Protein AF-0000000072083153 (afdb_homodimer)

Structure (mmCIF, N/CA/C/O backbone):
data_AF-0000000072083153-model_v1
#
loop_
_entity.id
_entity.type
_entity.pdbx_description
1 polymer 'Putative hydroxypyruvate isomerase'
#
loop_
_atom_site.group_PDB
_atom_site.id
_atom_site.type_symbol
_atom_site.label_atom_id
_atom_site.label_alt_id
_atom_site.label_comp_id
_atom_site.label_asym_id
_atom_site.label_entity_id
_atom_site.label_seq_id
_atom_site.pdbx_PDB_ins_code
_atom_site.Cartn_x
_atom_site.Cartn_y
_atom_site.Cartn_z
_atom_site.occupancy
_atom_site.B_iso_or_equiv
_atom_site.auth_seq_id
_atom_site.auth_comp_id
_atom_site.auth_asym_id
_atom_site.auth_atom_id
_atom_site.pdbx_PDB_model_num
ATOM 1 N N . MET A 1 1 ? 22.812 1.629 -22.141 1 29.39 1 MET A N 1
ATOM 2 C CA . MET A 1 1 ? 21.609 1.415 -21.359 1 29.39 1 MET A CA 1
ATOM 3 C C . MET A 1 1 ? 21.406 -0.064 -21.031 1 29.39 1 MET A C 1
ATOM 5 O O . MET A 1 1 ? 21.328 -0.895 -21.938 1 29.39 1 MET A O 1
ATOM 9 N N . ASN A 1 2 ? 21.891 -0.582 -20.078 1 37.47 2 ASN A N 1
ATOM 10 C CA . ASN A 1 2 ? 21.875 -2.012 -19.781 1 37.47 2 ASN A CA 1
ATOM 11 C C . ASN A 1 2 ? 20.484 -2.6 -19.906 1 37.47 2 ASN A C 1
ATOM 13 O O . ASN A 1 2 ? 19.531 -2.072 -19.328 1 37.47 2 ASN A O 1
ATOM 17 N N . SER A 1 3 ? 20.047 -3.199 -20.984 1 48.16 3 SER A N 1
ATOM 18 C CA . SER A 1 3 ? 18.75 -3.746 -21.328 1 48.16 3 SER A CA 1
ATOM 19 C C . SER A 1 3 ? 18.047 -4.32 -20.109 1 48.16 3 SER A C 1
ATOM 21 O O . SER A 1 3 ? 18.672 -4.996 -19.281 1 48.16 3 SER A O 1
ATOM 23 N N . MET A 1 4 ? 16.938 -3.576 -19.688 1 62.28 4 MET A N 1
ATOM 24 C CA . MET A 1 4 ? 16.094 -4.066 -18.609 1 62.28 4 MET A CA 1
ATOM 25 C C . MET A 1 4 ? 15.797 -5.551 -18.766 1 62.28 4 MET A C 1
ATOM 27 O O . MET A 1 4 ? 15.391 -5.992 -19.844 1 62.28 4 MET A O 1
ATOM 31 N N . ASN A 1 5 ? 16.281 -6.457 -17.906 1 86.19 5 ASN A N 1
ATOM 32 C CA . ASN A 1 5 ? 16.531 -7.891 -17.969 1 86.19 5 ASN A CA 1
ATOM 33 C C . ASN A 1 5 ? 15.375 -8.695 -17.375 1 86.19 5 ASN A C 1
ATOM 35 O O . ASN A 1 5 ? 15.508 -9.891 -17.125 1 86.19 5 ASN A O 1
ATOM 39 N N . LEU A 1 6 ? 14.141 -8.062 -17.281 1 97.12 6 LEU A N 1
ATOM 40 C CA . LEU A 1 6 ? 13.078 -8.852 -16.672 1 97.12 6 LEU A CA 1
ATOM 41 C C . LEU A 1 6 ? 12.391 -9.727 -17.719 1 97.12 6 LEU A C 1
ATOM 43 O O . LEU A 1 6 ? 12.258 -9.32 -18.875 1 97.12 6 LEU A O 1
ATOM 47 N N . LYS A 1 7 ? 11.992 -10.891 -17.328 1 98.12 7 LYS A N 1
ATOM 48 C CA . LYS A 1 7 ? 11.234 -11.82 -18.156 1 98.12 7 LYS A CA 1
ATOM 49 C C . LYS A 1 7 ? 9.789 -11.922 -17.672 1 98.12 7 LYS A C 1
ATOM 51 O O . LYS A 1 7 ? 9.516 -11.875 -16.469 1 98.12 7 LYS A O 1
ATOM 56 N N . PHE A 1 8 ? 8.914 -12.109 -18.703 1 98.81 8 PHE A N 1
ATOM 57 C CA . PHE A 1 8 ? 7.496 -12.102 -18.359 1 98.81 8 PHE A CA 1
ATOM 58 C C . PHE A 1 8 ? 6.824 -13.383 -18.844 1 98.81 8 PHE A C 1
ATOM 60 O O . PHE A 1 8 ? 7.168 -13.906 -19.906 1 98.81 8 PHE A O 1
ATOM 67 N N . ALA A 1 9 ? 5.906 -13.875 -18.078 1 98.94 9 ALA A N 1
ATOM 68 C CA . ALA A 1 9 ? 5.066 -15.023 -18.422 1 98.94 9 ALA A CA 1
ATOM 69 C C . ALA A 1 9 ? 3.59 -14.633 -18.438 1 98.94 9 ALA A C 1
ATOM 71 O O . ALA A 1 9 ? 3.119 -13.93 -17.531 1 98.94 9 ALA A O 1
ATOM 72 N N . SER A 1 10 ? 2.906 -15.086 -19.422 1 98.81 10 SER A N 1
ATOM 73 C CA . SER A 1 10 ? 1.469 -14.844 -19.484 1 98.81 10 SER A CA 1
ATOM 74 C C . SER A 1 10 ? 0.711 -15.797 -18.562 1 98.81 10 SER A C 1
ATOM 76 O O . SER A 1 10 ? 1 -17 -18.516 1 98.81 10 SER A O 1
ATOM 78 N N . ASN A 1 11 ? -0.19 -15.25 -17.828 1 98.94 11 ASN A N 1
ATOM 79 C CA . ASN A 1 11 ? -1.132 -16.109 -17.109 1 98.94 11 ASN A CA 1
ATOM 80 C C . ASN A 1 11 ? -2.322 -16.484 -17.984 1 98.94 11 ASN A C 1
ATOM 82 O O . ASN A 1 11 ? -3.184 -15.641 -18.266 1 98.94 11 ASN A O 1
ATOM 86 N N . LEU A 1 12 ? -2.486 -17.703 -18.312 1 98.88 12 LEU A N 1
ATOM 87 C CA . LEU A 1 12 ? -3.469 -18.156 -19.297 1 98.88 12 LEU A CA 1
ATOM 88 C C . LEU A 1 12 ? -4.871 -18.156 -18.688 1 98.88 12 LEU A C 1
ATOM 90 O O . LEU A 1 12 ? -5.863 -18.266 -19.422 1 98.88 12 LEU A O 1
ATOM 94 N N . SER A 1 13 ? -4.957 -18.109 -17.391 1 98.38 13 SER A N 1
ATOM 95 C CA . SER A 1 13 ? -6.262 -18.031 -16.75 1 98.38 13 SER A CA 1
ATOM 96 C C . SER A 1 13 ? -6.82 -16.609 -16.812 1 98.38 13 SER A C 1
ATOM 98 O O . SER A 1 13 ? -8.016 -16.406 -16.578 1 98.38 13 SER A O 1
ATOM 100 N N . PHE A 1 14 ? -5.996 -15.625 -17.125 1 98.44 14 PHE A N 1
ATOM 101 C CA . PHE A 1 14 ? -6.398 -14.227 -17.109 1 98.44 14 PHE A CA 1
ATOM 102 C C . PHE A 1 14 ? -6.281 -13.602 -18.5 1 98.44 14 PHE A C 1
ATOM 104 O O . PHE A 1 14 ? -7.105 -12.773 -18.875 1 98.44 14 PHE A O 1
ATOM 111 N N . MET A 1 15 ? -5.289 -14.031 -19.219 1 98.75 15 MET A N 1
ATOM 112 C CA . MET A 1 15 ? -4.996 -13.445 -20.531 1 98.75 15 MET A CA 1
ATOM 113 C C . MET A 1 15 ? -5.41 -14.398 -21.641 1 98.75 15 MET A C 1
ATOM 115 O O . MET A 1 15 ? -5.562 -15.602 -21.422 1 98.75 15 MET A O 1
ATOM 119 N N . PHE A 1 16 ? -5.652 -13.805 -22.859 1 98.75 16 PHE A N 1
ATOM 120 C CA . PHE A 1 16 ? -6.023 -14.508 -24.078 1 98.75 16 PHE A CA 1
ATOM 121 C C . PHE A 1 16 ? -7.352 -15.234 -23.906 1 98.75 16 PHE A C 1
ATOM 123 O O . PHE A 1 16 ? -7.562 -16.312 -24.484 1 98.75 16 PHE A O 1
ATOM 130 N N . ILE A 1 17 ? -8.133 -14.68 -23.078 1 97.12 17 ILE A N 1
ATOM 131 C CA . ILE A 1 17 ? -9.438 -15.289 -22.812 1 97.12 17 ILE A CA 1
ATOM 132 C C . ILE A 1 17 ? -10.336 -15.109 -24.031 1 97.12 17 ILE A C 1
ATOM 134 O O . ILE A 1 17 ? -11.461 -15.625 -24.062 1 97.12 17 ILE A O 1
ATOM 138 N N . GLU A 1 18 ? -9.797 -14.406 -25.016 1 96.75 18 GLU A N 1
ATOM 139 C CA . GLU A 1 18 ? -10.453 -14.375 -26.328 1 96.75 18 GLU A CA 1
ATOM 140 C C . GLU A 1 18 ? -10.656 -15.781 -26.875 1 96.75 18 GLU A C 1
ATOM 142 O O . GLU A 1 18 ? -11.602 -16.031 -27.625 1 96.75 18 GLU A O 1
ATOM 147 N N . ALA A 1 19 ? -9.719 -16.656 -26.516 1 97.69 19 ALA A N 1
ATOM 148 C CA . ALA A 1 19 ? -9.891 -18.094 -26.781 1 97.69 19 ALA A CA 1
ATOM 149 C C . ALA A 1 19 ? -10.562 -18.797 -25.609 1 97.69 19 ALA A C 1
ATOM 151 O O . ALA A 1 19 ? -10.039 -18.781 -24.484 1 97.69 19 ALA A O 1
ATOM 152 N N . PRO A 1 20 ? -11.688 -19.406 -25.812 1 96.25 20 PRO A N 1
ATOM 153 C CA . PRO A 1 20 ? -12.453 -19.969 -24.703 1 96.25 20 PRO A CA 1
ATOM 154 C C . PRO A 1 20 ? -11.719 -21.125 -24.016 1 96.25 20 PRO A C 1
ATOM 156 O O . PRO A 1 20 ? -11.812 -21.281 -22.797 1 96.25 20 PRO A O 1
ATOM 159 N N . SER A 1 21 ? -10.969 -21.875 -24.734 1 97.31 21 SER A N 1
ATOM 160 C CA . SER A 1 21 ? -10.273 -23.016 -24.156 1 97.31 21 SER A CA 1
ATOM 161 C C . SER A 1 21 ? -8.867 -22.641 -23.703 1 97.31 21 SER A C 1
ATOM 163 O O . SER A 1 21 ? -8.086 -22.094 -24.484 1 97.31 21 SER A O 1
ATOM 165 N N . ILE A 1 22 ? -8.547 -23.016 -22.469 1 97.75 22 ILE A N 1
ATOM 166 C CA . ILE A 1 22 ? -7.254 -22.641 -21.922 1 97.75 22 ILE A CA 1
ATOM 167 C C . ILE A 1 22 ? -6.137 -23.281 -22.75 1 97.75 22 ILE A C 1
ATOM 169 O O . ILE A 1 22 ? -5.055 -22.703 -22.891 1 97.75 22 ILE A O 1
ATOM 173 N N . ILE A 1 23 ? -6.336 -24.469 -23.344 1 97.62 23 ILE A N 1
ATOM 174 C CA . ILE A 1 23 ? -5.266 -25.125 -24.094 1 97.62 23 ILE A CA 1
ATOM 175 C C . ILE A 1 23 ? -4.98 -24.375 -25.375 1 97.62 23 ILE A C 1
ATOM 177 O O . ILE A 1 23 ? -3.867 -24.422 -25.906 1 97.62 23 ILE A O 1
ATOM 181 N N . ASP A 1 24 ? -6.008 -23.609 -25.938 1 98.38 24 ASP A N 1
ATOM 182 C CA . ASP A 1 24 ? -5.793 -22.797 -27.125 1 98.38 24 ASP A CA 1
ATOM 183 C C . ASP A 1 24 ? -4.977 -21.547 -26.797 1 98.38 24 ASP A C 1
ATOM 185 O O . ASP A 1 24 ? -4.41 -20.922 -27.688 1 98.38 24 ASP A O 1
ATOM 189 N N . ARG A 1 25 ? -4.926 -21.203 -25.594 1 98.88 25 ARG A N 1
ATOM 190 C CA . ARG A 1 25 ? -4.277 -19.969 -25.172 1 98.88 25 ARG A CA 1
ATOM 191 C C . ARG A 1 25 ? -2.762 -20.125 -25.156 1 98.88 25 ARG A C 1
ATOM 193 O O . ARG A 1 25 ? -2.031 -19.125 -25.188 1 98.88 25 ARG A O 1
ATOM 200 N N . TYR A 1 26 ? -2.262 -21.359 -25.109 1 98.88 26 TYR A N 1
ATOM 201 C CA . TYR A 1 26 ? -0.829 -21.594 -25.234 1 98.88 26 TYR A CA 1
ATOM 202 C C . TYR A 1 26 ? -0.292 -21.047 -26.547 1 98.88 26 TYR A C 1
ATOM 204 O O . TYR A 1 26 ? 0.705 -20.312 -26.562 1 98.88 26 TYR A O 1
ATOM 212 N N . LYS A 1 27 ? -0.968 -21.422 -27.609 1 98.69 27 LYS A N 1
ATOM 213 C CA . LYS A 1 27 ? -0.543 -20.984 -28.938 1 98.69 27 LYS A CA 1
ATOM 214 C C . LYS A 1 27 ? -0.61 -19.469 -29.078 1 98.69 27 LYS A C 1
ATOM 216 O O . LYS A 1 27 ? 0.298 -18.844 -29.625 1 98.69 27 LYS A O 1
ATOM 221 N N . LEU A 1 28 ? -1.66 -18.859 -28.547 1 98.81 28 LEU A N 1
ATOM 222 C CA . LEU A 1 28 ? -1.831 -17.406 -28.625 1 98.81 28 LEU A CA 1
ATOM 223 C C . LEU A 1 28 ? -0.725 -16.688 -27.875 1 98.81 28 LEU A C 1
ATOM 225 O O . LEU A 1 28 ? -0.21 -15.664 -28.344 1 98.81 28 LEU A O 1
ATOM 229 N N . ALA A 1 29 ? -0.38 -17.25 -26.734 1 98.88 29 ALA A N 1
ATOM 230 C CA . ALA A 1 29 ? 0.71 -16.656 -25.953 1 98.88 29 ALA A CA 1
ATOM 231 C C . ALA A 1 29 ? 2.025 -16.719 -26.719 1 98.88 29 ALA A C 1
ATOM 233 O O . ALA A 1 29 ? 2.748 -15.719 -26.797 1 98.88 29 ALA A O 1
ATOM 234 N N . LYS A 1 30 ? 2.295 -17.859 -27.359 1 98.81 30 LYS A N 1
ATOM 235 C CA . LYS A 1 30 ? 3.514 -18.016 -28.156 1 98.81 30 LYS A CA 1
ATOM 236 C C . LYS A 1 30 ? 3.529 -17.031 -29.328 1 98.81 30 LYS A C 1
ATOM 238 O O . LYS A 1 30 ? 4.543 -16.391 -29.594 1 98.81 30 LYS A O 1
ATOM 243 N N . GLU A 1 31 ? 2.43 -16.922 -29.953 1 98.56 31 GLU A N 1
ATOM 244 C CA . GLU A 1 31 ? 2.322 -16.047 -31.109 1 98.56 31 GLU A CA 1
ATOM 245 C C . GLU A 1 31 ? 2.514 -14.578 -30.719 1 98.56 31 GLU A C 1
ATOM 247 O O . GLU A 1 31 ? 3 -13.773 -31.516 1 98.56 31 GLU A O 1
ATOM 252 N N . ALA A 1 32 ? 2.164 -14.273 -29.484 1 98.56 32 ALA A N 1
ATOM 253 C CA . ALA A 1 32 ? 2.311 -12.906 -28.984 1 98.56 32 ALA A CA 1
ATOM 254 C C . ALA A 1 32 ? 3.754 -12.617 -28.594 1 98.56 32 ALA A C 1
ATOM 256 O O . ALA A 1 32 ? 4.109 -11.477 -28.297 1 98.56 32 ALA A O 1
ATOM 257 N N . GLY A 1 33 ? 4.57 -13.656 -28.5 1 98.44 33 GLY A N 1
ATOM 258 C CA . GLY A 1 33 ? 5.988 -13.469 -28.25 1 98.44 33 GLY A CA 1
ATOM 259 C C . GLY A 1 33 ? 6.426 -14.023 -26.906 1 98.44 33 GLY A C 1
ATOM 260 O O . GLY A 1 33 ? 7.613 -13.992 -26.578 1 98.44 33 GLY A O 1
ATOM 261 N N . PHE A 1 34 ? 5.516 -14.555 -26.141 1 98.88 34 PHE A N 1
ATOM 262 C CA . PHE A 1 34 ? 5.875 -15.094 -24.828 1 98.88 34 PHE A CA 1
ATOM 263 C C . PHE A 1 34 ? 6.711 -16.359 -24.984 1 98.88 34 PHE A C 1
ATOM 265 O O . PHE A 1 34 ? 6.457 -17.172 -25.859 1 98.88 34 PHE A O 1
ATOM 272 N N . LYS A 1 35 ? 7.68 -16.516 -24.062 1 98.75 35 LYS A N 1
ATOM 273 C CA . LYS A 1 35 ? 8.477 -17.75 -23.984 1 98.75 35 LYS A CA 1
ATOM 274 C C . LYS A 1 35 ? 8 -18.641 -22.844 1 98.75 35 LYS A C 1
ATOM 276 O O . LYS A 1 35 ? 8.375 -19.812 -22.766 1 98.75 35 LYS A O 1
ATOM 281 N N . ALA A 1 36 ? 7.137 -18.078 -21.984 1 98.94 36 ALA A N 1
ATOM 282 C CA . ALA A 1 36 ? 6.656 -18.797 -20.812 1 98.94 36 ALA A CA 1
ATOM 283 C C . ALA A 1 36 ? 5.223 -18.406 -20.469 1 98.94 36 ALA A C 1
ATOM 285 O O . ALA A 1 36 ? 4.777 -17.312 -20.812 1 98.94 36 ALA A O 1
ATOM 286 N N . VAL A 1 37 ? 4.547 -19.344 -19.828 1 98.94 37 VAL A N 1
ATOM 287 C CA . VAL A 1 37 ? 3.184 -19.109 -19.359 1 98.94 37 VAL A CA 1
ATOM 288 C C . VAL A 1 37 ? 3.018 -19.672 -17.938 1 98.94 37 VAL A C 1
ATOM 290 O O . VAL A 1 37 ? 3.877 -20.406 -17.453 1 98.94 37 VAL A O 1
ATOM 293 N N . GLU A 1 38 ? 2.014 -19.219 -17.281 1 98.94 38 GLU A N 1
ATOM 294 C CA . GLU A 1 38 ? 1.479 -19.812 -16.062 1 98.94 38 GLU A CA 1
ATOM 295 C C . GLU A 1 38 ? -0.043 -19.906 -16.125 1 98.94 38 GLU A C 1
ATOM 297 O O . GLU A 1 38 ? -0.677 -19.328 -17 1 98.94 38 GLU A O 1
ATOM 302 N N . SER A 1 39 ? -0.598 -20.688 -15.242 1 98.81 39 SER A N 1
ATOM 303 C CA . SER A 1 39 ? -2.051 -20.812 -15.25 1 98.81 39 SER A CA 1
ATOM 304 C C . SER A 1 39 ? -2.559 -21.422 -13.945 1 98.81 39 SER A C 1
ATOM 306 O O . SER A 1 39 ? -1.773 -21.938 -13.148 1 98.81 39 SER A O 1
ATOM 308 N N . GLY A 1 40 ? -3.869 -21.25 -13.758 1 98.31 40 GLY A N 1
ATOM 309 C CA . GLY A 1 40 ? -4.523 -22.125 -12.789 1 98.31 40 GLY A CA 1
ATOM 310 C C . GLY A 1 40 ? -4.562 -23.578 -13.227 1 98.31 40 GLY A C 1
ATOM 311 O O . GLY A 1 40 ? -3.896 -23.953 -14.188 1 98.31 40 GLY A O 1
ATOM 312 N N . PHE A 1 41 ? -5.238 -24.359 -12.438 1 98.56 41 PHE A N 1
ATOM 313 C CA . PHE A 1 41 ? -5.426 -25.75 -12.844 1 98.56 41 PHE A CA 1
ATOM 314 C C . PHE A 1 41 ? -6.246 -25.828 -14.125 1 98.56 41 PHE A C 1
ATOM 316 O O . PHE A 1 41 ? -7.262 -25.141 -14.258 1 98.56 41 PHE A O 1
ATOM 323 N N . PRO A 1 42 ? -5.812 -26.578 -15.125 1 98.06 42 PRO A N 1
ATOM 324 C CA . PRO A 1 42 ? -6.512 -26.672 -16.406 1 98.06 42 PRO A CA 1
ATOM 325 C C . PRO A 1 42 ? -7.711 -27.609 -16.359 1 98.06 42 PRO A C 1
ATOM 327 O O . PRO A 1 42 ? -7.711 -28.656 -17.016 1 98.06 42 PRO A O 1
ATOM 330 N N . PHE A 1 43 ? -8.742 -27.219 -15.727 1 97.19 43 PHE A N 1
ATOM 331 C CA . PHE A 1 43 ? -9.945 -28.016 -15.539 1 97.19 43 PHE A CA 1
ATOM 332 C C . PHE A 1 43 ? -10.523 -28.453 -16.875 1 97.19 43 PHE A C 1
ATOM 334 O O . PHE A 1 43 ? -10.531 -27.672 -17.844 1 97.19 43 PHE A O 1
ATOM 341 N N . GLY A 1 44 ? -10.984 -29.719 -16.859 1 96.25 44 GLY A N 1
ATOM 342 C CA . GLY A 1 44 ? -11.711 -30.203 -18.031 1 96.25 44 GLY A CA 1
ATOM 343 C C . GLY A 1 44 ? -10.805 -30.734 -19.125 1 96.25 44 GLY A C 1
ATOM 344 O O . GLY A 1 44 ? -11.273 -31.25 -20.141 1 96.25 44 GLY A O 1
ATOM 345 N N . PHE A 1 45 ? -9.477 -30.688 -18.938 1 98.31 45 PHE A N 1
ATOM 346 C CA . PHE A 1 45 ? -8.539 -31.188 -19.938 1 98.31 45 PHE A CA 1
ATOM 347 C C . PHE A 1 45 ? -7.633 -32.25 -19.344 1 98.31 45 PHE A C 1
ATOM 349 O O . PHE A 1 45 ? -7.199 -32.156 -18.203 1 98.31 45 PHE A O 1
ATOM 356 N N . SER A 1 46 ? -7.332 -33.281 -20.141 1 98.31 46 SER A N 1
ATOM 357 C CA . SER A 1 46 ? -6.445 -34.375 -19.719 1 98.31 46 SER A CA 1
ATOM 358 C C . SER A 1 46 ? -4.988 -33.906 -19.719 1 98.31 46 SER A C 1
ATOM 360 O O . SER A 1 46 ? -4.652 -32.875 -20.312 1 98.31 46 SER A O 1
ATOM 362 N N . ILE A 1 47 ? -4.215 -34.625 -19.062 1 98.56 47 ILE A N 1
ATOM 363 C CA . ILE A 1 47 ? -2.773 -34.406 -19.031 1 98.56 47 ILE A CA 1
ATOM 364 C C . ILE A 1 47 ? -2.23 -34.375 -20.453 1 98.56 47 ILE A C 1
ATOM 366 O O . ILE A 1 47 ? -1.408 -33.531 -20.797 1 98.56 47 ILE A O 1
ATOM 370 N N . GLU A 1 48 ? -2.721 -35.281 -21.266 1 98.38 48 GLU A N 1
ATOM 371 C CA . GLU A 1 48 ? -2.283 -35.344 -22.656 1 98.38 48 GLU A CA 1
ATOM 372 C C . GLU A 1 48 ? -2.662 -34.094 -23.422 1 98.38 48 GLU A C 1
ATOM 374 O O . GLU A 1 48 ? -1.857 -33.562 -24.188 1 98.38 48 GLU A O 1
ATOM 379 N N . ASP A 1 49 ? -3.877 -33.562 -23.172 1 98.31 49 ASP A N 1
ATOM 380 C CA . ASP A 1 49 ? -4.352 -32.344 -23.844 1 98.31 49 ASP A CA 1
ATOM 381 C C . ASP A 1 49 ? -3.447 -31.172 -23.531 1 98.31 49 ASP A C 1
ATOM 383 O O . ASP A 1 49 ? -2.992 -30.469 -24.438 1 98.31 49 ASP A O 1
ATOM 387 N N . VAL A 1 50 ? -3.209 -31.016 -22.312 1 98.56 50 VAL A N 1
ATOM 388 C CA . VAL A 1 50 ? -2.484 -29.812 -21.891 1 98.56 50 VAL A CA 1
ATOM 389 C C . VAL A 1 50 ? -1.015 -29.938 -22.297 1 98.56 50 VAL A C 1
ATOM 391 O O . VAL A 1 50 ? -0.397 -28.953 -22.719 1 98.56 50 VAL A O 1
ATOM 394 N N . SER A 1 51 ? -0.452 -31.125 -22.125 1 98.56 51 SER A N 1
ATOM 395 C CA . SER A 1 51 ? 0.935 -31.375 -22.516 1 98.56 51 SER A CA 1
ATOM 396 C C . SER A 1 51 ? 1.141 -31.125 -24 1 98.56 51 SER A C 1
ATOM 398 O O . SER A 1 51 ? 2.127 -30.516 -24.406 1 98.56 51 SER A O 1
ATOM 400 N N . LYS A 1 52 ? 0.24 -31.609 -24.797 1 98.62 52 LYS A N 1
ATOM 401 C CA . LYS A 1 52 ? 0.314 -31.438 -26.25 1 98.62 52 LYS A CA 1
ATOM 402 C C . LYS A 1 52 ? 0.221 -29.953 -26.625 1 98.62 52 LYS A C 1
ATOM 404 O O . LYS A 1 52 ? 0.955 -29.484 -27.484 1 98.62 52 LYS A O 1
ATOM 409 N N . ALA A 1 53 ? -0.718 -29.266 -26.016 1 98.75 53 ALA A N 1
ATOM 410 C CA . ALA A 1 53 ? -0.879 -27.844 -26.281 1 98.75 53 ALA A CA 1
ATOM 411 C C . ALA A 1 53 ? 0.409 -27.078 -25.984 1 98.75 53 ALA A C 1
ATOM 413 O O . ALA A 1 53 ? 0.86 -26.266 -26.797 1 98.75 53 ALA A O 1
ATOM 414 N N . LYS A 1 54 ? 0.984 -27.328 -24.844 1 98.81 54 LYS A N 1
ATOM 415 C CA . LYS A 1 54 ? 2.229 -26.688 -24.438 1 98.81 54 LYS A CA 1
ATOM 416 C C . LYS A 1 54 ? 3.363 -27.016 -25.406 1 98.81 54 LYS A C 1
ATOM 418 O O . LYS A 1 54 ? 4.109 -26.141 -25.828 1 98.81 54 LYS A O 1
ATOM 423 N N . LYS A 1 55 ? 3.525 -28.328 -25.719 1 98.62 55 LYS A N 1
ATOM 424 C CA . LYS A 1 55 ? 4.586 -28.797 -26.609 1 98.62 55 LYS A CA 1
ATOM 425 C C . LYS A 1 55 ? 4.426 -28.203 -28.016 1 98.62 55 LYS A C 1
ATOM 427 O O . LYS A 1 55 ? 5.402 -27.734 -28.609 1 98.62 55 LYS A O 1
ATOM 432 N N . ASN A 1 56 ? 3.24 -28.219 -28.484 1 98.69 56 ASN A N 1
ATOM 433 C CA . ASN A 1 56 ? 2.979 -27.688 -29.828 1 98.69 56 ASN A CA 1
ATOM 434 C C . ASN A 1 56 ? 3.299 -26.203 -29.906 1 98.69 56 ASN A C 1
ATOM 436 O O . ASN A 1 56 ? 3.758 -25.719 -30.938 1 98.69 56 ASN A O 1
ATOM 440 N N . ALA A 1 57 ? 2.977 -25.5 -28.859 1 98.69 57 ALA A N 1
ATOM 441 C CA . ALA A 1 57 ? 3.24 -24.062 -28.844 1 98.69 57 ALA A CA 1
ATOM 442 C C . ALA A 1 57 ? 4.723 -23.781 -28.609 1 98.69 57 ALA A C 1
ATOM 444 O O . ALA A 1 57 ? 5.188 -22.656 -28.812 1 98.69 57 ALA A O 1
ATOM 445 N N . ASP A 1 58 ? 5.496 -24.797 -28.156 1 98.62 58 ASP A N 1
ATOM 446 C CA . ASP A 1 58 ? 6.902 -24.641 -27.797 1 98.62 58 ASP A CA 1
ATOM 447 C C . ASP A 1 58 ? 7.09 -23.531 -26.781 1 98.62 58 ASP A C 1
ATOM 449 O O . ASP A 1 58 ? 7.848 -22.578 -27.016 1 98.62 58 ASP A O 1
ATOM 453 N N . ILE A 1 59 ? 6.441 -23.594 -25.734 1 98.81 59 ILE A N 1
ATOM 454 C CA . ILE A 1 59 ? 6.434 -22.578 -24.703 1 98.81 59 ILE A CA 1
ATOM 455 C C . ILE A 1 59 ? 6.629 -23.219 -23.328 1 98.81 59 ILE A C 1
ATOM 457 O O . ILE A 1 59 ? 6.277 -24.391 -23.141 1 98.81 59 ILE A O 1
ATOM 461 N N . GLU A 1 60 ? 7.238 -22.547 -22.359 1 98.81 60 GLU A N 1
ATOM 462 C CA . GLU A 1 60 ? 7.527 -23.062 -21.031 1 98.81 60 GLU A CA 1
ATOM 463 C C . GLU A 1 60 ? 6.371 -22.797 -20.078 1 98.81 60 GLU A C 1
ATOM 465 O O . GLU A 1 60 ? 5.758 -21.734 -20.109 1 98.81 60 GLU A O 1
ATOM 470 N N . GLN A 1 61 ? 5.996 -23.766 -19.297 1 98.94 61 GLN A N 1
ATOM 471 C CA . GLN A 1 61 ? 5.066 -23.594 -18.188 1 98.94 61 GLN A CA 1
ATOM 472 C C . GLN A 1 61 ? 5.816 -23.344 -16.891 1 98.94 61 GLN A C 1
ATOM 474 O O . GLN A 1 61 ? 6.504 -24.234 -16.375 1 98.94 61 GLN A O 1
ATOM 479 N N . VAL A 1 62 ? 5.602 -22.156 -16.25 1 98.94 62 VAL A N 1
ATOM 480 C CA . VAL A 1 62 ? 6.5 -21.828 -15.156 1 98.94 62 VAL A CA 1
ATOM 481 C C . VAL A 1 62 ? 5.766 -21.969 -13.82 1 98.94 62 VAL A C 1
ATOM 483 O O . VAL A 1 62 ? 6.395 -22.016 -12.758 1 98.94 62 VAL A O 1
ATOM 486 N N . LEU A 1 63 ? 4.473 -22 -13.82 1 98.94 63 LEU A N 1
ATOM 487 C CA . LEU A 1 63 ? 3.66 -22.156 -12.617 1 98.94 63 LEU A CA 1
ATOM 488 C C . LEU A 1 63 ? 2.289 -22.734 -12.953 1 98.94 63 LEU A C 1
ATOM 490 O O . LEU A 1 63 ? 1.701 -22.391 -13.977 1 98.94 63 LEU A O 1
ATOM 494 N N . ILE A 1 64 ? 1.744 -23.609 -12.18 1 98.94 64 ILE A N 1
ATOM 495 C CA . ILE A 1 64 ? 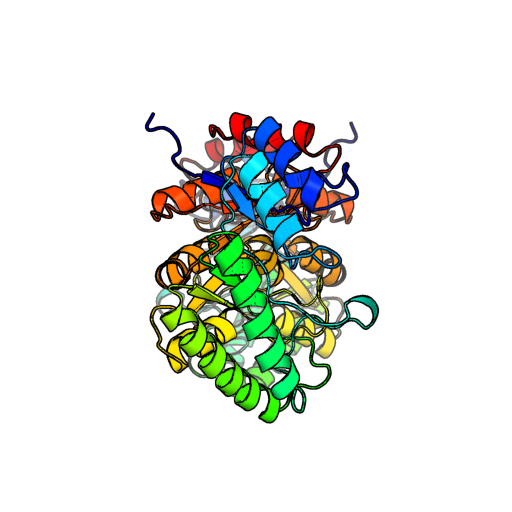0.351 -24.047 -12.227 1 98.94 64 ILE A CA 1
ATOM 496 C C . ILE A 1 64 ? -0.227 -24.094 -10.82 1 98.94 64 ILE A C 1
ATOM 498 O O . ILE A 1 64 ? 0.501 -24.328 -9.852 1 98.94 64 ILE A O 1
ATOM 502 N N . ASN A 1 65 ? -1.464 -23.828 -10.648 1 98.88 65 ASN A N 1
ATOM 503 C CA . ASN A 1 65 ? -2.119 -24 -9.352 1 98.88 65 ASN A CA 1
ATOM 504 C C . ASN A 1 65 ? -2.439 -25.469 -9.086 1 98.88 65 ASN A C 1
ATOM 506 O O . ASN A 1 65 ? -2.674 -26.25 -10.023 1 98.88 65 ASN A O 1
ATOM 510 N N . VAL A 1 66 ? -2.508 -25.797 -7.879 1 98.88 66 VAL A N 1
ATOM 511 C CA . VAL A 1 66 ? -2.982 -27.109 -7.469 1 98.88 66 VAL A CA 1
ATOM 512 C C . VAL A 1 66 ? -4.426 -27.312 -7.926 1 98.88 66 VAL A C 1
ATOM 514 O O . VAL A 1 66 ? -5.148 -26.344 -8.148 1 98.88 66 VAL A O 1
ATOM 517 N N . TYR A 1 67 ? -4.773 -28.562 -8.148 1 98.75 67 TYR A N 1
ATOM 518 C CA . TYR A 1 67 ? -6.199 -28.844 -8.297 1 98.75 67 TYR A CA 1
ATOM 519 C C . TYR A 1 67 ? -6.98 -28.312 -7.098 1 98.75 67 TYR A C 1
ATOM 521 O O . TYR A 1 67 ? -6.793 -28.781 -5.973 1 98.75 67 TYR A O 1
ATOM 529 N N . THR A 1 68 ? -7.953 -27.406 -7.328 1 97.94 68 THR A N 1
ATOM 530 C CA . THR A 1 68 ? -8.523 -26.609 -6.242 1 97.94 68 THR A CA 1
ATOM 531 C C . THR A 1 68 ? -9.812 -27.25 -5.727 1 97.94 68 THR A C 1
ATOM 533 O O . THR A 1 68 ? -10.375 -26.797 -4.73 1 97.94 68 THR A O 1
ATOM 536 N N . GLY A 1 69 ? -10.289 -28.266 -6.352 1 97.81 69 GLY A N 1
ATOM 537 C CA . GLY A 1 69 ? -11.617 -28.781 -6.055 1 97.81 69 GLY A CA 1
ATOM 538 C C . GLY A 1 69 ? -12.695 -28.203 -6.961 1 97.81 69 GLY A C 1
ATOM 539 O O . GLY A 1 69 ? -12.406 -27.797 -8.086 1 97.81 69 GLY A O 1
ATOM 540 N N . ASP A 1 70 ? -13.938 -28.328 -6.566 1 95.06 70 ASP A N 1
ATOM 541 C CA . ASP A 1 70 ? -15.094 -27.891 -7.348 1 95.06 70 ASP A CA 1
ATOM 542 C C . ASP A 1 70 ? -15.289 -26.391 -7.25 1 95.06 70 ASP A C 1
ATOM 544 O O . ASP A 1 70 ? -15.961 -25.891 -6.336 1 95.06 70 ASP A O 1
ATOM 548 N N . ILE A 1 71 ? -14.891 -25.672 -8.219 1 90.62 71 ILE A N 1
ATOM 549 C CA . ILE A 1 71 ? -14.898 -24.219 -8.219 1 90.62 71 ILE A CA 1
ATOM 550 C C . ILE A 1 71 ? -16.344 -23.703 -8.164 1 90.62 71 ILE A C 1
ATOM 552 O O . ILE A 1 71 ? -16.609 -22.641 -7.605 1 90.62 71 ILE A O 1
ATOM 556 N N . SER A 1 72 ? -17.203 -24.453 -8.758 1 90.94 72 SER A N 1
ATOM 557 C CA . SER A 1 72 ? -18.609 -24.062 -8.758 1 90.94 72 SER A CA 1
ATOM 558 C C . SER A 1 72 ? -19.156 -24.016 -7.336 1 90.94 72 SER A C 1
ATOM 560 O O . SER A 1 72 ? -20.141 -23.328 -7.07 1 90.94 72 SER A O 1
ATOM 562 N N . LYS A 1 73 ? -18.547 -24.75 -6.484 1 92.81 73 LYS A N 1
ATOM 563 C CA . LYS A 1 73 ? -18.938 -24.781 -5.078 1 92.81 73 LYS A CA 1
ATOM 564 C C . LYS A 1 73 ? -18.094 -23.812 -4.254 1 92.81 73 LYS A C 1
ATOM 566 O O . LYS A 1 73 ? -18.188 -23.781 -3.023 1 92.81 73 LYS A O 1
ATOM 571 N N . GLY A 1 74 ? -17.188 -23.109 -4.93 1 93.25 74 GLY A N 1
ATOM 572 C CA . GLY A 1 74 ? -16.375 -22.109 -4.266 1 93.25 74 GLY A CA 1
ATOM 573 C C . GLY A 1 74 ? -15.102 -22.672 -3.668 1 93.25 74 GLY A C 1
ATOM 574 O O . GLY A 1 74 ? -14.406 -22 -2.896 1 93.25 74 GLY A O 1
ATOM 575 N N . GLU A 1 75 ? -14.781 -23.938 -3.961 1 96.31 75 GLU A N 1
ATOM 576 C CA . GLU A 1 75 ? -13.57 -24.547 -3.434 1 96.31 75 GLU A CA 1
ATOM 577 C C . GLU A 1 75 ? -12.32 -23.984 -4.113 1 96.31 75 GLU A C 1
ATOM 579 O O . GLU A 1 75 ? -12.242 -23.938 -5.34 1 96.31 75 GLU A O 1
ATOM 584 N N . LEU A 1 76 ? -11.391 -23.531 -3.312 1 98.25 76 LEU A N 1
ATOM 585 C CA . LEU A 1 76 ? -10.148 -22.938 -3.797 1 98.25 76 LEU A CA 1
ATOM 586 C C . LEU A 1 76 ? -8.945 -23.531 -3.074 1 98.25 76 LEU A C 1
ATOM 588 O O . LEU A 1 76 ? -8.094 -22.797 -2.564 1 98.25 76 LEU A O 1
ATOM 592 N N . GLY A 1 77 ? -8.938 -24.844 -3.043 1 98.62 77 GLY A N 1
ATOM 593 C CA . GLY A 1 77 ? -7.875 -25.562 -2.361 1 98.62 77 GLY A CA 1
ATOM 594 C C . GLY A 1 77 ? -8.328 -26.203 -1.064 1 98.62 77 GLY A C 1
ATOM 595 O O . GLY A 1 77 ? -9.375 -25.844 -0.52 1 98.62 77 GLY A O 1
ATOM 596 N N . PHE A 1 78 ? -7.52 -27.141 -0.537 1 98.69 78 PHE A N 1
ATOM 597 C CA . PHE A 1 78 ? -7.938 -27.969 0.582 1 98.69 78 PHE A CA 1
ATOM 598 C C . PHE A 1 78 ? -6.969 -27.844 1.749 1 98.69 78 PHE A C 1
ATOM 600 O O . PHE A 1 78 ? -7.227 -28.359 2.838 1 98.69 78 PHE A O 1
ATOM 607 N N . ALA A 1 79 ? -5.922 -27.109 1.575 1 98.88 79 ALA A N 1
ATOM 608 C CA . ALA A 1 79 ? -4.762 -27.219 2.455 1 98.88 79 ALA A CA 1
ATOM 609 C C . ALA A 1 79 ? -5.125 -26.859 3.893 1 98.88 79 ALA A C 1
ATOM 611 O O . ALA A 1 79 ? -4.605 -27.453 4.84 1 98.88 79 ALA A O 1
ATOM 612 N N . ALA A 1 80 ? -6.004 -25.875 4.023 1 98.88 80 ALA A N 1
ATOM 613 C CA . ALA A 1 80 ? -6.289 -25.391 5.367 1 98.88 80 ALA A CA 1
ATOM 614 C C . ALA A 1 80 ? -7.664 -25.844 5.84 1 98.88 80 ALA A C 1
ATOM 616 O O . ALA A 1 80 ? -8.211 -25.297 6.805 1 98.88 80 ALA A O 1
ATOM 617 N N . ILE A 1 81 ? -8.289 -26.844 5.156 1 98.5 81 ILE A N 1
ATOM 618 C CA . ILE A 1 81 ? -9.664 -27.219 5.438 1 98.5 81 ILE A CA 1
ATOM 619 C C . ILE A 1 81 ? -9.695 -28.531 6.242 1 98.5 81 ILE A C 1
ATOM 621 O O . ILE A 1 81 ? -9.477 -29.609 5.691 1 98.5 81 ILE A O 1
ATOM 625 N N . PRO A 1 82 ? -10.047 -28.406 7.578 1 98.12 82 PRO A N 1
ATOM 626 C CA . PRO A 1 82 ? -10.148 -29.641 8.367 1 98.12 82 PRO A CA 1
ATOM 627 C C . PRO A 1 82 ? -11.133 -30.641 7.766 1 98.12 82 PRO A C 1
ATOM 629 O O . PRO A 1 82 ? -12.211 -30.25 7.312 1 98.12 82 PRO A O 1
ATOM 632 N N . GLY A 1 83 ? -10.727 -31.922 7.711 1 98 83 GLY A N 1
ATOM 633 C CA . GLY A 1 83 ? -11.594 -32.969 7.172 1 98 83 GLY A CA 1
ATOM 634 C C . GLY A 1 83 ? -11.367 -33.219 5.699 1 98 83 GLY A C 1
ATOM 635 O O . GLY A 1 83 ? -11.859 -34.219 5.156 1 98 83 GLY A O 1
ATOM 636 N N . GLU A 1 84 ? -10.516 -32.375 5.066 1 98.38 84 GLU A N 1
ATOM 637 C CA . GLU A 1 84 ? -10.289 -32.531 3.631 1 98.38 84 GLU A CA 1
ATOM 638 C C . GLU A 1 84 ? -8.867 -33 3.35 1 98.38 84 GLU A C 1
ATOM 640 O O . GLU A 1 84 ? -8.344 -32.812 2.25 1 98.38 84 GLU A O 1
ATOM 645 N N . GLU A 1 85 ? -8.227 -33.625 4.328 1 98.5 85 GLU A N 1
ATOM 646 C CA . GLU A 1 85 ? -6.828 -34.031 4.195 1 98.5 85 GLU A CA 1
ATOM 647 C C . GLU A 1 85 ? -6.648 -35.031 3.061 1 98.5 85 GLU A C 1
ATOM 649 O O . GLU A 1 85 ? -5.676 -34.969 2.311 1 98.5 85 GLU A O 1
ATOM 654 N N . GLU A 1 86 ? -7.57 -35.969 2.922 1 98.56 86 GLU A N 1
ATOM 655 C CA . GLU A 1 86 ? -7.445 -36.969 1.856 1 98.56 86 GLU A CA 1
ATOM 656 C C . GLU A 1 86 ? -7.637 -36.344 0.484 1 98.56 86 GLU A C 1
ATOM 658 O O . GLU A 1 86 ? -6.934 -36.656 -0.47 1 98.56 86 GLU A O 1
ATOM 663 N N . ASN A 1 87 ? -8.609 -35.438 0.409 1 98.69 87 ASN A N 1
ATOM 664 C CA . ASN A 1 87 ? -8.789 -34.688 -0.837 1 98.69 87 ASN A CA 1
ATOM 665 C C . ASN A 1 87 ? -7.566 -33.844 -1.175 1 98.69 87 ASN A C 1
ATOM 667 O O . ASN A 1 87 ? -7.195 -33.719 -2.344 1 98.69 87 ASN A O 1
ATOM 671 N N . PHE A 1 88 ? -6.961 -33.344 -0.149 1 98.88 88 PHE A N 1
ATOM 672 C CA . PHE A 1 88 ? -5.734 -32.594 -0.344 1 98.88 88 PHE A CA 1
ATOM 673 C C . PHE A 1 88 ? -4.645 -33.469 -0.954 1 98.88 88 PHE A C 1
ATOM 675 O O . PHE A 1 88 ? -4.027 -33.094 -1.954 1 98.88 88 PHE A O 1
ATOM 682 N N . LYS A 1 89 ? -4.465 -34.594 -0.387 1 98.81 89 LYS A N 1
ATOM 683 C CA . LYS A 1 89 ? -3.432 -35.5 -0.87 1 98.81 89 LYS A CA 1
ATOM 684 C C . LYS A 1 89 ? -3.691 -35.906 -2.318 1 98.81 89 LYS A C 1
ATOM 686 O O . LYS A 1 89 ? -2.768 -35.938 -3.135 1 98.81 89 LYS A O 1
ATOM 691 N N . LYS A 1 90 ? -4.93 -36.156 -2.625 1 98.81 90 LYS A N 1
ATOM 692 C CA . LYS A 1 90 ? -5.293 -36.531 -3.996 1 98.81 90 LYS A CA 1
ATOM 693 C C . LYS A 1 90 ? -5.02 -35.375 -4.949 1 98.81 90 LYS A C 1
ATOM 695 O O . LYS A 1 90 ? -4.559 -35.562 -6.074 1 98.81 90 LYS A O 1
ATOM 700 N N . SER A 1 91 ? -5.367 -34.219 -4.484 1 98.81 91 SER A N 1
ATOM 701 C CA . SER A 1 91 ? -5.133 -33 -5.285 1 98.81 91 SER A CA 1
ATOM 702 C C . SER A 1 91 ? -3.65 -32.812 -5.582 1 98.81 91 SER A C 1
ATOM 704 O O . SER A 1 91 ? -3.277 -32.469 -6.699 1 98.81 91 SER A O 1
ATOM 706 N N . ILE A 1 92 ? -2.805 -33.062 -4.605 1 98.94 92 ILE A N 1
ATOM 707 C CA . ILE A 1 92 ? -1.358 -32.969 -4.766 1 98.94 92 ILE A CA 1
ATOM 708 C C . ILE A 1 92 ? -0.867 -33.969 -5.781 1 98.94 92 ILE A C 1
ATOM 710 O O . ILE A 1 92 ? -0.149 -33.625 -6.723 1 98.94 92 ILE A O 1
ATOM 714 N N . ASP A 1 93 ? -1.304 -35.219 -5.641 1 98.81 93 ASP A N 1
ATOM 715 C CA . ASP A 1 93 ? -0.871 -36.281 -6.547 1 98.81 93 ASP A CA 1
ATOM 716 C C . ASP A 1 93 ? -1.281 -35.969 -7.984 1 98.81 93 ASP A C 1
ATOM 718 O O . ASP A 1 93 ? -0.471 -36.094 -8.906 1 98.81 93 ASP A O 1
ATOM 722 N N . LEU A 1 94 ? -2.5 -35.562 -8.094 1 98.81 94 LEU 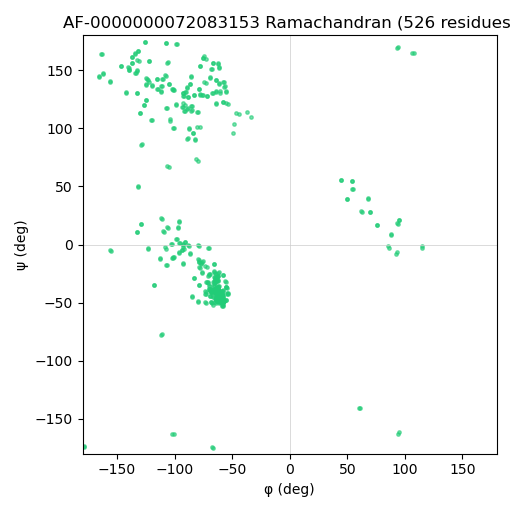A N 1
ATOM 723 C CA . LEU A 1 94 ? -3.008 -35.219 -9.422 1 98.81 94 LEU A CA 1
ATOM 724 C C . LEU A 1 94 ? -2.213 -34.062 -10.031 1 98.81 94 LEU A C 1
ATOM 726 O O . LEU A 1 94 ? -1.821 -34.125 -11.195 1 98.81 94 LEU A O 1
ATOM 730 N N . THR A 1 95 ? -1.974 -33.031 -9.281 1 98.94 95 THR A N 1
ATOM 731 C CA . THR A 1 95 ? -1.292 -31.859 -9.789 1 98.94 95 THR A CA 1
ATOM 732 C C . THR A 1 95 ? 0.155 -32.188 -10.156 1 98.94 95 THR A C 1
ATOM 734 O O . THR A 1 95 ? 0.696 -31.641 -11.117 1 98.94 95 THR A O 1
ATOM 737 N N . ILE A 1 96 ? 0.801 -33.094 -9.375 1 98.94 96 ILE A N 1
ATOM 738 C CA . ILE A 1 96 ? 2.156 -33.5 -9.695 1 98.94 96 ILE A CA 1
ATOM 739 C C . ILE A 1 96 ? 2.18 -34.125 -11.094 1 98.94 96 ILE A C 1
ATOM 741 O O . ILE A 1 96 ? 3.088 -33.875 -11.883 1 98.94 96 ILE A O 1
ATOM 745 N N . GLU A 1 97 ? 1.2 -34.938 -11.398 1 98.88 97 GLU A N 1
ATOM 746 C CA . GLU A 1 97 ? 1.133 -35.562 -12.719 1 98.88 97 GLU A CA 1
ATOM 747 C C . GLU A 1 97 ? 1.068 -34.5 -13.82 1 98.88 97 GLU A C 1
ATOM 749 O O . GLU A 1 97 ? 1.788 -34.594 -14.82 1 98.88 97 GLU A O 1
ATOM 754 N N . TYR A 1 98 ? 0.2 -33.5 -13.625 1 98.88 98 TYR A N 1
ATOM 755 C CA . TYR A 1 98 ? 0.091 -32.406 -14.602 1 98.88 98 TYR A CA 1
ATOM 756 C C . TYR A 1 98 ? 1.394 -31.641 -14.688 1 98.88 98 TYR A C 1
ATOM 758 O O . TYR A 1 98 ? 1.883 -31.359 -15.789 1 98.88 98 TYR A O 1
ATOM 766 N N . ALA A 1 99 ? 1.951 -31.281 -13.547 1 98.94 99 ALA A N 1
ATOM 767 C CA . ALA A 1 99 ? 3.178 -30.484 -13.5 1 98.94 99 ALA A CA 1
ATOM 768 C C . ALA A 1 99 ? 4.32 -31.203 -14.211 1 98.94 99 ALA A C 1
ATOM 770 O O . ALA A 1 99 ? 5.062 -30.594 -14.984 1 98.94 99 ALA A O 1
ATOM 771 N N . ASN A 1 100 ? 4.457 -32.5 -13.953 1 98.88 100 ASN A N 1
ATOM 772 C CA . ASN A 1 100 ? 5.508 -33.281 -14.594 1 98.88 100 ASN A CA 1
ATOM 773 C C . ASN A 1 100 ? 5.32 -33.344 -16.109 1 98.88 100 ASN A C 1
ATOM 775 O O . ASN A 1 100 ? 6.281 -33.188 -16.859 1 98.88 100 ASN A O 1
ATOM 779 N N . ALA A 1 101 ? 4.094 -33.531 -16.516 1 98.75 101 ALA A N 1
ATOM 780 C CA . ALA A 1 101 ? 3.807 -33.562 -17.938 1 98.75 101 ALA A CA 1
ATOM 781 C C . ALA A 1 101 ? 4.117 -32.219 -18.594 1 98.75 101 ALA A C 1
ATOM 783 O O . ALA A 1 101 ? 4.512 -32.188 -19.766 1 98.75 101 ALA A O 1
ATOM 784 N N . LEU A 1 102 ? 3.99 -31.188 -17.906 1 98.81 102 LEU A N 1
ATOM 785 C CA . LEU A 1 102 ? 4.215 -29.828 -18.391 1 98.81 102 LEU A CA 1
ATOM 786 C C . LEU A 1 102 ? 5.66 -29.391 -18.156 1 98.81 102 LEU A C 1
ATOM 788 O O . LEU A 1 102 ? 6.059 -28.297 -18.562 1 98.81 102 LEU A O 1
ATOM 792 N N . ASN A 1 103 ? 6.434 -30.234 -17.516 1 98.69 103 ASN A N 1
ATOM 793 C CA . ASN A 1 103 ? 7.762 -29.859 -17.047 1 98.69 103 ASN A CA 1
ATOM 794 C C . ASN A 1 103 ? 7.73 -28.547 -16.266 1 98.69 103 ASN A C 1
ATOM 796 O O . ASN A 1 103 ? 8.547 -27.656 -16.5 1 98.69 103 ASN A O 1
ATOM 800 N N . CYS A 1 104 ? 6.695 -28.391 -15.469 1 98.88 104 CYS A N 1
ATOM 801 C CA . CYS A 1 104 ? 6.492 -27.219 -14.609 1 98.88 104 CYS A CA 1
ATOM 802 C C . CYS A 1 104 ? 7.066 -27.469 -13.219 1 98.88 104 CYS A C 1
ATOM 804 O O . CYS A 1 104 ? 6.68 -28.422 -12.539 1 98.88 104 CYS A O 1
ATOM 806 N N . LYS A 1 105 ? 7.902 -26.578 -12.719 1 98.81 105 LYS A N 1
ATOM 807 C CA . LYS A 1 105 ? 8.648 -26.844 -11.492 1 98.81 105 LYS A CA 1
ATOM 808 C C . LYS A 1 105 ? 8.133 -26 -10.336 1 98.81 105 LYS A C 1
ATOM 810 O O . LYS A 1 105 ? 8.789 -25.891 -9.297 1 98.81 105 LYS A O 1
ATOM 815 N N . ARG A 1 106 ? 6.961 -25.312 -10.5 1 98.94 106 ARG A N 1
ATOM 816 C CA . ARG A 1 106 ? 6.324 -24.562 -9.422 1 98.94 106 ARG A CA 1
ATOM 817 C C . ARG A 1 106 ? 4.832 -24.875 -9.344 1 98.94 106 ARG A C 1
ATOM 819 O O . ARG A 1 106 ? 4.137 -24.875 -10.359 1 98.94 106 ARG A O 1
ATOM 826 N N . ILE A 1 107 ? 4.41 -25.172 -8.195 1 99 107 ILE A N 1
ATOM 827 C CA . ILE A 1 107 ? 2.986 -25.359 -7.941 1 99 107 ILE A CA 1
ATOM 828 C C . ILE A 1 107 ? 2.533 -24.438 -6.812 1 99 107 ILE A C 1
ATOM 830 O O . ILE A 1 107 ? 3.141 -24.422 -5.738 1 99 107 ILE A O 1
ATOM 834 N N . HIS A 1 108 ? 1.562 -23.641 -7.07 1 98.94 108 HIS A N 1
ATOM 835 C CA . HIS A 1 108 ? 0.911 -22.859 -6.023 1 98.94 108 HIS A CA 1
ATOM 836 C C . HIS A 1 108 ? -0.099 -23.719 -5.254 1 98.94 108 HIS A C 1
ATOM 838 O O . HIS A 1 108 ? -1.124 -24.125 -5.805 1 98.94 108 HIS A O 1
ATOM 844 N N . VAL A 1 109 ? 0.177 -23.953 -4.004 1 98.94 109 VAL A N 1
ATOM 845 C CA . VAL A 1 109 ? -0.701 -24.734 -3.133 1 98.94 109 VAL A CA 1
ATOM 846 C C . VAL A 1 109 ? -1.742 -23.812 -2.496 1 98.94 109 VAL A C 1
ATOM 848 O O . VAL A 1 109 ? -1.469 -23.156 -1.487 1 98.94 109 VAL A O 1
ATOM 851 N N . MET A 1 110 ? -2.91 -23.828 -3.049 1 98.81 110 MET A N 1
ATOM 852 C CA . MET A 1 110 ? -3.969 -22.922 -2.586 1 98.81 110 MET A CA 1
ATOM 853 C C . MET A 1 110 ? -4.531 -23.406 -1.248 1 98.81 110 MET A C 1
ATOM 855 O O . MET A 1 110 ? -4.785 -24.594 -1.062 1 98.81 110 MET A O 1
ATOM 859 N N . SER A 1 111 ? -4.801 -22.562 -0.365 1 98.81 111 SER A N 1
ATOM 860 C CA . SER A 1 111 ? -5.055 -22.859 1.04 1 98.81 111 SER A CA 1
ATOM 861 C C . SER A 1 111 ? -6.5 -23.281 1.264 1 98.81 111 SER A C 1
ATOM 863 O O . SER A 1 111 ? -6.793 -24.047 2.188 1 98.81 111 SER A O 1
ATOM 865 N N . GLY A 1 112 ? -7.359 -22.766 0.41 1 98.75 112 GLY A N 1
ATOM 866 C CA . GLY A 1 112 ? -8.789 -22.875 0.665 1 98.75 112 GLY A CA 1
ATOM 867 C C . GLY A 1 112 ? -9.352 -21.672 1.403 1 98.75 112 GLY A C 1
ATOM 868 O O . GLY A 1 112 ? -8.609 -20.781 1.812 1 98.75 112 GLY A O 1
ATOM 869 N N . LYS A 1 113 ? -10.695 -21.625 1.458 1 98.19 113 LYS A N 1
ATOM 870 C CA . LYS A 1 113 ? -11.445 -20.594 2.168 1 98.19 113 LYS A CA 1
ATOM 871 C C . LYS A 1 113 ? -11.961 -21.109 3.51 1 98.19 113 LYS A C 1
ATOM 873 O O . LYS A 1 113 ? -12.406 -22.25 3.611 1 98.19 113 LYS A O 1
ATOM 878 N N . VAL A 1 114 ? -11.773 -20.312 4.492 1 97.56 114 VAL A N 1
ATOM 879 C CA . VAL A 1 114 ? -12.195 -20.688 5.84 1 97.56 114 VAL A CA 1
ATOM 880 C C . VAL A 1 114 ? -13.078 -19.594 6.426 1 97.56 114 VAL A C 1
ATOM 882 O O . VAL A 1 114 ? -12.641 -18.453 6.594 1 97.56 114 VAL A O 1
ATOM 885 N N . ASN A 1 115 ? -14.32 -19.828 6.793 1 94 115 ASN A N 1
ATOM 886 C CA . ASN A 1 115 ? -15.258 -18.844 7.324 1 94 115 ASN A CA 1
ATOM 887 C C . ASN A 1 115 ? -14.898 -18.438 8.75 1 94 115 ASN A C 1
ATOM 889 O O . ASN A 1 115 ? -14.867 -17.25 9.078 1 94 115 ASN A O 1
ATOM 893 N N . GLN A 1 116 ? -14.68 -19.453 9.617 1 94 116 GLN A N 1
ATOM 894 C CA . GLN A 1 116 ? -14.273 -19.219 11 1 94 116 GLN A CA 1
ATOM 895 C C . GLN A 1 116 ? -12.922 -19.891 11.281 1 94 116 GLN A C 1
ATOM 897 O O . GLN A 1 116 ? -12.844 -21.109 11.453 1 94 116 GLN A O 1
ATOM 902 N N . ILE A 1 117 ? -11.984 -19.094 11.383 1 95.75 117 ILE A N 1
ATOM 903 C CA . ILE A 1 117 ? -10.633 -19.609 11.562 1 95.75 117 ILE A CA 1
ATOM 904 C C . ILE A 1 117 ? -10.438 -20.047 13.016 1 95.75 117 ILE A C 1
ATOM 906 O O . ILE A 1 117 ? -10.812 -19.328 13.945 1 95.75 117 ILE A O 1
ATOM 910 N N . THR A 1 118 ? -9.961 -21.234 13.273 1 95.75 118 THR A N 1
ATOM 911 C CA . THR A 1 118 ? -9.547 -21.766 14.562 1 95.75 118 THR A CA 1
ATOM 912 C C . THR A 1 118 ? -8.125 -22.297 14.5 1 95.75 118 THR A C 1
ATOM 914 O O . THR A 1 118 ? -7.523 -22.344 13.422 1 95.75 118 THR A O 1
ATOM 917 N N . THR A 1 119 ? -7.605 -22.688 15.609 1 96.31 119 THR A N 1
ATOM 918 C CA . THR A 1 119 ? -6.238 -23.203 15.672 1 96.31 119 THR A CA 1
ATOM 919 C C . THR A 1 119 ? -6.117 -24.5 14.867 1 96.31 119 THR A C 1
ATOM 921 O O . THR A 1 119 ? -5.031 -24.828 14.391 1 96.31 119 THR A O 1
ATOM 924 N N . ILE A 1 120 ? -7.16 -25.188 14.703 1 98 120 ILE A N 1
ATOM 925 C CA . ILE A 1 120 ? -7.141 -26.438 13.961 1 98 120 ILE A CA 1
ATOM 926 C C . ILE A 1 120 ? -6.758 -26.172 12.508 1 98 120 ILE A C 1
ATOM 928 O O . ILE A 1 120 ? -6.062 -26.969 11.883 1 98 120 ILE A O 1
ATOM 932 N N . ASN A 1 121 ? -7.223 -25.062 11.953 1 98.62 121 ASN A N 1
ATOM 933 C CA . ASN A 1 121 ? -6.879 -24.719 10.578 1 98.62 121 ASN A CA 1
ATOM 934 C C . ASN A 1 121 ? -5.375 -24.516 10.414 1 98.62 121 ASN A C 1
ATOM 936 O O . ASN A 1 121 ? -4.793 -24.969 9.422 1 98.62 121 ASN A O 1
ATOM 940 N N . ASP A 1 122 ? -4.77 -23.859 11.375 1 97.75 122 ASP A N 1
ATOM 941 C CA . ASP A 1 122 ? -3.326 -23.656 11.328 1 97.75 122 ASP A CA 1
ATOM 942 C C . ASP A 1 122 ? -2.582 -25 11.336 1 97.75 122 ASP A C 1
ATOM 944 O O . ASP A 1 122 ? -1.656 -25.203 10.547 1 97.75 122 ASP A O 1
ATOM 948 N N . ASP A 1 123 ? -3.012 -25.859 12.219 1 97.94 123 ASP A N 1
ATOM 949 C CA . ASP A 1 123 ? -2.35 -27.141 12.367 1 97.94 123 ASP A CA 1
ATOM 950 C C . ASP A 1 123 ? -2.471 -27.969 11.086 1 97.94 123 ASP A C 1
ATOM 952 O O . ASP A 1 123 ? -1.488 -28.547 10.617 1 97.94 123 ASP A O 1
ATOM 956 N N . ILE A 1 124 ? -3.658 -28.031 10.602 1 98.38 124 ILE A N 1
ATOM 957 C CA . ILE A 1 124 ? -3.912 -28.844 9.414 1 98.38 124 ILE A CA 1
ATOM 958 C C . ILE A 1 124 ? -3.178 -28.234 8.219 1 98.38 124 ILE A C 1
ATOM 960 O O . ILE A 1 124 ? -2.68 -28.969 7.355 1 98.38 124 ILE A O 1
ATOM 964 N N . TYR A 1 125 ? -3.15 -26.953 8.117 1 98.88 125 TYR A N 1
ATOM 965 C CA . TYR A 1 125 ? -2.449 -26.266 7.035 1 98.88 125 TYR A CA 1
ATOM 966 C C . TYR A 1 125 ? -0.973 -26.656 7.02 1 98.88 125 TYR A C 1
ATOM 968 O O . TYR A 1 125 ? -0.431 -27.016 5.973 1 98.88 125 TYR A O 1
ATOM 976 N N . ILE A 1 126 ? -0.363 -26.578 8.195 1 98.75 126 ILE A N 1
ATOM 977 C CA . ILE A 1 126 ? 1.056 -26.891 8.305 1 98.75 126 ILE A CA 1
ATOM 978 C C . ILE A 1 126 ? 1.281 -28.359 7.957 1 98.75 126 ILE A C 1
ATOM 980 O O . ILE A 1 126 ? 2.189 -28.703 7.191 1 98.75 126 ILE A O 1
ATOM 984 N N . LYS A 1 127 ? 0.474 -29.219 8.492 1 98.62 127 LYS A N 1
ATOM 985 C CA . LYS A 1 127 ? 0.59 -30.656 8.234 1 98.62 127 LYS A CA 1
ATOM 986 C C . LYS A 1 127 ? 0.453 -30.953 6.746 1 98.62 127 LYS A C 1
ATOM 988 O O . LYS A 1 127 ? 1.263 -31.703 6.184 1 98.62 127 LYS A O 1
ATOM 993 N N . ASN A 1 128 ? -0.554 -30.406 6.137 1 98.88 128 ASN A N 1
ATOM 994 C CA . ASN A 1 128 ? -0.805 -30.641 4.719 1 98.88 128 ASN A CA 1
ATOM 995 C C . ASN A 1 128 ? 0.293 -30.047 3.848 1 98.88 128 ASN A C 1
ATOM 997 O O . ASN A 1 128 ? 0.718 -30.656 2.867 1 98.88 128 ASN A O 1
ATOM 1001 N N . LEU A 1 129 ? 0.775 -28.875 4.223 1 98.88 129 LEU A N 1
ATOM 1002 C CA . LEU A 1 129 ? 1.848 -28.25 3.455 1 98.88 129 LEU A CA 1
ATOM 1003 C C . LEU A 1 129 ? 3.127 -29.078 3.541 1 98.88 129 LEU A C 1
ATOM 1005 O O . LEU A 1 129 ? 3.857 -29.203 2.555 1 98.88 129 LEU A O 1
ATOM 1009 N N . LEU A 1 130 ? 3.385 -29.594 4.73 1 98.69 130 LEU A N 1
ATOM 1010 C CA . LEU A 1 130 ? 4.555 -30.453 4.887 1 98.69 130 LEU A CA 1
ATOM 1011 C C . LEU A 1 130 ? 4.457 -31.672 3.98 1 98.69 130 LEU A C 1
ATOM 1013 O O . LEU A 1 130 ? 5.445 -32.062 3.354 1 98.69 130 LEU A O 1
ATOM 1017 N N . TYR A 1 131 ? 3.312 -32.25 3.918 1 98.75 131 TYR A N 1
ATOM 1018 C CA . TYR A 1 131 ? 3.082 -33.375 3.01 1 98.75 131 TYR A CA 1
ATOM 1019 C C . TYR A 1 131 ? 3.389 -32.969 1.569 1 98.75 131 TYR A C 1
ATOM 1021 O O . TYR A 1 131 ? 4.109 -33.688 0.864 1 98.75 131 TYR A O 1
ATOM 1029 N N . ALA A 1 132 ? 2.861 -31.844 1.136 1 98.94 132 ALA A N 1
ATOM 1030 C CA . ALA A 1 132 ? 3.055 -31.359 -0.231 1 98.94 132 ALA A CA 1
ATOM 1031 C C . ALA A 1 132 ? 4.531 -31.094 -0.514 1 98.94 132 ALA A C 1
ATOM 1033 O O . ALA A 1 132 ? 5.055 -31.5 -1.551 1 98.94 132 ALA A O 1
ATOM 1034 N N . VAL A 1 133 ? 5.16 -30.406 0.38 1 98.88 133 VAL A N 1
ATOM 1035 C CA . VAL A 1 133 ? 6.559 -30 0.23 1 98.88 133 VAL A CA 1
ATOM 1036 C C . VAL A 1 133 ? 7.434 -31.25 0.061 1 98.88 133 VAL A C 1
ATOM 1038 O O . VAL A 1 133 ? 8.328 -31.266 -0.786 1 98.88 133 VAL A O 1
ATOM 1041 N N . GLU A 1 134 ? 7.223 -32.281 0.79 1 98.62 134 GLU A N 1
ATOM 1042 C CA . GLU A 1 134 ? 7.992 -33.5 0.708 1 98.62 134 GLU A CA 1
ATOM 1043 C C . GLU A 1 134 ? 7.754 -34.219 -0.621 1 98.62 134 GLU A C 1
ATOM 1045 O O . GLU A 1 134 ? 8.695 -34.688 -1.248 1 98.62 134 GLU A O 1
ATOM 1050 N N . LYS A 1 135 ? 6.523 -34.281 -0.989 1 98.75 135 LYS A N 1
ATOM 1051 C CA . LYS A 1 135 ? 6.203 -34.906 -2.275 1 98.75 135 LYS A CA 1
ATOM 1052 C C . LYS A 1 135 ? 6.844 -34.125 -3.426 1 98.75 135 LYS A C 1
ATOM 1054 O O . LYS A 1 135 ? 7.387 -34.719 -4.355 1 98.75 135 LYS A O 1
ATOM 1059 N N . PHE A 1 136 ? 6.738 -32.812 -3.363 1 98.94 136 PHE A N 1
ATOM 1060 C CA . PHE A 1 136 ? 7.27 -31.953 -4.41 1 98.94 136 PHE A CA 1
ATOM 1061 C C . PHE A 1 136 ? 8.789 -32.062 -4.492 1 98.94 136 PHE A C 1
ATOM 1063 O O . PHE A 1 136 ? 9.359 -32.031 -5.582 1 98.94 136 PHE A O 1
ATOM 1070 N N . GLN A 1 137 ? 9.398 -32.188 -3.348 1 98.38 137 GLN A N 1
ATOM 1071 C CA . GLN A 1 137 ? 10.852 -32.281 -3.305 1 98.38 137 GLN A CA 1
ATOM 1072 C C . GLN A 1 137 ? 11.344 -33.469 -4.129 1 98.38 137 GLN A C 1
ATOM 1074 O O . GLN A 1 137 ? 12.344 -33.344 -4.844 1 98.38 137 GLN A O 1
ATOM 1079 N N . LYS A 1 138 ? 10.656 -34.562 -4.07 1 98.19 138 LYS A N 1
ATOM 1080 C CA . LYS A 1 138 ? 11.031 -35.75 -4.793 1 98.19 138 LYS A CA 1
ATOM 1081 C C . LYS A 1 138 ? 10.93 -35.562 -6.301 1 98.19 138 LYS A C 1
ATOM 1083 O O . LYS A 1 138 ? 11.594 -36.25 -7.07 1 98.19 138 LYS A O 1
ATOM 1088 N N . GLU A 1 139 ? 10.117 -34.594 -6.68 1 98.25 139 GLU A N 1
ATOM 1089 C CA . GLU A 1 139 ? 9.883 -34.344 -8.094 1 98.25 139 GLU A CA 1
ATOM 1090 C C . GLU A 1 139 ? 10.664 -33.125 -8.57 1 98.25 139 GLU A C 1
ATOM 1092 O O . GLU A 1 139 ? 10.547 -32.719 -9.727 1 98.25 139 GLU A O 1
ATOM 1097 N N . GLY A 1 140 ? 11.445 -32.469 -7.691 1 98.62 140 GLY A N 1
ATOM 1098 C CA . GLY A 1 140 ? 12.156 -31.234 -8.031 1 98.62 140 GLY A CA 1
ATOM 1099 C C . GLY A 1 140 ? 11.234 -30.047 -8.219 1 98.62 140 GLY A C 1
ATOM 1100 O O . GLY A 1 140 ? 11.523 -29.141 -9.016 1 98.62 140 GLY A O 1
ATOM 1101 N N . ILE A 1 141 ? 10.125 -30.062 -7.559 1 98.88 141 ILE A N 1
ATOM 1102 C CA . ILE A 1 141 ? 9.125 -29.016 -7.688 1 98.88 141 ILE A CA 1
ATOM 1103 C C . ILE A 1 141 ? 9.156 -28.109 -6.461 1 98.88 141 ILE A C 1
ATOM 1105 O O . ILE A 1 141 ? 9.289 -28.594 -5.332 1 98.88 141 ILE A O 1
ATOM 1109 N N . ILE A 1 142 ? 9.047 -26.781 -6.664 1 98.94 142 ILE A N 1
ATOM 1110 C CA . ILE A 1 142 ? 8.938 -25.781 -5.609 1 98.94 142 ILE A CA 1
ATOM 1111 C C . ILE A 1 142 ? 7.465 -25.578 -5.246 1 98.94 142 ILE A C 1
ATOM 1113 O O . ILE A 1 142 ? 6.629 -25.359 -6.121 1 98.94 142 ILE A O 1
ATOM 1117 N N . ALA A 1 143 ? 7.145 -25.688 -3.988 1 98.94 143 ALA A N 1
ATOM 1118 C CA . ALA A 1 143 ? 5.824 -25.328 -3.475 1 98.94 143 ALA A CA 1
ATOM 1119 C C . ALA A 1 143 ? 5.727 -23.828 -3.203 1 98.94 143 ALA A C 1
ATOM 1121 O O . ALA A 1 143 ? 6.602 -23.25 -2.555 1 98.94 143 ALA A O 1
ATOM 1122 N N . LEU A 1 144 ? 4.711 -23.25 -3.727 1 98.94 144 LEU A N 1
ATOM 1123 C CA . LEU A 1 144 ? 4.465 -21.844 -3.479 1 98.94 144 LEU A CA 1
ATOM 1124 C C . LEU A 1 144 ? 3.217 -21.641 -2.621 1 98.94 144 LEU A C 1
ATOM 1126 O O . LEU A 1 144 ? 2.209 -22.328 -2.822 1 98.94 144 LEU A O 1
ATOM 1130 N N . ILE A 1 145 ? 3.281 -20.781 -1.668 1 98.94 145 ILE A N 1
ATOM 1131 C CA . ILE A 1 145 ? 2.084 -20.297 -0.988 1 98.94 145 ILE A CA 1
ATOM 1132 C C . ILE A 1 145 ? 1.912 -18.812 -1.247 1 98.94 145 ILE A C 1
ATOM 1134 O O . ILE A 1 145 ? 2.896 -18.062 -1.318 1 98.94 145 ILE A O 1
ATOM 1138 N N . GLU A 1 146 ? 0.721 -18.375 -1.413 1 98.94 146 GLU A N 1
ATOM 1139 C CA . GLU A 1 146 ? 0.425 -17.016 -1.866 1 98.94 146 GLU A CA 1
ATOM 1140 C C . GLU A 1 146 ? -0.597 -16.344 -0.957 1 98.94 146 GLU A C 1
ATOM 1142 O O . GLU A 1 146 ? -1.761 -16.75 -0.914 1 98.94 146 GLU A O 1
ATOM 1147 N N . PRO A 1 147 ? -0.154 -15.281 -0.23 1 98.94 147 PRO A N 1
ATOM 1148 C CA . PRO A 1 147 ? -1.186 -14.461 0.41 1 98.94 147 PRO A CA 1
ATOM 1149 C C . PRO A 1 147 ? -2.092 -13.758 -0.599 1 98.94 147 PRO A C 1
ATOM 1151 O O . PRO A 1 147 ? -1.604 -13.047 -1.48 1 98.94 147 PRO A O 1
ATOM 1154 N N . ILE A 1 148 ? -3.363 -14.008 -0.52 1 98.88 148 ILE A N 1
ATOM 1155 C CA . ILE A 1 148 ? -4.371 -13.414 -1.392 1 98.88 148 ILE A CA 1
ATOM 1156 C C . ILE A 1 148 ? -5.309 -12.531 -0.569 1 98.88 148 ILE A C 1
ATOM 1158 O O . ILE A 1 148 ? -5.746 -12.922 0.515 1 98.88 148 ILE A O 1
ATOM 1162 N N . ASN A 1 149 ? -5.59 -11.328 -1.069 1 98.75 149 ASN A N 1
ATOM 1163 C CA . ASN A 1 149 ? -6.398 -10.375 -0.319 1 98.75 149 ASN A CA 1
ATOM 1164 C C . ASN A 1 149 ? -7.836 -10.859 -0.164 1 98.75 149 ASN A C 1
ATOM 1166 O O . ASN A 1 149 ? -8.344 -11.602 -1.0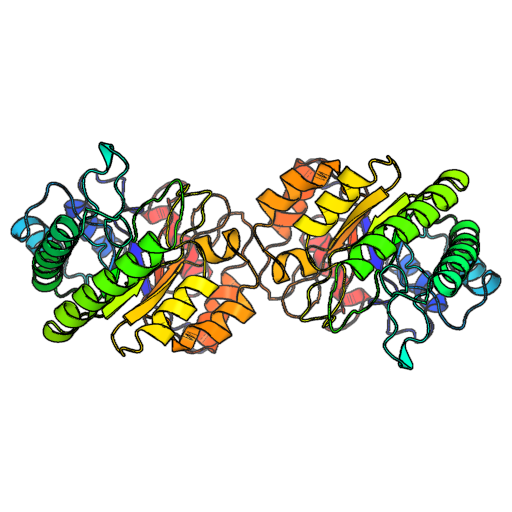1 1 98.75 149 ASN A O 1
ATOM 1170 N N . ASN A 1 150 ? -8.578 -10.414 0.839 1 97.25 150 ASN A N 1
ATOM 1171 C CA . ASN A 1 150 ? -9.93 -10.883 1.157 1 97.25 150 ASN A CA 1
ATOM 1172 C C . ASN A 1 150 ? -10.984 -10.094 0.39 1 97.25 150 ASN A C 1
ATOM 1174 O O . ASN A 1 150 ? -12.188 -10.336 0.554 1 97.25 150 ASN A O 1
ATOM 1178 N N . ILE A 1 151 ? -10.57 -9.148 -0.382 1 97.12 151 ILE A N 1
ATOM 1179 C CA . ILE A 1 151 ? -11.508 -8.445 -1.251 1 97.12 151 ILE A CA 1
ATOM 1180 C C . ILE A 1 151 ? -11.797 -9.289 -2.492 1 97.12 151 ILE A C 1
ATOM 1182 O O . ILE A 1 151 ? -12.961 -9.531 -2.826 1 97.12 151 ILE A O 1
ATOM 1186 N N . THR A 1 152 ? -10.688 -9.766 -3.104 1 97.06 152 THR A N 1
ATOM 1187 C CA . THR A 1 152 ? -10.789 -10.578 -4.309 1 97.06 152 THR A CA 1
ATOM 1188 C C . THR A 1 152 ? -11.289 -11.977 -3.975 1 97.06 152 THR A C 1
ATOM 1190 O O . THR A 1 152 ? -12.086 -12.555 -4.719 1 97.06 152 THR A O 1
ATOM 1193 N N . VAL A 1 153 ? -10.773 -12.555 -2.902 1 97.94 153 VAL A N 1
ATOM 1194 C CA . VAL A 1 153 ? -11.18 -13.883 -2.443 1 97.94 153 VAL A CA 1
ATOM 1195 C C . VAL A 1 153 ? -11.547 -13.828 -0.962 1 97.94 153 VAL A C 1
ATOM 1197 O O . VAL A 1 153 ? -10.727 -14.148 -0.1 1 97.94 153 VAL A O 1
ATOM 1200 N N . PRO A 1 154 ? -12.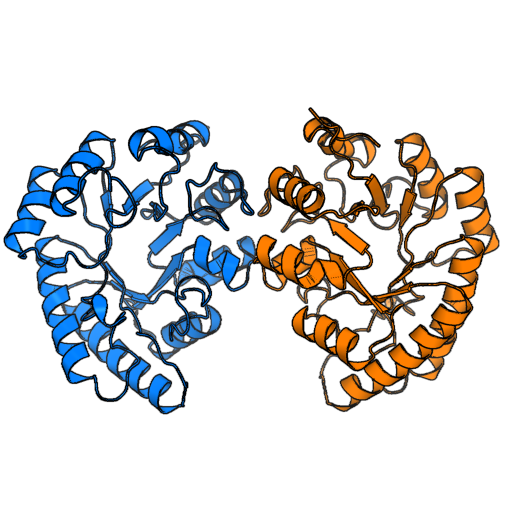82 -13.477 -0.695 1 97.75 154 PRO A N 1
ATOM 1201 C CA . PRO A 1 154 ? -13.234 -13.406 0.706 1 97.75 154 PRO A CA 1
ATOM 1202 C C . PRO A 1 154 ? -12.992 -14.703 1.466 1 97.75 154 PRO A C 1
ATOM 1204 O O . PRO A 1 154 ? -13.211 -15.789 0.923 1 97.75 154 PRO A O 1
ATOM 1207 N N . ASN A 1 155 ? -12.422 -14.656 2.59 1 97.88 155 ASN A N 1
ATOM 1208 C CA . ASN A 1 155 ? -12.227 -15.75 3.537 1 97.88 155 ASN A CA 1
ATOM 1209 C C . ASN A 1 155 ? -11.109 -16.688 3.09 1 97.88 155 ASN A C 1
ATOM 1211 O O . ASN A 1 155 ? -11.047 -17.828 3.52 1 97.88 155 ASN A O 1
ATOM 1215 N N . TYR A 1 156 ? -10.289 -16.25 2.178 1 98.62 156 TYR A N 1
ATOM 1216 C CA . TYR A 1 156 ? -9.109 -17.062 1.866 1 98.62 156 TYR A CA 1
ATOM 1217 C C . TYR A 1 156 ? -8.227 -17.219 3.094 1 98.62 156 TYR A C 1
ATOM 1219 O O . TYR A 1 156 ? -7.953 -16.25 3.805 1 98.62 156 TYR A O 1
ATOM 1227 N N . TYR A 1 157 ? -7.828 -18.422 3.367 1 98.81 157 TYR A N 1
ATOM 1228 C CA . TYR A 1 157 ? -7.141 -18.688 4.625 1 98.81 157 TYR A CA 1
ATOM 1229 C C . TYR A 1 157 ? -5.773 -18.016 4.656 1 98.81 157 TYR A C 1
ATOM 1231 O O . TYR A 1 157 ? -5.426 -17.344 5.633 1 98.81 157 TYR A O 1
ATOM 1239 N N . MET A 1 158 ? -4.914 -18.219 3.578 1 98.81 158 MET A N 1
ATOM 1240 C CA . MET A 1 158 ? -3.611 -17.578 3.471 1 98.81 158 MET A CA 1
ATOM 1241 C C . MET A 1 158 ? -3.748 -16.156 2.916 1 98.81 158 MET A C 1
ATOM 1243 O O . MET A 1 158 ? -3.664 -15.953 1.704 1 98.81 158 MET A O 1
ATOM 1247 N N . ASN A 1 159 ? -3.912 -15.211 3.855 1 98.75 159 ASN A N 1
ATOM 1248 C CA . ASN A 1 159 ? -4.289 -13.867 3.418 1 98.75 159 ASN A CA 1
ATOM 1249 C C . ASN A 1 159 ? -3.375 -12.805 4.02 1 98.75 159 ASN A C 1
ATOM 1251 O O . ASN A 1 159 ? -3.742 -11.633 4.086 1 98.75 159 ASN A O 1
ATOM 1255 N N . SER A 1 160 ? -2.246 -13.227 4.5 1 98.62 160 SER A N 1
ATOM 1256 C CA . SER A 1 160 ? -1.3 -12.352 5.18 1 98.62 160 SER A CA 1
ATOM 1257 C C . SER A 1 160 ? 0.14 -12.719 4.84 1 98.62 160 SER A C 1
ATOM 1259 O O . SER A 1 160 ? 0.512 -13.891 4.891 1 98.62 160 SER A O 1
ATOM 1261 N N . PHE A 1 161 ? 0.902 -11.703 4.465 1 98.75 161 PHE A N 1
ATOM 1262 C CA . PHE A 1 161 ? 2.297 -11.977 4.137 1 98.75 161 PHE A CA 1
ATOM 1263 C C . PHE A 1 161 ? 3.09 -12.312 5.395 1 98.75 161 PHE A C 1
ATOM 1265 O O . PHE A 1 161 ? 4.027 -13.109 5.348 1 98.75 161 PHE A O 1
ATOM 1272 N N . GLU A 1 162 ? 2.713 -11.703 6.535 1 98.31 162 GLU A N 1
ATOM 1273 C CA . GLU A 1 162 ? 3.316 -12.102 7.805 1 98.31 162 GLU A CA 1
ATOM 1274 C C . GLU A 1 162 ? 3.064 -13.578 8.094 1 98.31 162 GLU A C 1
ATOM 1276 O O . GLU A 1 162 ? 3.99 -14.312 8.445 1 98.31 162 GLU A O 1
ATOM 1281 N N . LYS A 1 163 ? 1.79 -14.047 7.895 1 98.19 163 LYS A N 1
ATOM 1282 C CA . LYS A 1 163 ? 1.434 -15.453 8.062 1 98.19 163 LYS A CA 1
ATOM 1283 C C . LYS A 1 163 ? 2.223 -16.344 7.102 1 98.19 163 LYS A C 1
ATOM 1285 O O . LYS A 1 163 ? 2.734 -17.391 7.496 1 98.19 163 LYS A O 1
ATOM 1290 N N . GLY A 1 164 ? 2.293 -15.922 5.824 1 98.81 164 GLY A N 1
ATOM 1291 C CA . GLY A 1 164 ? 3.045 -16.688 4.836 1 98.81 164 GLY A CA 1
ATOM 1292 C C . GLY A 1 164 ? 4.504 -16.859 5.211 1 98.81 164 GLY A C 1
ATOM 1293 O O . GLY A 1 164 ? 5.035 -17.969 5.137 1 98.81 164 GLY A O 1
ATOM 1294 N N . LEU A 1 165 ? 5.117 -15.758 5.625 1 98.62 165 LEU A N 1
ATOM 1295 C CA . LEU A 1 165 ? 6.527 -15.805 6.004 1 98.62 165 LEU A CA 1
ATOM 1296 C C . LEU A 1 165 ? 6.73 -16.688 7.227 1 98.62 165 LEU A C 1
ATOM 1298 O O . LEU A 1 165 ? 7.699 -17.453 7.293 1 98.62 165 LEU A O 1
ATOM 1302 N N . ASP A 1 166 ? 5.82 -16.578 8.211 1 98.56 166 ASP A N 1
ATOM 1303 C CA . ASP A 1 166 ? 5.895 -17.422 9.406 1 98.56 166 ASP A CA 1
ATOM 1304 C C . ASP A 1 166 ? 5.832 -18.891 9.039 1 98.56 166 ASP A C 1
ATOM 1306 O O . ASP A 1 166 ? 6.574 -19.703 9.602 1 98.56 166 ASP A O 1
ATOM 1310 N N . VAL A 1 167 ? 4.934 -19.219 8.117 1 98.75 167 VAL A N 1
ATOM 1311 C CA . VAL A 1 167 ? 4.762 -20.609 7.68 1 98.75 167 VAL A CA 1
ATOM 1312 C C . VAL A 1 167 ? 6.047 -21.094 7.008 1 98.75 167 VAL A C 1
ATOM 1314 O O . VAL A 1 167 ? 6.52 -22.203 7.297 1 98.75 167 VAL A O 1
ATOM 1317 N N . ILE A 1 168 ? 6.664 -20.297 6.141 1 98.69 168 ILE A N 1
ATOM 1318 C CA . ILE A 1 168 ? 7.887 -20.641 5.426 1 98.69 168 ILE A CA 1
ATOM 1319 C C . ILE A 1 168 ? 9.008 -20.906 6.422 1 98.69 168 ILE A C 1
ATOM 1321 O O . ILE A 1 168 ? 9.711 -21.922 6.316 1 98.69 168 ILE A O 1
ATOM 1325 N N . LYS A 1 169 ? 9.125 -20.031 7.387 1 98.25 169 LYS A N 1
ATOM 1326 C CA . LYS A 1 169 ? 10.188 -20.172 8.375 1 98.25 169 LYS A CA 1
ATOM 1327 C C . LYS A 1 169 ? 9.961 -21.375 9.273 1 98.25 169 LYS A C 1
ATOM 1329 O O . LYS A 1 169 ? 10.906 -22.062 9.656 1 98.25 169 LYS A O 1
ATOM 1334 N N . LYS A 1 170 ? 8.703 -21.594 9.617 1 98.19 170 LYS A N 1
ATOM 1335 C CA . LYS A 1 170 ? 8.359 -22.703 10.484 1 98.19 170 LYS A CA 1
ATOM 1336 C C . LYS A 1 170 ? 8.664 -24.047 9.82 1 98.19 170 LYS A C 1
ATOM 1338 O O . LYS A 1 170 ? 9.25 -24.938 10.438 1 98.19 170 LYS A O 1
ATOM 1343 N N . ILE A 1 171 ? 8.211 -24.219 8.594 1 98.25 171 ILE A N 1
ATOM 1344 C CA . ILE A 1 171 ? 8.422 -25.469 7.875 1 98.25 171 ILE A CA 1
ATOM 1345 C C . ILE A 1 171 ? 9.891 -25.609 7.5 1 98.25 171 ILE A C 1
ATOM 1347 O O . ILE A 1 171 ? 10.445 -26.703 7.504 1 98.25 171 ILE A O 1
ATOM 1351 N N . ASN A 1 172 ? 10.547 -24.531 7.129 1 97.88 172 ASN A N 1
ATOM 1352 C CA . ASN A 1 172 ? 11.984 -24.406 6.926 1 97.88 172 ASN A CA 1
ATOM 1353 C C . ASN A 1 172 ? 12.508 -25.453 5.945 1 97.88 172 ASN A C 1
ATOM 1355 O O . ASN A 1 172 ? 13.453 -26.188 6.25 1 97.88 172 ASN A O 1
ATOM 1359 N N . LYS A 1 173 ? 11.867 -25.609 4.836 1 98.44 173 LYS A N 1
ATOM 1360 C CA . LYS A 1 173 ? 12.328 -26.391 3.697 1 98.44 173 LYS A CA 1
ATOM 1361 C C . LYS A 1 173 ? 12.68 -25.5 2.512 1 98.44 173 LYS A C 1
ATOM 1363 O O . LYS A 1 173 ? 11.977 -24.531 2.234 1 98.44 173 LYS A O 1
ATOM 1368 N N . SER A 1 174 ? 13.695 -25.859 1.836 1 98.12 174 SER A N 1
ATOM 1369 C CA . SER A 1 174 ? 14.25 -25 0.788 1 98.12 174 SER A CA 1
ATOM 1370 C C . SER A 1 174 ? 13.305 -24.922 -0.408 1 98.12 174 SER A C 1
ATOM 1372 O O . SER A 1 174 ? 13.352 -23.953 -1.178 1 98.12 174 SER A O 1
ATOM 1374 N N . ASN A 1 175 ? 12.461 -25.953 -0.585 1 98.75 175 ASN A N 1
ATOM 1375 C CA . ASN A 1 175 ? 11.586 -25.969 -1.75 1 98.75 175 ASN A CA 1
ATOM 1376 C C . ASN A 1 175 ? 10.195 -25.438 -1.409 1 98.75 175 ASN A C 1
ATOM 1378 O O . ASN A 1 175 ? 9.227 -25.703 -2.125 1 98.75 175 ASN A O 1
ATOM 1382 N N . LEU A 1 176 ? 9.984 -24.766 -0.298 1 98.94 176 LEU A N 1
ATOM 1383 C CA . LEU A 1 176 ? 8.789 -24 0.02 1 98.94 176 LEU A CA 1
ATOM 1384 C C . LEU A 1 176 ? 9.078 -22.5 -0.047 1 98.94 176 LEU A C 1
ATOM 1386 O O . LEU A 1 176 ? 9.945 -22 0.672 1 98.94 176 LEU A O 1
ATOM 1390 N N . LYS A 1 177 ? 8.414 -21.812 -0.938 1 98.94 177 LYS A N 1
ATOM 1391 C CA . LYS A 1 177 ? 8.672 -20.391 -1.164 1 98.94 177 LYS A CA 1
ATOM 1392 C C . LYS A 1 177 ? 7.367 -19.594 -1.181 1 98.94 177 LYS A C 1
ATOM 1394 O O . LYS A 1 177 ? 6.281 -20.172 -1.208 1 98.94 177 LYS A O 1
ATOM 1399 N N . LEU A 1 178 ? 7.52 -18.312 -1.108 1 98.88 178 LEU A N 1
ATOM 1400 C CA . LEU A 1 178 ? 6.406 -17.375 -1.18 1 98.88 178 LEU A CA 1
ATOM 1401 C C . LEU A 1 178 ? 6.141 -16.953 -2.621 1 98.88 178 LEU A C 1
ATOM 1403 O O . LEU A 1 178 ? 7.082 -16.688 -3.375 1 98.88 178 LEU A O 1
ATOM 1407 N N . GLN A 1 179 ? 4.91 -17 -3.055 1 98.94 179 GLN A N 1
ATOM 1408 C CA . GLN A 1 179 ? 4.484 -16.312 -4.266 1 98.94 179 GLN A CA 1
ATOM 1409 C C . GLN A 1 179 ? 4.027 -14.883 -3.959 1 98.94 179 GLN A C 1
ATOM 1411 O O . GLN A 1 179 ? 3.109 -14.68 -3.162 1 98.94 179 GLN A O 1
ATOM 1416 N N . LEU A 1 180 ? 4.711 -13.938 -4.496 1 98.94 180 LEU A N 1
ATOM 1417 C CA . LEU A 1 180 ? 4.402 -12.523 -4.297 1 98.94 180 LEU A CA 1
ATOM 1418 C C . LEU A 1 180 ? 3.654 -11.961 -5.5 1 98.94 180 LEU A C 1
ATOM 1420 O O . LEU A 1 180 ? 4.258 -11.695 -6.543 1 98.94 180 LEU A O 1
ATOM 1424 N N . ASP A 1 181 ? 2.359 -11.844 -5.371 1 98.94 181 ASP A N 1
ATOM 1425 C CA . ASP A 1 181 ? 1.574 -11.047 -6.309 1 98.94 181 ASP A CA 1
ATOM 1426 C C . ASP A 1 181 ? 1.436 -9.609 -5.82 1 98.94 181 ASP A C 1
ATOM 1428 O O . ASP A 1 181 ? 0.764 -9.352 -4.82 1 98.94 181 ASP A O 1
ATOM 1432 N N . ILE A 1 182 ? 2.016 -8.656 -6.559 1 98.94 182 ILE A N 1
ATOM 1433 C CA . ILE A 1 182 ? 2.074 -7.262 -6.141 1 98.94 182 ILE A CA 1
ATOM 1434 C C . ILE A 1 182 ? 0.662 -6.691 -6.051 1 98.94 182 ILE A C 1
ATOM 1436 O O . ILE A 1 182 ? 0.378 -5.852 -5.195 1 98.94 182 ILE A O 1
ATOM 1440 N N . PHE A 1 183 ? -0.214 -7.203 -6.859 1 98.94 183 PHE A N 1
ATOM 1441 C CA . PHE A 1 183 ? -1.618 -6.82 -6.781 1 98.94 183 PHE A CA 1
ATOM 1442 C C . PHE A 1 183 ? -2.191 -7.137 -5.406 1 98.94 183 PHE A C 1
ATOM 1444 O O . PHE A 1 183 ? -2.795 -6.273 -4.766 1 98.94 183 PHE A O 1
ATOM 1451 N N . HIS A 1 184 ? -1.988 -8.32 -4.93 1 98.94 184 HIS A N 1
ATOM 1452 C CA . HIS A 1 184 ? -2.475 -8.719 -3.613 1 98.94 184 HIS A CA 1
ATOM 1453 C C . HIS A 1 184 ? -1.714 -8 -2.504 1 98.94 184 HIS A C 1
ATOM 1455 O O . HIS A 1 184 ? -2.305 -7.609 -1.495 1 98.94 184 HIS A O 1
ATOM 1461 N N . LEU A 1 185 ? -0.41 -7.844 -2.686 1 98.94 185 LEU A N 1
ATOM 1462 C CA . LEU A 1 185 ? 0.403 -7.141 -1.699 1 98.94 185 LEU A CA 1
ATOM 1463 C C . LEU A 1 185 ? -0.15 -5.742 -1.439 1 98.94 185 LEU A C 1
ATOM 1465 O O . LEU A 1 185 ? -0.318 -5.344 -0.285 1 98.94 185 LEU A O 1
ATOM 1469 N N . GLN A 1 186 ? -0.442 -5.012 -2.51 1 98.94 186 GLN A N 1
ATOM 1470 C CA . GLN A 1 186 ? -0.936 -3.643 -2.396 1 98.94 186 GLN A CA 1
ATOM 1471 C C . GLN A 1 186 ? -2.279 -3.602 -1.673 1 98.94 186 GLN A C 1
ATOM 1473 O O . GLN A 1 186 ? -2.523 -2.707 -0.861 1 98.94 186 GLN A O 1
ATOM 1478 N N . HIS A 1 187 ? -3.125 -4.57 -1.922 1 98.88 187 HIS A N 1
ATOM 1479 C CA . HIS A 1 187 ? -4.426 -4.629 -1.267 1 98.88 187 HIS A CA 1
ATOM 1480 C C . HIS A 1 187 ? -4.289 -5.016 0.202 1 98.88 187 HIS A C 1
ATOM 1482 O O . HIS A 1 187 ? -5.082 -4.586 1.039 1 98.88 187 HIS A O 1
ATOM 1488 N N . ILE A 1 188 ? -3.293 -5.832 0.496 1 98.81 188 ILE A N 1
ATOM 1489 C CA . ILE A 1 188 ? -3.191 -6.422 1.827 1 98.81 188 ILE A CA 1
ATOM 1490 C C . ILE A 1 188 ? -2.471 -5.457 2.766 1 98.81 188 ILE A C 1
ATOM 1492 O O . ILE A 1 188 ? -2.93 -5.211 3.883 1 98.81 188 ILE A O 1
ATOM 1496 N N . CYS A 1 189 ? -1.319 -4.84 2.277 1 98.56 189 CYS A N 1
ATOM 1497 C CA . CYS A 1 189 ? -0.548 -4.129 3.291 1 98.56 189 CYS A CA 1
ATOM 1498 C C . CYS A 1 189 ? 0.295 -3.027 2.662 1 98.56 189 CYS A C 1
ATOM 1500 O O . CYS A 1 189 ? 0.904 -2.225 3.371 1 98.56 189 CYS A O 1
ATOM 1502 N N . GLY A 1 190 ? 0.345 -2.881 1.343 1 98.69 190 GLY A N 1
ATOM 1503 C CA . GLY A 1 190 ? 1.121 -1.827 0.708 1 98.69 190 GLY A CA 1
ATOM 1504 C C . GLY A 1 190 ? 2.605 -1.917 1.009 1 98.69 190 GLY A C 1
ATOM 1505 O O . GLY A 1 190 ? 3.203 -2.988 0.895 1 98.69 190 GLY A O 1
ATOM 1506 N N . ASN A 1 191 ? 3.258 -0.75 1.228 1 98.69 191 ASN A N 1
ATOM 1507 C CA . ASN A 1 191 ? 4.684 -0.697 1.53 1 98.69 191 ASN A CA 1
ATOM 1508 C C . ASN A 1 191 ? 5.484 -1.621 0.619 1 98.69 191 ASN A C 1
ATOM 1510 O O . ASN A 1 191 ? 6.238 -2.471 1.097 1 98.69 191 ASN A O 1
ATOM 1514 N N . ILE A 1 192 ? 5.332 -1.419 -0.674 1 98.88 192 ILE A N 1
ATOM 1515 C CA . ILE A 1 192 ? 5.766 -2.352 -1.708 1 98.88 192 ILE A CA 1
ATOM 1516 C C . ILE A 1 192 ? 7.285 -2.482 -1.68 1 98.88 192 ILE A C 1
ATOM 1518 O O . ILE A 1 192 ? 7.82 -3.594 -1.673 1 98.88 192 ILE A O 1
ATOM 1522 N N . THR A 1 193 ? 8.008 -1.378 -1.634 1 98.88 193 THR A N 1
ATOM 1523 C CA . THR A 1 193 ? 9.461 -1.378 -1.663 1 98.88 193 THR A CA 1
ATOM 1524 C C . THR A 1 193 ? 10.031 -2.191 -0.502 1 98.88 193 THR A C 1
ATOM 1526 O O . THR A 1 193 ? 10.836 -3.098 -0.708 1 98.88 193 THR A O 1
ATOM 1529 N N . LYS A 1 194 ? 9.578 -1.875 0.673 1 98.62 194 LYS A N 1
ATOM 1530 C CA . LYS A 1 194 ? 10.07 -2.574 1.857 1 98.62 194 LYS A CA 1
ATOM 1531 C C . LYS A 1 194 ? 9.773 -4.07 1.772 1 98.62 194 LYS A C 1
ATOM 1533 O O . LYS A 1 194 ? 10.641 -4.898 2.068 1 98.62 194 LYS A O 1
ATOM 1538 N N . ASN A 1 195 ? 8.562 -4.398 1.389 1 98.75 195 ASN A N 1
ATOM 1539 C CA . ASN A 1 195 ? 8.172 -5.801 1.356 1 98.75 195 ASN A CA 1
ATOM 1540 C C . ASN A 1 195 ? 8.922 -6.574 0.276 1 98.75 195 ASN A C 1
ATOM 1542 O O . ASN A 1 195 ? 9.328 -7.719 0.49 1 98.75 195 ASN A O 1
ATOM 1546 N N . ILE A 1 196 ? 9.125 -5.961 -0.922 1 98.75 196 ILE A N 1
ATOM 1547 C CA . ILE A 1 196 ? 9.93 -6.617 -1.947 1 98.75 196 ILE A CA 1
ATOM 1548 C C . ILE A 1 196 ? 11.328 -6.898 -1.404 1 98.75 196 ILE A C 1
ATOM 1550 O O . ILE A 1 196 ? 11.828 -8.023 -1.507 1 98.75 196 ILE A O 1
ATOM 1554 N N . LYS A 1 197 ? 11.961 -5.934 -0.759 1 98.44 197 LYS A N 1
ATOM 1555 C CA . LYS A 1 197 ? 13.328 -6.09 -0.267 1 98.44 197 LYS A CA 1
ATOM 1556 C C . LYS A 1 197 ? 13.398 -7.152 0.825 1 98.44 197 LYS A C 1
ATOM 1558 O O . LYS A 1 197 ? 14.305 -7.988 0.826 1 98.44 197 LYS A O 1
ATOM 1563 N N . GLU A 1 198 ? 12.453 -7.188 1.692 1 98.19 198 GLU A N 1
ATOM 1564 C CA . GLU A 1 198 ? 12.492 -8.086 2.842 1 98.19 198 GLU A CA 1
ATOM 1565 C C . GLU A 1 198 ? 12.102 -9.508 2.447 1 98.19 198 GLU A C 1
ATOM 1567 O O . GLU A 1 198 ? 12.617 -10.477 3.008 1 98.19 198 GLU A O 1
ATOM 1572 N N . LEU A 1 199 ? 11.195 -9.648 1.524 1 98.69 199 LEU A N 1
ATOM 1573 C CA . LEU A 1 199 ? 10.617 -10.953 1.238 1 98.69 199 LEU A CA 1
ATOM 1574 C C . LEU A 1 199 ? 11.375 -11.648 0.112 1 98.69 199 LEU A C 1
ATOM 1576 O O . LEU A 1 199 ? 11.25 -12.867 -0.067 1 98.69 199 LEU A O 1
ATOM 1580 N N . LEU A 1 200 ? 12.18 -10.891 -0.659 1 98.5 200 LEU A N 1
ATOM 1581 C CA . LEU A 1 200 ? 12.773 -11.398 -1.892 1 98.5 200 LEU A CA 1
ATOM 1582 C C . LEU A 1 200 ? 13.555 -12.68 -1.635 1 98.5 200 LEU A C 1
ATOM 1584 O O . LEU A 1 200 ? 13.438 -13.648 -2.396 1 98.5 200 LEU A O 1
ATOM 1588 N N . PRO A 1 201 ? 14.266 -12.836 -0.457 1 98.12 201 PRO A N 1
ATOM 1589 C CA . PRO A 1 201 ? 15.016 -14.07 -0.215 1 98.12 201 PRO A CA 1
ATOM 1590 C C . PRO A 1 201 ? 14.102 -15.289 -0.079 1 98.12 201 PRO A C 1
ATOM 1592 O O . PRO A 1 201 ? 14.562 -16.422 -0.222 1 98.12 201 PRO A O 1
ATOM 1595 N N . TYR A 1 202 ? 12.812 -15.102 0.147 1 98.62 202 TYR A N 1
ATOM 1596 C CA . TYR A 1 202 ? 11.883 -16.203 0.396 1 98.62 202 TYR A CA 1
ATOM 1597 C C . TYR A 1 202 ? 10.961 -16.406 -0.798 1 98.62 202 TYR A C 1
ATOM 1599 O O . TYR A 1 202 ? 10.148 -17.344 -0.806 1 98.62 202 TYR A O 1
ATOM 1607 N N . ILE A 1 203 ? 11.07 -15.586 -1.819 1 98.69 203 ILE A N 1
ATOM 1608 C CA . ILE A 1 203 ? 10.125 -15.578 -2.932 1 98.69 203 ILE A CA 1
ATOM 1609 C C . ILE A 1 203 ? 10.555 -16.594 -3.982 1 98.69 203 ILE A C 1
ATOM 1611 O O . ILE A 1 203 ? 11.742 -16.703 -4.301 1 98.69 203 ILE A O 1
ATOM 1615 N N . GLY A 1 204 ? 9.547 -17.312 -4.508 1 98.81 204 GLY A N 1
ATOM 1616 C CA . GLY A 1 204 ? 9.781 -18.266 -5.59 1 98.81 204 GLY A CA 1
ATOM 1617 C C . GLY A 1 204 ? 9.133 -17.844 -6.898 1 98.81 204 GLY A C 1
ATOM 1618 O O . GLY A 1 204 ? 9.422 -18.422 -7.949 1 98.81 204 GLY A O 1
ATOM 1619 N N . HIS A 1 205 ? 8.258 -16.859 -6.855 1 98.94 205 HIS A N 1
ATOM 1620 C CA . HIS A 1 205 ? 7.547 -16.375 -8.039 1 98.94 205 HIS A CA 1
ATOM 1621 C C . HIS A 1 205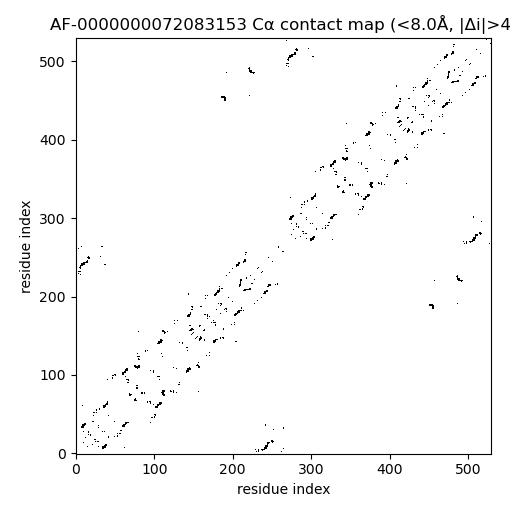 ? 6.883 -15.023 -7.773 1 98.94 205 HIS A C 1
ATOM 1623 O O . HIS A 1 205 ? 6.445 -14.75 -6.652 1 98.94 205 HIS A O 1
ATOM 1629 N N . ILE A 1 206 ? 6.824 -14.172 -8.727 1 98.94 206 ILE A N 1
ATOM 1630 C CA . ILE A 1 206 ? 6.191 -12.867 -8.617 1 98.94 206 ILE A CA 1
ATOM 1631 C C . ILE A 1 206 ? 5.145 -12.703 -9.719 1 98.94 206 ILE A C 1
ATOM 1633 O O . ILE A 1 206 ? 5.359 -13.109 -10.859 1 98.94 206 ILE A O 1
ATOM 1637 N N . GLN A 1 207 ? 4.043 -12.156 -9.367 1 98.94 207 GLN A N 1
ATOM 1638 C CA . GLN A 1 207 ? 3.004 -11.758 -10.312 1 98.94 207 GLN A CA 1
ATOM 1639 C C . GLN A 1 207 ? 2.684 -10.273 -10.188 1 98.94 207 GLN A C 1
ATOM 1641 O O . GLN A 1 207 ? 2.982 -9.648 -9.164 1 98.94 207 GLN A O 1
ATOM 1646 N N . ILE A 1 208 ? 2.107 -9.695 -11.266 1 98.94 208 ILE A N 1
ATOM 1647 C CA . ILE A 1 208 ? 1.755 -8.281 -11.219 1 98.94 208 ILE A CA 1
ATOM 1648 C C . ILE A 1 208 ? 0.405 -8.062 -11.891 1 98.94 208 ILE A C 1
ATOM 1650 O O . ILE A 1 208 ? 0.027 -8.812 -12.797 1 98.94 208 ILE A O 1
ATOM 1654 N N . ALA A 1 209 ? -0.289 -7.125 -11.477 1 98.94 209 ALA A N 1
ATOM 1655 C CA . ALA A 1 209 ? -1.491 -6.496 -12.016 1 98.94 209 ALA A CA 1
ATOM 1656 C C . ALA A 1 209 ? -1.725 -5.129 -11.383 1 98.94 209 ALA A C 1
ATOM 1658 O O . ALA A 1 209 ? -1.362 -4.902 -10.227 1 98.94 209 ALA A O 1
ATOM 1659 N N . GLN A 1 210 ? -2.289 -4.23 -12.156 1 98.88 210 GLN A N 1
ATOM 1660 C CA . GLN A 1 210 ? -2.557 -2.904 -11.617 1 98.88 210 GLN A CA 1
ATOM 1661 C C . GLN A 1 210 ? -3.652 -2.953 -10.555 1 98.88 210 GLN A C 1
ATOM 1663 O O . GLN A 1 210 ? -4.477 -3.869 -10.547 1 98.88 210 GLN A O 1
ATOM 1668 N N . VAL A 1 211 ? -3.627 -2.096 -9.648 1 98.88 211 VAL A N 1
ATOM 1669 C CA . VAL A 1 211 ? -4.586 -1.959 -8.555 1 98.88 211 VAL A CA 1
ATOM 1670 C C . VAL A 1 211 ? -5.387 -0.67 -8.734 1 98.88 211 VAL A C 1
ATOM 1672 O O . VAL A 1 211 ? -4.816 0.394 -8.984 1 98.88 211 VAL A O 1
ATOM 1675 N N . PRO A 1 212 ? -6.645 -0.644 -8.656 1 98.56 212 PRO A N 1
ATOM 1676 C CA . PRO A 1 212 ? -7.457 -1.686 -8.023 1 98.56 212 PRO A CA 1
ATOM 1677 C C . PRO A 1 212 ? -8.102 -2.627 -9.039 1 98.56 212 PRO A C 1
ATOM 1679 O O . PRO A 1 212 ? -8.586 -3.701 -8.664 1 98.56 212 PRO A O 1
ATOM 1682 N N . ASP A 1 213 ? -8.062 -2.32 -10.32 1 98.31 213 ASP A N 1
ATOM 1683 C CA . ASP A 1 213 ? -9 -2.934 -11.258 1 98.31 213 ASP A CA 1
ATOM 1684 C C . ASP A 1 213 ? -8.398 -4.176 -11.906 1 98.31 213 ASP A C 1
ATOM 1686 O O . ASP A 1 213 ? -9.078 -4.883 -12.656 1 98.31 213 ASP A O 1
ATOM 1690 N N . ARG A 1 214 ? -7.141 -4.461 -11.625 1 98.62 214 ARG A N 1
ATOM 1691 C CA . ARG A 1 214 ? -6.449 -5.688 -12 1 98.62 214 ARG A CA 1
ATOM 1692 C C . ARG A 1 214 ? -6.254 -5.766 -13.508 1 98.62 214 ARG A C 1
ATOM 1694 O O . ARG A 1 214 ? -6.465 -6.82 -14.117 1 98.62 214 ARG A O 1
ATOM 1701 N N . HIS A 1 215 ? -5.93 -4.684 -14.156 1 98.75 215 HIS A N 1
ATOM 1702 C CA . HIS A 1 215 ? -5.559 -4.613 -15.57 1 98.75 215 HIS A CA 1
ATOM 1703 C C . HIS A 1 215 ? -4.047 -4.492 -15.734 1 98.75 215 HIS A C 1
ATOM 1705 O O . HIS A 1 215 ? -3.287 -4.887 -14.844 1 98.75 215 HIS A O 1
ATOM 1711 N N . GLU A 1 216 ? -3.564 -4.07 -16.938 1 98.62 216 GLU A N 1
ATOM 1712 C CA . GLU A 1 216 ? -2.145 -3.988 -17.266 1 98.62 216 GLU A CA 1
ATOM 1713 C C . GLU A 1 216 ? -1.422 -3.002 -16.359 1 98.62 216 GLU A C 1
ATOM 1715 O O . GLU A 1 216 ? -2.029 -2.053 -15.852 1 98.62 216 GLU A O 1
ATOM 1720 N N . PRO A 1 217 ? -0.181 -3.191 -16.219 1 98.31 217 PRO A N 1
ATOM 1721 C CA . PRO A 1 217 ? 0.631 -2.354 -15.328 1 98.31 217 PRO A CA 1
ATOM 1722 C C . PRO A 1 217 ? 0.571 -0.874 -15.695 1 98.31 217 PRO A C 1
ATOM 1724 O O . PRO A 1 217 ? 0.789 -0.012 -14.836 1 98.31 217 PRO A O 1
ATOM 1727 N N . ASP A 1 218 ? 0.308 -0.535 -16.953 1 97.94 218 ASP A N 1
ATOM 1728 C CA . ASP A 1 218 ? 0.37 0.865 -17.359 1 97.94 218 ASP A CA 1
ATOM 1729 C C . ASP A 1 218 ? -1.021 1.496 -17.375 1 97.94 218 ASP A C 1
ATOM 1731 O O . ASP A 1 218 ? -1.188 2.635 -17.812 1 97.94 218 ASP A O 1
ATOM 1735 N N . THR A 1 219 ? -1.977 0.737 -16.953 1 98 219 THR A N 1
ATOM 1736 C CA . THR A 1 219 ? -3.309 1.319 -16.844 1 98 219 THR A CA 1
ATOM 1737 C C . THR A 1 219 ? -3.398 2.223 -15.617 1 98 219 THR A C 1
ATOM 1739 O O . THR A 1 219 ? -2.535 2.172 -14.734 1 98 219 THR A O 1
ATOM 1742 N N . PHE A 1 220 ? -4.395 3.082 -15.664 1 96.69 220 PHE A N 1
ATOM 1743 C CA . PHE A 1 220 ? -4.645 3.99 -14.547 1 96.69 220 PHE A CA 1
ATOM 1744 C C . PHE A 1 220 ? -4.883 3.215 -13.258 1 96.69 220 PHE A C 1
ATOM 1746 O O . PHE A 1 220 ? -5.762 2.352 -13.203 1 96.69 220 PHE A O 1
ATOM 1753 N N . GLY A 1 221 ? -4.066 3.463 -12.18 1 98.56 221 GLY A N 1
ATOM 1754 C CA . GLY A 1 221 ? -4.16 2.756 -10.914 1 98.56 221 GLY A CA 1
ATOM 1755 C C . GLY A 1 221 ? -3.162 3.248 -9.883 1 98.56 221 GLY A C 1
ATOM 1756 O O . GLY A 1 221 ? -2.473 4.246 -10.102 1 98.56 221 GLY A O 1
ATOM 1757 N N . GLU A 1 222 ? -3.064 2.602 -8.734 1 98.75 222 GLU A N 1
ATOM 1758 C CA . GLU A 1 222 ? -2.322 3.039 -7.559 1 98.75 222 GLU A CA 1
ATOM 1759 C C . GLU A 1 222 ? -0.816 2.98 -7.801 1 98.75 222 GLU A C 1
ATOM 1761 O O . GLU A 1 222 ? -0.068 3.824 -7.305 1 98.75 222 GLU A O 1
ATOM 1766 N N . ILE A 1 223 ? -0.425 1.981 -8.547 1 98.94 223 ILE A N 1
ATOM 1767 C CA . ILE A 1 223 ? 0.977 1.584 -8.484 1 98.94 223 ILE A CA 1
ATOM 1768 C C . ILE A 1 223 ? 1.732 2.152 -9.68 1 98.94 223 ILE A C 1
ATOM 1770 O O . ILE A 1 223 ? 1.25 2.088 -10.812 1 98.94 223 ILE A O 1
ATOM 1774 N N . ASP A 1 224 ? 2.891 2.754 -9.461 1 98.75 224 ASP A N 1
ATOM 1775 C CA . ASP A 1 224 ? 3.828 3.07 -10.531 1 98.75 224 ASP A CA 1
ATOM 1776 C C . ASP A 1 224 ? 4.707 1.868 -10.867 1 98.75 224 ASP A C 1
ATOM 1778 O O . ASP A 1 224 ? 5.773 1.688 -10.273 1 98.75 224 ASP A O 1
ATOM 1782 N N . TYR A 1 225 ? 4.324 1.141 -11.844 1 98.75 225 TYR A N 1
ATOM 1783 C CA . TYR A 1 225 ? 5 -0.123 -12.125 1 98.75 225 TYR A CA 1
ATOM 1784 C C . TYR A 1 225 ? 6.34 0.115 -12.805 1 98.75 225 TYR A C 1
ATOM 1786 O O . TYR A 1 225 ? 7.195 -0.774 -12.844 1 98.75 225 TYR A O 1
ATOM 1794 N N . LYS A 1 226 ? 6.512 1.264 -13.5 1 98 226 LYS A N 1
ATOM 1795 C CA . LYS A 1 226 ? 7.863 1.552 -13.969 1 98 226 LYS A CA 1
ATOM 1796 C C . LYS A 1 226 ? 8.867 1.505 -12.812 1 98 226 LYS A C 1
ATOM 1798 O O . LYS A 1 226 ? 9.953 0.942 -12.953 1 98 226 LYS A O 1
ATOM 1803 N N . TYR A 1 227 ? 8.461 2.064 -11.727 1 98.44 227 TYR A N 1
ATOM 1804 C CA . TYR A 1 227 ? 9.305 2.047 -10.531 1 98.44 227 TYR A CA 1
ATOM 1805 C C . TYR A 1 227 ? 9.43 0.633 -9.977 1 98.44 227 TYR A C 1
ATOM 1807 O O . TYR A 1 227 ? 10.539 0.166 -9.695 1 98.44 227 TYR A O 1
ATOM 1815 N N . VAL A 1 228 ? 8.32 -0.058 -9.805 1 98.81 228 VAL A N 1
ATOM 1816 C CA . VAL A 1 228 ? 8.297 -1.363 -9.156 1 98.81 228 VAL A CA 1
ATOM 1817 C C . VAL A 1 228 ? 9.141 -2.355 -9.953 1 98.81 228 VAL A C 1
ATOM 1819 O O . VAL A 1 228 ? 9.922 -3.123 -9.383 1 98.81 228 VAL A O 1
ATOM 1822 N N . LEU A 1 229 ? 8.992 -2.326 -11.281 1 98.69 229 LEU A N 1
ATOM 1823 C CA . LEU A 1 229 ? 9.766 -3.225 -12.125 1 98.69 229 LEU A CA 1
ATOM 1824 C C . LEU A 1 229 ? 11.258 -2.887 -12.055 1 98.69 229 LEU A C 1
ATOM 1826 O O . LEU A 1 229 ? 12.094 -3.785 -12 1 98.69 229 LEU A O 1
ATOM 1830 N N . SER A 1 230 ? 11.578 -1.59 -12.023 1 97.88 230 SER A N 1
ATOM 1831 C CA . SER A 1 230 ? 12.969 -1.185 -11.867 1 97.88 230 SER A CA 1
ATOM 1832 C C . SER A 1 230 ? 13.539 -1.664 -10.531 1 97.88 230 SER A C 1
ATOM 1834 O O . SER A 1 230 ? 14.703 -2.061 -10.453 1 97.88 230 SER A O 1
ATOM 1836 N N . LEU A 1 231 ? 12.734 -1.589 -9.516 1 98.25 231 LEU A N 1
ATOM 1837 C CA . LEU A 1 231 ? 13.133 -2.07 -8.203 1 98.25 231 LEU A CA 1
ATOM 1838 C C . LEU A 1 231 ? 13.453 -3.561 -8.242 1 98.25 231 LEU A C 1
ATOM 1840 O O . LEU A 1 231 ? 14.453 -4.004 -7.672 1 98.25 231 LEU A O 1
ATOM 1844 N N . LEU A 1 232 ? 12.586 -4.355 -8.898 1 98.5 232 LEU A N 1
ATOM 1845 C CA . LEU A 1 232 ? 12.82 -5.789 -9.008 1 98.5 232 LEU A CA 1
ATOM 1846 C C . LEU A 1 232 ? 14.141 -6.074 -9.711 1 98.5 232 LEU A C 1
ATOM 1848 O O . LEU A 1 232 ? 14.883 -6.973 -9.312 1 98.5 232 LEU A O 1
ATOM 1852 N N . GLU A 1 233 ? 14.43 -5.293 -10.742 1 97.62 233 GLU A N 1
ATOM 1853 C CA . GLU A 1 233 ? 15.711 -5.426 -11.438 1 97.62 233 GLU A CA 1
ATOM 1854 C C . GLU A 1 233 ? 16.875 -5.117 -10.5 1 97.62 233 GLU A C 1
ATOM 1856 O O . GLU A 1 233 ? 17.844 -5.875 -10.43 1 97.62 233 GLU A O 1
ATOM 1861 N N . THR A 1 234 ? 16.719 -4.02 -9.781 1 96.81 234 THR A N 1
ATOM 1862 C CA . THR A 1 234 ? 17.797 -3.555 -8.914 1 96.81 234 THR A CA 1
ATOM 1863 C C . THR A 1 234 ? 18.047 -4.547 -7.781 1 96.81 234 THR A C 1
ATOM 1865 O O . THR A 1 234 ? 19.188 -4.742 -7.359 1 96.81 234 THR A O 1
ATOM 1868 N N . GLU A 1 235 ? 16.984 -5.219 -7.359 1 97.56 235 GLU A N 1
ATOM 1869 C CA . GLU A 1 235 ? 17.094 -6.16 -6.25 1 97.56 235 GLU A CA 1
ATOM 1870 C C . GLU A 1 235 ? 17.516 -7.543 -6.738 1 97.56 235 GLU A C 1
ATOM 1872 O O . GLU A 1 235 ? 17.688 -8.461 -5.938 1 97.56 235 GLU A O 1
ATOM 1877 N N . GLY A 1 236 ? 17.578 -7.738 -8.008 1 96.81 236 GLY A N 1
ATOM 1878 C CA . GLY A 1 236 ? 18.219 -8.914 -8.562 1 96.81 236 GLY A CA 1
ATOM 1879 C C . GLY A 1 236 ? 17.25 -10.047 -8.859 1 96.81 236 GLY A C 1
ATOM 1880 O O . GLY A 1 236 ? 17.656 -11.211 -8.93 1 96.81 236 GLY A O 1
ATOM 1881 N N . TYR A 1 237 ? 15.984 -9.727 -9 1 97.56 237 TYR A N 1
ATOM 1882 C CA . TYR A 1 237 ? 15.055 -10.773 -9.406 1 97.56 237 TYR A CA 1
ATOM 1883 C C . TYR A 1 237 ? 15.32 -11.227 -10.836 1 97.56 237 TYR A C 1
ATOM 1885 O O . TYR A 1 237 ? 15.398 -10.398 -11.75 1 97.56 237 TYR A O 1
ATOM 1893 N N . ASN A 1 238 ? 15.414 -12.516 -11.055 1 96.06 238 ASN A N 1
ATOM 1894 C CA . ASN A 1 238 ? 15.852 -12.961 -12.375 1 96.06 238 ASN A CA 1
ATOM 1895 C C . ASN A 1 238 ? 14.953 -14.062 -12.922 1 96.06 238 ASN A C 1
ATOM 1897 O O . ASN A 1 238 ? 15.305 -14.727 -13.898 1 96.06 238 ASN A O 1
ATOM 1901 N N . GLU A 1 239 ? 13.82 -14.344 -12.312 1 97.44 239 GLU A N 1
ATOM 1902 C CA . GLU A 1 239 ? 12.828 -15.305 -12.797 1 97.44 239 GLU A CA 1
ATOM 1903 C C . GLU A 1 239 ? 11.695 -14.594 -13.539 1 97.44 239 GLU A C 1
ATOM 1905 O O . GLU A 1 239 ? 11.672 -13.367 -13.617 1 97.44 239 GLU A O 1
ATOM 1910 N N . TYR A 1 240 ? 10.836 -15.367 -14.148 1 98.69 240 TYR A N 1
ATOM 1911 C CA . TYR A 1 240 ? 9.703 -14.805 -14.867 1 98.69 240 TYR A CA 1
ATOM 1912 C C . TYR A 1 240 ? 8.766 -14.07 -13.922 1 98.69 240 TYR A C 1
ATOM 1914 O O . TYR A 1 240 ? 8.547 -14.508 -12.789 1 98.69 240 TYR A O 1
ATOM 1922 N N . ILE A 1 241 ? 8.234 -13 -14.344 1 98.94 241 ILE A N 1
ATOM 1923 C CA . ILE A 1 241 ? 7.137 -12.297 -13.688 1 98.94 241 ILE A CA 1
ATOM 1924 C C . ILE A 1 241 ? 5.816 -12.648 -14.367 1 98.94 241 ILE A C 1
ATOM 1926 O O . ILE A 1 241 ? 5.66 -12.438 -15.57 1 98.94 241 ILE A O 1
ATOM 1930 N N . GLY A 1 242 ? 4.914 -13.211 -13.609 1 98.94 242 GLY A N 1
ATOM 1931 C CA . GLY A 1 242 ? 3.615 -13.562 -14.164 1 98.94 242 GLY A CA 1
ATOM 1932 C C . GLY A 1 242 ? 2.703 -12.367 -14.359 1 98.94 242 GLY A C 1
ATOM 1933 O O . GLY A 1 242 ? 2.525 -11.562 -13.438 1 98.94 242 GLY A O 1
ATOM 1934 N N . LEU A 1 243 ? 2.193 -12.266 -15.547 1 98.94 243 LEU A N 1
ATOM 1935 C CA . LEU A 1 243 ? 1.203 -11.242 -15.852 1 98.94 243 LEU A CA 1
ATOM 1936 C C . LEU A 1 243 ? -0.207 -11.742 -15.555 1 98.94 243 LEU A C 1
ATOM 1938 O O . LEU A 1 243 ? -0.854 -12.328 -16.422 1 98.94 243 LEU A O 1
ATOM 1942 N N . GLU A 1 244 ? -0.646 -11.477 -14.344 1 98.88 244 GLU A N 1
ATOM 1943 C CA . GLU A 1 244 ? -1.94 -11.984 -13.898 1 98.88 244 GLU A CA 1
ATOM 1944 C C . GLU A 1 244 ? -2.98 -10.867 -13.844 1 98.88 244 GLU A C 1
ATOM 1946 O O . GLU A 1 244 ? -3.463 -10.508 -12.773 1 98.88 244 GLU A O 1
ATOM 1951 N N . TYR A 1 245 ? -3.322 -10.367 -15.016 1 98.81 245 TYR A N 1
ATOM 1952 C CA . TYR A 1 245 ? -4.293 -9.281 -15.125 1 98.81 245 TYR A CA 1
ATOM 1953 C C . TYR A 1 245 ? -5.266 -9.531 -16.266 1 98.81 245 TYR A C 1
ATOM 1955 O O . TYR A 1 245 ? -4.957 -10.273 -17.203 1 98.81 245 TYR A O 1
ATOM 1963 N N . TYR A 1 246 ? -6.43 -8.922 -16.172 1 98.44 246 TYR A N 1
ATOM 1964 C CA . TYR A 1 246 ? -7.379 -8.891 -17.281 1 98.44 246 TYR A CA 1
ATOM 1965 C C . TYR A 1 246 ? -7.078 -7.738 -18.219 1 98.44 246 TYR A C 1
ATOM 1967 O O . TYR A 1 246 ? -7.156 -6.57 -17.844 1 98.44 246 TYR A O 1
ATOM 1975 N N . PRO A 1 247 ? -6.781 -8.031 -19.453 1 98.12 247 PRO A N 1
ATOM 1976 C CA . PRO A 1 247 ? -6.539 -6.93 -20.391 1 98.12 247 PRO A CA 1
ATOM 1977 C C . PRO A 1 247 ? -7.754 -6.023 -20.562 1 98.12 247 PRO A C 1
ATOM 1979 O O . PRO A 1 247 ? -8.891 -6.504 -20.594 1 98.12 247 PRO A O 1
ATOM 1982 N N . ILE A 1 248 ? -7.57 -4.727 -20.609 1 96.56 248 ILE A N 1
ATOM 1983 C CA . ILE A 1 248 ? -8.656 -3.758 -20.734 1 96.56 248 ILE A CA 1
ATOM 1984 C C . ILE A 1 248 ? -9.391 -3.975 -22.062 1 96.56 248 ILE A C 1
ATOM 1986 O O . ILE A 1 248 ? -10.625 -3.898 -22.109 1 96.56 248 ILE A O 1
ATOM 1990 N N . SER A 1 249 ? -8.695 -4.137 -23.156 1 95.56 249 SER A N 1
ATOM 1991 C CA . SER A 1 249 ? -9.297 -4.352 -24.469 1 95.56 249 SER A CA 1
ATOM 1992 C C . SER A 1 249 ? -9.031 -5.766 -24.969 1 95.56 249 SER A C 1
ATOM 1994 O O . SER A 1 249 ? -9.844 -6.672 -24.75 1 95.56 249 SER A O 1
ATOM 1996 N N . SER A 1 250 ? -7.84 -6.07 -25.484 1 96.88 250 SER A N 1
ATOM 1997 C CA . SER A 1 250 ? -7.414 -7.41 -25.891 1 96.88 250 SER A CA 1
ATOM 1998 C C . SER A 1 250 ? -6.039 -7.742 -25.312 1 96.88 250 SER A C 1
ATOM 2000 O O . SER A 1 250 ? -5.27 -6.844 -24.969 1 96.88 250 SER A O 1
ATOM 2002 N N . SER A 1 251 ? -5.816 -9.031 -25.25 1 97.88 251 SER A N 1
ATOM 2003 C CA . SER A 1 251 ? -4.527 -9.453 -24.719 1 97.88 251 SER A CA 1
ATOM 2004 C C . SER A 1 251 ? -3.375 -8.859 -25.531 1 97.88 251 SER A C 1
ATOM 2006 O O . SER A 1 251 ? -2.424 -8.32 -24.953 1 97.88 251 SER A O 1
ATOM 2008 N N . ILE A 1 252 ? -3.477 -8.883 -26.797 1 97.56 252 ILE A N 1
ATOM 2009 C CA . ILE A 1 252 ? -2.391 -8.43 -27.656 1 97.56 252 ILE A CA 1
ATOM 2010 C C . ILE A 1 252 ? -2.232 -6.918 -27.531 1 97.56 252 ILE A C 1
ATOM 2012 O O . ILE A 1 252 ? -1.119 -6.414 -27.359 1 97.56 252 ILE A O 1
ATOM 2016 N N . ASN A 1 253 ? -3.352 -6.188 -27.547 1 95.56 253 ASN A N 1
ATOM 2017 C CA . ASN A 1 253 ? -3.301 -4.734 -27.422 1 95.56 253 ASN A CA 1
ATOM 2018 C C . ASN A 1 253 ? -2.777 -4.305 -26.047 1 95.56 253 ASN A C 1
ATOM 2020 O O . ASN A 1 253 ? -2.148 -3.254 -25.922 1 95.56 253 ASN A O 1
ATOM 2024 N N . GLY A 1 254 ? -3.02 -5.121 -25.094 1 97.06 254 GLY A N 1
ATOM 2025 C CA . GLY A 1 254 ? -2.645 -4.793 -23.719 1 97.06 254 GLY A CA 1
ATOM 2026 C C . GLY A 1 254 ? -1.172 -5.016 -23.438 1 97.06 254 GLY A C 1
ATOM 2027 O O . GLY A 1 254 ? -0.693 -4.715 -22.344 1 97.06 254 GLY A O 1
ATOM 2028 N N . LEU A 1 255 ? -0.434 -5.5 -24.438 1 98.19 255 LEU A N 1
ATOM 2029 C CA . LEU A 1 255 ? 0.966 -5.844 -24.203 1 98.19 255 LEU A CA 1
ATOM 2030 C C . LEU A 1 255 ? 1.873 -4.66 -24.531 1 98.19 255 LEU A C 1
ATOM 2032 O O . LEU A 1 255 ? 3.086 -4.73 -24.328 1 98.19 255 LEU A O 1
ATOM 2036 N N . ASN A 1 256 ? 1.354 -3.525 -24.953 1 96.94 256 ASN A N 1
ATOM 2037 C CA . ASN A 1 256 ? 2.129 -2.379 -25.406 1 96.94 256 ASN A CA 1
ATOM 2038 C C . ASN A 1 256 ? 3.014 -1.819 -24.297 1 96.94 256 ASN A C 1
ATOM 2040 O O . ASN A 1 256 ? 4.066 -1.237 -24.578 1 96.94 256 ASN A O 1
ATOM 2044 N N . TRP A 1 257 ? 2.553 -2.029 -23.047 1 97.94 257 TRP A N 1
ATOM 2045 C CA . TRP A 1 257 ? 3.301 -1.469 -21.922 1 97.94 257 TRP A CA 1
ATOM 2046 C C . TRP A 1 257 ? 4.699 -2.072 -21.844 1 97.94 257 TRP A C 1
ATOM 2048 O O . TRP A 1 257 ? 5.629 -1.438 -21.344 1 97.94 257 TRP A O 1
ATOM 2058 N N . ILE A 1 258 ? 4.879 -3.273 -22.312 1 98 258 ILE A N 1
ATOM 2059 C CA . ILE A 1 258 ? 6.16 -3.969 -22.25 1 98 258 ILE A CA 1
ATOM 2060 C C . ILE A 1 258 ? 7.227 -3.154 -22.969 1 98 258 ILE A C 1
ATOM 2062 O O . ILE A 1 258 ? 8.273 -2.836 -22.406 1 98 258 ILE A O 1
ATOM 2066 N N . GLN A 1 259 ? 6.934 -2.789 -24.219 1 96.56 259 GLN A N 1
ATOM 2067 C CA . GLN A 1 259 ? 7.859 -1.958 -24.984 1 96.56 259 GLN A CA 1
ATOM 2068 C C . GLN A 1 259 ? 7.934 -0.548 -24.406 1 96.56 259 GLN A C 1
ATOM 2070 O O . GLN A 1 259 ? 9.016 0.042 -24.328 1 96.56 259 GLN A O 1
ATOM 2075 N N . LYS A 1 260 ? 6.77 -0.045 -24.031 1 96.75 260 LYS A N 1
ATOM 2076 C CA . LYS A 1 260 ? 6.699 1.293 -23.438 1 96.75 260 LYS A CA 1
ATOM 2077 C C . LYS A 1 260 ? 7.629 1.421 -22.234 1 96.75 260 LYS A C 1
ATOM 2079 O O . LYS A 1 260 ? 8.234 2.475 -22.031 1 96.75 260 LYS A O 1
ATOM 2084 N N . TYR A 1 261 ? 7.734 0.361 -21.453 1 97.19 261 TYR A N 1
ATOM 2085 C CA . TYR A 1 261 ? 8.555 0.398 -20.25 1 97.19 261 TYR A CA 1
ATOM 2086 C C . TYR A 1 261 ? 9.977 -0.051 -20.531 1 97.19 261 TYR A C 1
ATOM 2088 O O . TYR A 1 261 ? 10.805 -0.154 -19.625 1 97.19 261 TYR A O 1
ATOM 2096 N N . GLY A 1 262 ? 10.305 -0.366 -21.812 1 96.38 262 GLY A N 1
ATOM 2097 C CA . GLY A 1 262 ? 11.664 -0.653 -22.234 1 96.38 262 GLY A CA 1
ATOM 2098 C C . GLY A 1 262 ? 12 -2.133 -22.203 1 96.38 262 GLY A C 1
ATOM 2099 O O . GLY A 1 262 ? 13.172 -2.512 -22.203 1 96.38 262 GLY A O 1
ATOM 2100 N N . TYR A 1 263 ? 10.898 -2.977 -22.172 1 97.12 263 TYR A N 1
ATOM 2101 C CA . TYR A 1 263 ? 11.117 -4.418 -22.141 1 97.12 263 TYR A CA 1
ATOM 2102 C C . TYR A 1 263 ? 10.773 -5.059 -23.469 1 97.12 263 TYR A C 1
ATOM 2104 O O . TYR A 1 263 ? 10.352 -4.371 -24.406 1 97.12 263 TYR A O 1
ATOM 2112 N N . LYS A 1 264 ? 11.086 -6.348 -23.562 1 95.75 264 LYS A N 1
ATOM 2113 C CA . LYS A 1 264 ? 10.734 -7.188 -24.703 1 95.75 264 LYS A CA 1
ATOM 2114 C C . LYS A 1 264 ? 10.297 -8.578 -24.25 1 95.75 264 LYS A C 1
ATOM 2116 O O . LYS A 1 264 ? 10.727 -9.055 -23.188 1 95.75 264 LYS A O 1
ATOM 2121 N N . LEU A 1 265 ? 9.477 -9.164 -25.047 1 96.12 265 LEU A N 1
ATOM 2122 C CA . LEU A 1 265 ? 9.047 -10.523 -24.75 1 96.12 265 LEU A CA 1
ATOM 2123 C C . LEU A 1 265 ? 10.008 -11.547 -25.344 1 96.12 265 LEU A C 1
ATOM 2125 O O . LEU A 1 265 ? 10.555 -11.328 -26.422 1 96.12 265 LEU A O 1
ATOM 2129 N N . MET B 1 1 ? -12.445 20.391 -20.922 1 29.69 1 MET B N 1
ATOM 2130 C CA . MET B 1 1 ? -11.695 19.609 -19.938 1 29.69 1 MET B CA 1
ATOM 2131 C C . MET B 1 1 ? -11.867 20.188 -18.547 1 29.69 1 MET B C 1
ATOM 2133 O O . MET B 1 1 ? -11.547 21.359 -18.297 1 29.69 1 MET B O 1
ATOM 2137 N N . ASN B 1 2 ? -12.734 19.969 -17.828 1 39.12 2 ASN B N 1
ATOM 2138 C CA . ASN B 1 2 ? -13.047 20.641 -16.562 1 39.12 2 ASN B CA 1
ATOM 2139 C C . ASN B 1 2 ? -11.805 20.766 -15.68 1 39.12 2 ASN B C 1
ATOM 2141 O O . ASN B 1 2 ? -11.078 19.797 -15.469 1 39.12 2 ASN B O 1
ATOM 2145 N N . SER B 1 3 ? -11.148 21.891 -15.531 1 49.22 3 SER B N 1
ATOM 2146 C CA . SER B 1 3 ? -9.922 22.203 -14.797 1 49.22 3 SER B CA 1
ATOM 2147 C C . SER B 1 3 ? -9.844 21.422 -13.492 1 49.22 3 SER B C 1
ATOM 2149 O O . SER B 1 3 ? -10.859 21.25 -12.812 1 49.22 3 SER B O 1
ATOM 2151 N N . MET B 1 4 ? -8.805 20.484 -13.461 1 62.66 4 MET B N 1
ATOM 2152 C CA . MET B 1 4 ? -8.547 19.75 -12.219 1 62.66 4 MET B CA 1
ATOM 2153 C C . MET B 1 4 ? -8.523 20.703 -11.023 1 62.66 4 MET B C 1
ATOM 2155 O O . MET B 1 4 ? -7.848 21.734 -11.062 1 62.66 4 MET B O 1
ATOM 2159 N N . ASN B 1 5 ? -9.43 20.656 -10.102 1 86.31 5 ASN B N 1
ATOM 2160 C CA . ASN B 1 5 ? -9.906 21.609 -9.109 1 86.31 5 ASN B CA 1
ATOM 2161 C C . ASN B 1 5 ? -9.234 21.391 -7.754 1 86.31 5 ASN B C 1
ATOM 2163 O O . ASN B 1 5 ? -9.688 21.922 -6.738 1 86.31 5 ASN B O 1
ATOM 2167 N N . LEU B 1 6 ? -8.055 20.688 -7.754 1 97.12 6 LEU B N 1
ATOM 2168 C CA . LEU B 1 6 ? -7.469 20.469 -6.434 1 97.12 6 LEU B CA 1
ATOM 2169 C C . LEU B 1 6 ? -6.617 21.656 -6.02 1 97.12 6 LEU B C 1
ATOM 2171 O O . LEU B 1 6 ? -5.988 22.312 -6.859 1 97.12 6 LEU B O 1
ATOM 2175 N N . LYS B 1 7 ? -6.629 21.984 -4.75 1 98.19 7 LYS B N 1
ATOM 2176 C CA . LYS B 1 7 ? -5.809 23.047 -4.156 1 98.19 7 LYS B CA 1
ATOM 2177 C C . LYS B 1 7 ? -4.688 22.453 -3.305 1 98.19 7 LYS B C 1
ATOM 2179 O O . LYS B 1 7 ? -4.879 21.422 -2.641 1 98.19 7 LYS B O 1
ATOM 2184 N N . PHE B 1 8 ? -3.559 23.172 -3.354 1 98.81 8 PHE B N 1
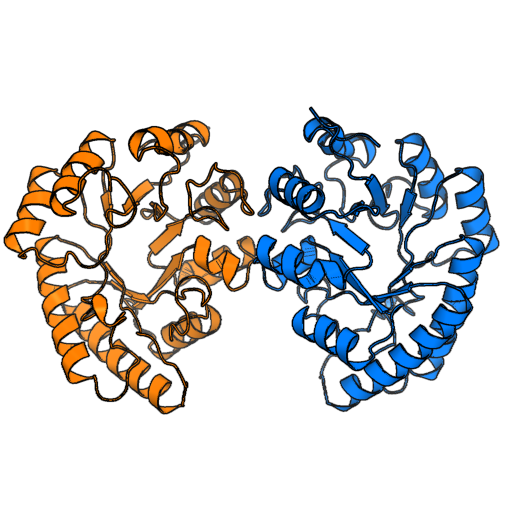ATOM 2185 C CA . PHE B 1 8 ? -2.391 22.641 -2.662 1 98.81 8 PHE B CA 1
ATOM 2186 C C . PHE B 1 8 ? -1.848 23.641 -1.654 1 98.81 8 PHE B C 1
ATOM 2188 O O . PHE B 1 8 ? -1.861 24.844 -1.905 1 98.81 8 PHE B O 1
ATOM 2195 N N . ALA B 1 9 ? -1.396 23.156 -0.538 1 98.94 9 ALA B N 1
ATOM 2196 C CA . ALA B 1 9 ? -0.723 23.953 0.493 1 98.94 9 ALA B CA 1
ATOM 2197 C C . ALA B 1 9 ? 0.699 23.438 0.726 1 98.94 9 ALA B C 1
ATOM 2199 O O . ALA B 1 9 ? 0.935 22.234 0.788 1 98.94 9 ALA B O 1
ATOM 2200 N N . SER B 1 10 ? 1.596 24.359 0.854 1 98.81 10 SER B N 1
ATOM 2201 C CA . SER B 1 10 ? 2.971 23.984 1.166 1 98.81 10 SER B CA 1
ATOM 2202 C C . SER B 1 10 ? 3.135 23.672 2.65 1 98.81 10 SER B C 1
ATOM 2204 O O . SER B 1 10 ? 2.627 24.406 3.502 1 98.81 10 SER B O 1
ATOM 2206 N N . ASN B 1 11 ? 3.785 22.594 2.916 1 98.94 11 ASN B N 1
ATOM 2207 C CA . ASN B 1 11 ? 4.211 22.359 4.289 1 98.94 11 ASN B CA 1
ATOM 2208 C C . ASN B 1 11 ? 5.543 23.047 4.59 1 98.94 11 ASN B C 1
ATOM 2210 O O . ASN B 1 11 ? 6.594 22.594 4.109 1 98.94 11 ASN B O 1
ATOM 2214 N N . LEU B 1 12 ? 5.578 23.984 5.457 1 98.88 12 LEU B N 1
ATOM 2215 C CA . LEU B 1 12 ? 6.746 24.828 5.688 1 98.88 12 LEU B CA 1
ATOM 2216 C C . LEU B 1 12 ? 7.797 24.094 6.508 1 98.88 12 LEU B C 1
ATOM 2218 O O . LEU B 1 12 ? 8.945 24.547 6.598 1 98.88 12 LEU B O 1
ATOM 2222 N N . SER B 1 13 ? 7.41 23.031 7.137 1 98.38 13 SER B N 1
ATOM 2223 C CA . SER B 1 13 ? 8.375 22.219 7.879 1 98.38 13 SER B CA 1
ATOM 2224 C C . SER B 1 13 ? 9.18 21.328 6.945 1 98.38 13 SER B C 1
ATOM 2226 O O . SER B 1 13 ? 10.219 20.781 7.332 1 98.38 13 SER B O 1
ATOM 2228 N N . PHE B 1 14 ? 8.727 21.156 5.707 1 98.38 14 PHE B N 1
ATOM 2229 C CA . PHE B 1 14 ? 9.352 20.234 4.77 1 98.38 14 PHE B CA 1
ATOM 2230 C C . PHE B 1 14 ? 9.883 20.969 3.547 1 98.38 14 PHE B C 1
ATOM 2232 O O . PHE B 1 14 ? 10.93 20.609 3.004 1 98.38 14 PHE B O 1
ATOM 2239 N N . MET B 1 15 ? 9.172 22 3.152 1 98.75 15 MET B N 1
ATOM 2240 C CA . MET B 1 15 ? 9.5 22.734 1.937 1 98.75 15 MET B CA 1
ATOM 2241 C C . MET B 1 15 ? 10.109 24.094 2.271 1 98.75 15 MET B C 1
ATOM 2243 O O . MET B 1 15 ? 9.922 24.594 3.379 1 98.75 15 MET B O 1
ATOM 2247 N N . PHE B 1 16 ? 10.906 24.641 1.292 1 98.75 16 PHE B N 1
ATOM 2248 C CA . PHE B 1 16 ? 11.555 25.953 1.37 1 98.75 16 PHE B CA 1
ATOM 2249 C C . PHE B 1 16 ? 12.555 25.984 2.518 1 98.75 16 PHE B C 1
ATOM 2251 O O . PHE B 1 16 ? 12.75 27.031 3.146 1 98.75 16 PHE B O 1
ATOM 2258 N N . ILE B 1 17 ? 13.055 24.844 2.789 1 97.12 17 ILE B N 1
ATOM 2259 C CA . ILE B 1 17 ? 14.031 24.75 3.873 1 97.12 17 ILE B CA 1
ATOM 2260 C C . ILE B 1 17 ? 15.336 25.422 3.455 1 97.12 17 ILE B C 1
ATOM 2262 O O . ILE B 1 17 ? 16.266 25.531 4.25 1 97.12 17 ILE B O 1
ATOM 2266 N N . GLU B 1 18 ? 15.336 25.875 2.215 1 96.81 18 GLU B N 1
ATOM 2267 C CA . GLU B 1 18 ? 16.422 26.75 1.776 1 96.81 18 GLU B CA 1
ATOM 2268 C C . GLU B 1 18 ? 16.547 27.969 2.67 1 96.81 18 GLU B C 1
ATOM 2270 O O . GLU B 1 18 ? 17.641 28.531 2.84 1 96.81 18 GLU B O 1
ATOM 2275 N N . ALA B 1 19 ? 15.383 28.391 3.199 1 97.69 19 ALA B N 1
ATOM 2276 C CA . ALA B 1 19 ? 15.375 29.422 4.242 1 97.69 19 ALA B CA 1
ATOM 2277 C C . ALA B 1 19 ? 15.398 28.797 5.629 1 97.69 19 ALA B C 1
ATOM 2279 O O . ALA B 1 19 ? 14.508 28.016 5.988 1 97.69 19 ALA B O 1
ATOM 2280 N N . PRO B 1 20 ? 16.375 29.109 6.43 1 96.19 20 PRO B N 1
ATOM 2281 C CA . PRO B 1 20 ? 16.547 28.422 7.719 1 96.19 20 PRO B CA 1
ATOM 2282 C C . PRO B 1 20 ? 15.406 28.719 8.688 1 96.19 20 PRO B C 1
ATOM 2284 O O . PRO B 1 20 ? 15.008 27.828 9.461 1 96.19 20 PRO B O 1
ATOM 2287 N N . SER B 1 21 ? 14.852 29.875 8.625 1 97.25 21 SER B N 1
ATOM 2288 C CA . SER B 1 21 ? 13.781 30.234 9.547 1 97.25 21 SER B CA 1
ATOM 2289 C C . SER B 1 21 ? 12.414 29.922 8.961 1 97.25 21 SER B C 1
ATOM 2291 O O . SER B 1 21 ? 12.086 30.359 7.855 1 97.25 21 SER B O 1
ATOM 2293 N N . ILE B 1 22 ? 11.594 29.234 9.758 1 97.69 22 ILE B N 1
ATOM 2294 C CA . ILE B 1 22 ? 10.281 28.828 9.266 1 97.69 22 ILE B CA 1
ATOM 2295 C C . ILE B 1 22 ? 9.453 30.062 8.938 1 97.69 22 ILE B C 1
ATOM 2297 O O . ILE B 1 22 ? 8.633 30.047 8.016 1 97.69 22 ILE B O 1
ATOM 2301 N N . ILE B 1 23 ? 9.633 31.219 9.641 1 97.56 23 ILE B N 1
ATOM 2302 C CA . ILE B 1 23 ? 8.805 32.406 9.398 1 97.56 23 ILE B CA 1
ATOM 2303 C C . ILE B 1 23 ? 9.172 33 8.055 1 97.56 23 ILE B C 1
ATOM 2305 O O . ILE B 1 23 ? 8.344 33.656 7.418 1 97.56 23 ILE B O 1
ATOM 2309 N N . ASP B 1 24 ? 10.453 32.812 7.555 1 98.38 24 ASP B N 1
ATOM 2310 C CA . ASP B 1 24 ? 10.859 33.281 6.238 1 98.38 24 ASP B CA 1
ATOM 2311 C C . ASP B 1 24 ? 10.234 32.438 5.129 1 98.38 24 ASP B C 1
ATOM 2313 O O . ASP B 1 24 ? 10.172 32.875 3.975 1 98.38 24 ASP B O 1
ATOM 2317 N N . ARG B 1 25 ? 9.805 31.312 5.449 1 98.88 25 ARG B N 1
ATOM 2318 C CA . ARG B 1 25 ? 9.305 30.359 4.453 1 98.88 25 ARG B CA 1
ATOM 2319 C C . ARG B 1 25 ? 7.887 30.734 4.023 1 98.88 25 ARG B C 1
ATOM 2321 O O . ARG B 1 25 ? 7.43 30.328 2.955 1 98.88 25 ARG B O 1
ATOM 2328 N N . TYR B 1 26 ? 7.172 31.531 4.82 1 98.88 26 TYR B N 1
ATOM 2329 C CA . TYR B 1 26 ? 5.863 32.031 4.422 1 98.88 26 TYR B CA 1
ATOM 2330 C C . TYR B 1 26 ? 5.965 32.844 3.131 1 98.88 26 TYR B C 1
ATOM 2332 O O . TYR B 1 26 ? 5.203 32.625 2.189 1 98.88 26 TYR B O 1
ATOM 2340 N N . LYS B 1 27 ? 6.902 33.781 3.133 1 98.69 27 LYS B N 1
ATOM 2341 C CA . LYS B 1 27 ? 7.09 34.625 1.971 1 98.69 27 LYS B CA 1
ATOM 2342 C C . LYS B 1 27 ? 7.488 33.812 0.741 1 98.69 27 LYS B C 1
ATOM 2344 O O . LYS B 1 27 ? 6.988 34.062 -0.359 1 98.69 27 LYS B O 1
ATOM 2349 N N . LEU B 1 28 ? 8.367 32.844 0.916 1 98.81 28 LEU B N 1
ATOM 2350 C CA . LEU B 1 28 ? 8.836 32.031 -0.194 1 98.81 28 LEU B CA 1
ATOM 2351 C C . LEU B 1 28 ? 7.691 31.219 -0.789 1 98.81 28 LEU B C 1
ATOM 2353 O O . LEU B 1 28 ? 7.594 31.078 -2.01 1 98.81 28 LEU B O 1
ATOM 2357 N N . ALA B 1 29 ? 6.852 30.703 0.093 1 98.88 29 ALA B N 1
ATOM 2358 C CA . ALA B 1 29 ? 5.688 29.969 -0.377 1 98.88 29 ALA B CA 1
ATOM 2359 C C . ALA B 1 29 ? 4.766 30.844 -1.209 1 98.88 29 ALA B C 1
ATOM 2361 O O . ALA B 1 29 ? 4.328 30.453 -2.293 1 98.88 29 ALA B O 1
ATOM 2362 N N . LYS B 1 30 ? 4.531 32.094 -0.716 1 98.81 30 LYS B N 1
ATOM 2363 C CA . LYS B 1 30 ? 3.684 33.031 -1.446 1 98.81 30 LYS B CA 1
ATOM 2364 C C . LYS B 1 30 ? 4.289 33.375 -2.803 1 98.81 30 LYS B C 1
ATOM 2366 O O . LYS B 1 30 ? 3.588 33.375 -3.816 1 98.81 30 LYS B O 1
ATOM 2371 N N . GLU B 1 31 ? 5.547 33.594 -2.811 1 98.56 31 GLU B N 1
ATOM 2372 C CA . GLU B 1 31 ? 6.242 33.969 -4.039 1 98.56 31 GLU B CA 1
ATOM 2373 C C . GLU B 1 31 ? 6.207 32.812 -5.059 1 98.56 31 GLU B C 1
ATOM 2375 O O . GLU B 1 31 ? 6.211 33.062 -6.266 1 98.56 31 GLU B O 1
ATOM 2380 N N . ALA B 1 32 ? 6.129 31.609 -4.562 1 98.56 32 ALA B N 1
ATOM 2381 C CA . ALA B 1 32 ? 6.078 30.438 -5.43 1 98.56 32 ALA B CA 1
ATOM 2382 C C . ALA B 1 32 ? 4.672 30.219 -5.988 1 98.56 32 ALA B C 1
ATOM 2384 O O . ALA B 1 32 ? 4.465 29.391 -6.871 1 98.56 32 ALA B O 1
ATOM 2385 N N . GLY B 1 33 ? 3.705 30.922 -5.422 1 98.44 33 GLY B N 1
ATOM 2386 C CA . GLY B 1 33 ? 2.357 30.875 -5.969 1 98.44 33 GLY B CA 1
ATOM 2387 C C . GLY B 1 33 ? 1.354 30.25 -5.023 1 98.44 33 GLY B C 1
ATOM 2388 O O . GLY B 1 33 ? 0.158 30.203 -5.316 1 98.44 33 GLY B O 1
ATOM 2389 N N . PHE B 1 34 ? 1.793 29.781 -3.879 1 98.81 34 PHE B N 1
ATOM 2390 C CA . PHE B 1 34 ? 0.88 29.156 -2.936 1 98.81 34 PHE B CA 1
ATOM 2391 C C . PHE B 1 34 ? -0.07 30.172 -2.328 1 98.81 34 PHE B C 1
ATOM 2393 O O . PHE B 1 34 ? 0.329 31.312 -2.039 1 98.81 34 PHE B O 1
ATOM 2400 N N . LYS B 1 35 ? -1.311 29.75 -2.102 1 98.75 35 LYS B N 1
ATOM 2401 C CA . LYS B 1 35 ? -2.301 30.562 -1.4 1 98.75 35 LYS B CA 1
ATOM 2402 C C . LYS B 1 35 ? -2.459 30.109 0.048 1 98.75 35 LYS B C 1
ATOM 2404 O O . LYS B 1 35 ? -3.055 30.812 0.863 1 98.75 35 LYS B O 1
ATOM 2409 N N . ALA B 1 36 ? -1.887 28.938 0.35 1 98.94 36 ALA B N 1
ATOM 2410 C CA . ALA B 1 36 ? -2.021 28.344 1.683 1 98.94 36 ALA B CA 1
ATOM 2411 C C . ALA B 1 36 ? -0.764 27.578 2.074 1 98.94 36 ALA B C 1
ATOM 2413 O O . ALA B 1 36 ? -0.02 27.109 1.209 1 98.94 36 ALA B O 1
ATOM 2414 N N . VAL B 1 37 ? -0.571 27.5 3.395 1 98.94 37 VAL B N 1
ATOM 2415 C CA . VAL B 1 37 ? 0.541 26.734 3.949 1 98.94 37 VAL B CA 1
ATOM 2416 C C . VAL B 1 37 ? 0.06 25.922 5.148 1 98.94 37 VAL B C 1
ATOM 2418 O O . VAL B 1 37 ? -1.045 26.141 5.652 1 98.94 37 VAL B O 1
ATOM 2421 N N . GLU B 1 38 ? 0.817 24.938 5.496 1 98.94 38 GLU B N 1
ATOM 2422 C CA . GLU B 1 38 ? 0.738 24.234 6.766 1 98.94 38 GLU B CA 1
ATOM 2423 C C . GLU B 1 38 ? 2.123 24.031 7.375 1 98.94 38 GLU B C 1
ATOM 2425 O O . GLU B 1 38 ? 3.137 24.25 6.707 1 98.94 38 GLU B O 1
ATOM 2430 N N . SER B 1 39 ? 2.158 23.719 8.625 1 98.81 39 SER B N 1
ATOM 2431 C CA . SER B 1 39 ? 3.459 23.516 9.258 1 98.81 39 SER B CA 1
ATOM 2432 C C . SER B 1 39 ? 3.322 22.766 10.57 1 98.81 39 SER B C 1
ATOM 2434 O O . SER B 1 39 ? 2.215 22.594 11.086 1 98.81 39 SER B O 1
ATOM 2436 N N . GLY B 1 40 ? 4.469 22.25 11.023 1 98.31 40 GLY B N 1
ATOM 2437 C CA . GLY B 1 40 ? 4.539 21.891 12.43 1 98.31 40 GLY B CA 1
ATOM 2438 C C . GLY B 1 40 ? 4.461 23.094 13.359 1 98.31 40 GLY B C 1
ATOM 2439 O O . GLY B 1 40 ? 4.145 24.203 12.922 1 98.31 40 GLY B O 1
ATOM 2440 N N . PHE B 1 41 ? 4.633 22.797 14.617 1 98.56 41 PHE B N 1
ATOM 2441 C CA . PHE B 1 41 ? 4.688 23.906 15.562 1 98.56 41 PHE B CA 1
ATOM 2442 C C . PHE B 1 41 ? 5.895 24.797 15.289 1 98.56 41 PHE B C 1
ATOM 2444 O O . PHE B 1 41 ? 6.996 24.297 15.062 1 98.56 41 PHE B O 1
ATOM 2451 N N . PRO B 1 42 ? 5.723 26.109 15.234 1 98.06 42 PRO B N 1
ATOM 2452 C CA . PRO B 1 42 ? 6.816 27.031 14.914 1 98.06 42 PRO B CA 1
ATOM 2453 C C . PRO B 1 42 ? 7.707 27.328 16.125 1 98.06 42 PRO B C 1
ATOM 2455 O O . PRO B 1 42 ? 7.742 28.453 16.609 1 98.06 42 PRO B O 1
ATOM 2458 N N . PHE B 1 43 ? 8.492 26.422 16.516 1 97.12 43 PHE B N 1
ATOM 2459 C CA . PHE B 1 43 ? 9.359 26.5 17.688 1 97.12 43 PHE B CA 1
ATOM 2460 C C . PHE B 1 43 ? 10.289 27.703 17.562 1 97.12 43 PHE B C 1
ATOM 2462 O O . PHE B 1 43 ? 10.805 28 16.484 1 97.12 43 PHE B O 1
ATOM 2469 N N . GLY B 1 44 ? 10.445 28.359 18.734 1 96.19 44 GLY B N 1
ATOM 2470 C CA . GLY B 1 44 ? 11.438 29.422 18.797 1 96.19 44 GLY B CA 1
ATOM 2471 C C . GLY B 1 44 ? 10.906 30.766 18.344 1 96.19 44 GLY B C 1
ATOM 2472 O O . GLY B 1 44 ? 11.609 31.781 18.422 1 96.19 44 GLY B O 1
ATOM 2473 N N . PHE B 1 45 ? 9.648 30.844 17.891 1 98.31 45 PHE B N 1
ATOM 2474 C CA . PHE B 1 45 ? 9.062 32.094 17.422 1 98.31 45 PHE B CA 1
ATOM 2475 C C . PHE B 1 45 ? 7.812 32.438 18.219 1 98.31 45 PHE B C 1
ATOM 2477 O O . PHE B 1 45 ? 7.016 31.562 18.547 1 98.31 45 PHE B O 1
ATOM 2484 N N . SER B 1 46 ? 7.645 33.719 18.531 1 98.25 46 SER B N 1
ATOM 2485 C CA . SER B 1 46 ? 6.473 34.219 19.25 1 98.25 46 SER B CA 1
ATOM 2486 C C . SER B 1 46 ? 5.234 34.219 18.359 1 98.25 46 SER B C 1
ATOM 2488 O O . SER B 1 46 ? 5.348 34.125 17.141 1 98.25 46 SER B O 1
ATOM 2490 N N . ILE B 1 47 ? 4.148 34.25 18.969 1 98.5 47 ILE B N 1
ATOM 2491 C CA . ILE B 1 47 ? 2.871 34.375 18.266 1 98.5 47 ILE B CA 1
ATOM 2492 C C . ILE B 1 47 ? 2.904 35.594 17.328 1 98.5 47 ILE B C 1
ATOM 2494 O O . ILE B 1 47 ? 2.447 35.5 16.188 1 98.5 47 ILE B O 1
ATOM 2498 N N . GLU B 1 48 ? 3.471 36.656 17.828 1 98.38 48 GLU B N 1
ATOM 2499 C CA . GLU B 1 48 ? 3.57 37.875 17.031 1 98.38 48 GLU B CA 1
ATOM 2500 C C . GLU B 1 48 ? 4.441 37.656 15.797 1 98.38 48 GLU B C 1
ATOM 2502 O O . GLU B 1 48 ? 4.098 38.094 14.703 1 98.38 48 GLU B O 1
ATOM 2507 N N . ASP B 1 49 ? 5.559 36.938 15.953 1 98.25 49 ASP B N 1
ATOM 2508 C CA . ASP B 1 49 ? 6.469 36.656 14.852 1 98.25 49 ASP B CA 1
ATOM 2509 C C . ASP B 1 49 ? 5.77 35.875 13.742 1 98.25 49 ASP B C 1
ATOM 2511 O O . ASP B 1 49 ? 5.824 36.25 12.57 1 98.25 49 ASP B O 1
ATOM 2515 N N . VAL B 1 50 ? 5.133 34.875 14.148 1 98.56 50 VAL B N 1
ATOM 2516 C CA . VAL B 1 50 ? 4.555 33.969 13.156 1 98.56 50 VAL B CA 1
ATOM 2517 C C . VAL B 1 50 ? 3.338 34.625 12.508 1 98.56 50 VAL B C 1
ATOM 2519 O O . VAL B 1 50 ? 3.129 34.5 11.297 1 98.56 50 VAL B O 1
ATOM 2522 N N . SER B 1 51 ? 2.529 35.312 13.312 1 98.56 51 SER B N 1
ATOM 2523 C CA . SER B 1 51 ? 1.365 36.031 12.789 1 98.56 51 SER B CA 1
ATOM 2524 C C . SER B 1 51 ? 1.773 37.094 11.781 1 98.56 51 SER B C 1
ATOM 2526 O O . SER B 1 51 ? 1.147 37.219 10.727 1 98.56 51 SER B O 1
ATOM 2528 N N . LYS B 1 52 ? 2.791 37.844 12.102 1 98.62 52 LYS B N 1
ATOM 2529 C CA . LYS B 1 52 ? 3.293 38.875 11.203 1 98.62 52 LYS B CA 1
ATOM 2530 C C . LYS B 1 52 ? 3.801 38.281 9.898 1 98.62 52 LYS B C 1
ATOM 2532 O O . LYS B 1 52 ? 3.545 38.812 8.82 1 98.62 52 LYS B O 1
ATOM 2537 N N . ALA B 1 53 ? 4.566 37.219 10.008 1 98.75 53 ALA B N 1
ATOM 2538 C CA . ALA B 1 53 ? 5.086 36.531 8.812 1 98.75 53 ALA B CA 1
ATOM 2539 C C . ALA B 1 53 ? 3.955 36.094 7.887 1 98.75 53 ALA B C 1
ATOM 2541 O O . ALA B 1 53 ? 4.004 36.344 6.68 1 98.75 53 ALA B O 1
ATOM 2542 N N . LYS B 1 54 ? 2.967 35.469 8.445 1 98.81 54 LYS B N 1
ATOM 2543 C CA . LYS B 1 54 ? 1.81 35 7.688 1 98.81 54 LYS B CA 1
ATOM 2544 C C . LYS B 1 54 ? 1.066 36.156 7.051 1 98.81 54 LYS B C 1
ATOM 2546 O O . LYS B 1 54 ? 0.714 36.125 5.871 1 98.81 54 LYS B O 1
ATOM 2551 N N . LYS B 1 55 ? 0.782 37.25 7.852 1 98.62 55 LYS B N 1
ATOM 2552 C CA . LYS B 1 55 ? 0.057 38.406 7.375 1 98.62 55 LYS B CA 1
ATOM 2553 C C . LYS B 1 55 ? 0.83 39.125 6.27 1 98.62 55 LYS B C 1
ATOM 2555 O O . LYS B 1 55 ? 0.254 39.5 5.246 1 98.62 55 LYS B O 1
ATOM 2560 N N . ASN B 1 56 ? 2.088 39.281 6.48 1 98.62 56 ASN B N 1
ATOM 2561 C CA . ASN B 1 56 ? 2.92 39.969 5.492 1 98.62 56 ASN B CA 1
ATOM 2562 C C . ASN B 1 56 ? 2.943 39.219 4.168 1 98.62 56 ASN B C 1
ATOM 2564 O O . ASN B 1 56 ? 3.004 39.812 3.1 1 98.62 56 ASN B O 1
ATOM 2568 N N . ALA B 1 57 ? 2.986 37.906 4.254 1 98.62 57 ALA B N 1
ATOM 2569 C CA . ALA B 1 57 ? 3.012 37.094 3.049 1 98.62 57 ALA B CA 1
ATOM 2570 C C . ALA B 1 57 ? 1.633 37.031 2.398 1 98.62 57 ALA B C 1
ATOM 2572 O O . ALA B 1 57 ? 1.5 36.594 1.248 1 98.62 57 ALA B O 1
ATOM 2573 N N . ASP B 1 58 ? 0.569 37.438 3.125 1 98.62 58 ASP B N 1
ATOM 2574 C CA . ASP B 1 58 ? -0.812 37.344 2.664 1 98.62 58 ASP B CA 1
ATOM 2575 C C . ASP B 1 58 ? -1.138 35.906 2.229 1 98.62 58 ASP B C 1
ATOM 2577 O O . ASP B 1 58 ? -1.562 35.688 1.094 1 98.62 58 ASP B O 1
ATOM 2581 N N . ILE B 1 59 ? -0.938 35 3.049 1 98.81 59 ILE B N 1
ATOM 2582 C CA . ILE B 1 59 ? -1.114 33.594 2.77 1 98.81 59 ILE B CA 1
ATOM 2583 C C . ILE B 1 59 ? -1.92 32.938 3.891 1 98.81 59 ILE B C 1
ATOM 2585 O O . ILE B 1 59 ? -1.898 33.406 5.031 1 98.81 59 ILE B O 1
ATOM 2589 N N . GLU B 1 60 ? -2.701 31.891 3.615 1 98.81 60 GLU B N 1
ATOM 2590 C CA . GLU B 1 60 ? -3.559 31.203 4.582 1 98.81 60 GLU B CA 1
ATOM 2591 C C . GLU B 1 60 ? -2.807 30.078 5.285 1 98.81 60 GLU B C 1
ATOM 2593 O O . GLU B 1 60 ? -2.035 29.359 4.66 1 98.81 60 GLU B O 1
ATOM 2598 N N . GLN B 1 61 ? -2.926 29.969 6.562 1 98.94 61 GLN B N 1
ATOM 2599 C CA . GLN B 1 61 ? -2.461 28.828 7.328 1 98.94 61 GLN B CA 1
ATOM 2600 C C . GLN B 1 61 ? -3.578 27.797 7.512 1 98.94 61 GLN B C 1
ATOM 2602 O O . GLN B 1 61 ? -4.562 28.062 8.203 1 98.94 61 GLN B O 1
ATOM 2607 N N . VAL B 1 62 ? -3.379 26.562 6.984 1 98.88 62 VAL B N 1
ATOM 2608 C CA . VAL B 1 62 ? -4.539 25.672 6.945 1 98.88 62 VAL B CA 1
ATOM 2609 C C . VAL B 1 62 ? -4.395 24.578 7.996 1 98.88 62 VAL B C 1
ATOM 2611 O O . VAL B 1 62 ? -5.363 23.891 8.328 1 98.88 62 VAL B O 1
ATOM 2614 N N . LEU B 1 63 ? -3.229 24.344 8.492 1 98.94 63 LEU B N 1
ATOM 2615 C CA . LEU B 1 63 ? -2.967 23.344 9.516 1 98.94 63 LEU B CA 1
ATOM 2616 C C . LEU B 1 63 ? -1.709 23.672 10.305 1 98.94 63 LEU B C 1
ATOM 2618 O O . LEU B 1 63 ? -0.73 24.172 9.742 1 98.94 63 LEU B O 1
ATOM 2622 N N . ILE B 1 64 ? -1.666 23.5 11.586 1 98.94 64 ILE B N 1
ATOM 2623 C CA . ILE B 1 64 ? -0.463 23.516 12.414 1 98.94 64 ILE B CA 1
ATOM 2624 C C . ILE B 1 64 ? -0.469 22.344 13.375 1 98.94 64 ILE B C 1
ATOM 2626 O O . ILE B 1 64 ? -1.534 21.859 13.781 1 98.94 64 ILE B O 1
ATOM 2630 N N . ASN B 1 65 ? 0.636 21.812 13.703 1 98.88 65 ASN B N 1
ATOM 2631 C CA . ASN B 1 65 ? 0.721 20.781 14.734 1 98.88 65 ASN B CA 1
ATOM 2632 C C . ASN B 1 65 ? 0.637 21.375 16.141 1 98.88 65 ASN B C 1
ATOM 2634 O O . ASN B 1 65 ? 1.047 22.516 16.359 1 98.88 65 ASN B O 1
ATOM 2638 N N . VAL B 1 66 ? 0.199 20.609 17.016 1 98.88 66 VAL B N 1
ATOM 2639 C CA . VAL B 1 66 ? 0.23 20.969 18.422 1 98.88 66 VAL B CA 1
ATOM 2640 C C . VAL B 1 66 ? 1.676 21.172 18.875 1 98.88 66 VAL B C 1
ATOM 2642 O O . VAL B 1 66 ? 2.602 20.625 18.266 1 98.88 66 VAL B O 1
ATOM 2645 N N . TYR B 1 67 ? 1.83 22.016 19.891 1 98.75 67 TYR B N 1
ATOM 2646 C CA . TYR B 1 67 ? 3.129 22.016 20.547 1 98.75 67 TYR B CA 1
ATOM 2647 C C . TYR B 1 67 ? 3.498 20.609 21.031 1 98.75 67 TYR B C 1
ATOM 2649 O O . TYR B 1 67 ? 2.824 20.047 21.891 1 98.75 67 TYR B O 1
ATOM 2657 N N . THR B 1 68 ? 4.633 20.078 20.562 1 97.94 68 THR B N 1
ATOM 2658 C CA . THR B 1 68 ? 4.902 18.641 20.688 1 97.94 68 THR B CA 1
ATOM 2659 C C . THR B 1 68 ? 5.766 18.375 21.922 1 97.94 68 THR B C 1
ATOM 2661 O O . THR B 1 68 ? 6 17.219 22.266 1 97.94 68 THR B O 1
ATOM 2664 N N . GLY B 1 69 ? 6.234 19.375 22.562 1 97.81 69 GLY B N 1
ATOM 2665 C CA . GLY B 1 69 ? 7.234 19.188 23.609 1 97.81 69 GLY B CA 1
ATOM 2666 C C . GLY B 1 69 ? 8.656 19.359 23.109 1 97.81 69 GLY B C 1
ATOM 2667 O O . GLY B 1 69 ? 8.891 20.062 22.125 1 97.81 69 GLY B O 1
ATOM 2668 N N . ASP B 1 70 ? 9.625 18.859 23.844 1 95.12 70 ASP B N 1
ATOM 2669 C CA . ASP B 1 70 ? 11.047 19 23.547 1 95.12 70 ASP B CA 1
ATOM 2670 C C . ASP B 1 70 ? 11.477 17.984 22.484 1 95.12 70 ASP B C 1
ATOM 2672 O O . ASP B 1 70 ? 11.852 16.859 22.812 1 95.12 70 ASP B O 1
ATOM 2676 N N . ILE B 1 71 ? 11.602 18.391 21.297 1 90.62 71 ILE B N 1
ATOM 2677 C CA . ILE B 1 71 ? 11.891 17.531 20.156 1 90.62 71 ILE B CA 1
ATOM 2678 C C . ILE B 1 71 ? 13.281 16.922 20.312 1 90.62 71 ILE B C 1
ATOM 2680 O O . ILE B 1 71 ? 13.523 15.797 19.859 1 90.62 71 ILE B O 1
ATOM 2684 N N . SER B 1 72 ? 14.133 17.672 20.906 1 90.88 72 SER B N 1
ATOM 2685 C CA . SER B 1 72 ? 15.484 17.172 21.125 1 90.88 72 SER B CA 1
ATOM 2686 C C . SER B 1 72 ? 15.484 15.922 22 1 90.88 72 SER B C 1
ATOM 2688 O O . SER B 1 72 ? 16.422 15.117 21.953 1 90.88 72 SER B O 1
ATOM 2690 N N . LYS B 1 73 ? 14.461 15.797 22.766 1 92.94 73 LYS B N 1
ATOM 2691 C CA . LYS B 1 73 ? 14.305 14.633 23.641 1 92.94 73 LYS B CA 1
ATOM 2692 C C . LYS B 1 73 ? 13.422 13.578 22.984 1 92.94 73 LYS B C 1
ATOM 2694 O O . LYS B 1 73 ? 13.055 12.586 23.625 1 92.94 73 LYS B O 1
ATOM 2699 N N . GLY B 1 74 ? 12.984 13.859 21.766 1 93.19 74 GLY B N 1
ATOM 2700 C CA . GLY B 1 74 ? 12.18 12.906 21.031 1 93.19 74 GLY B CA 1
ATOM 2701 C C . GLY B 1 74 ? 10.695 13.031 21.297 1 93.19 74 GLY B C 1
ATOM 2702 O O . GLY B 1 74 ? 9.906 12.164 20.906 1 93.19 74 GLY B O 1
ATOM 2703 N N . GLU B 1 75 ? 10.273 14.062 22.016 1 96.31 75 GLU B N 1
ATOM 2704 C CA . GLU B 1 75 ? 8.859 14.25 22.328 1 96.31 75 GLU B CA 1
ATOM 2705 C C . GLU B 1 75 ? 8.086 14.688 21.078 1 96.31 75 GLU B C 1
ATOM 2707 O O . GLU B 1 75 ? 8.484 15.625 20.391 1 96.31 75 GLU B O 1
ATOM 2712 N N . LEU B 1 76 ? 7.023 13.977 20.781 1 98.25 76 LEU B N 1
ATOM 2713 C CA . LEU B 1 76 ? 6.184 14.242 19.625 1 98.25 76 LEU B CA 1
ATOM 2714 C C . LEU B 1 76 ? 4.707 14.258 20.016 1 98.25 76 LEU B C 1
ATOM 2716 O O . LEU B 1 76 ? 3.891 13.586 19.375 1 98.25 76 LEU B O 1
ATOM 2720 N N . GLY B 1 77 ? 4.434 15.016 21.031 1 98.62 77 GLY B N 1
ATOM 2721 C CA . GLY B 1 77 ? 3.08 15.109 21.562 1 98.62 77 GLY B CA 1
ATOM 2722 C C . GLY B 1 77 ? 2.896 14.383 22.875 1 98.62 77 GLY B C 1
ATOM 2723 O O . GLY B 1 77 ? 3.717 13.539 23.25 1 98.62 77 GLY B O 1
ATOM 2724 N N . PHE B 1 78 ? 1.781 14.68 23.578 1 98.69 78 PHE B N 1
ATOM 2725 C CA . PHE B 1 78 ? 1.595 14.211 24.953 1 98.69 78 PHE B CA 1
ATOM 2726 C C . PHE B 1 78 ? 0.309 13.406 25.078 1 98.69 78 PHE B C 1
ATOM 2728 O O . PHE B 1 78 ? 0.048 12.805 26.125 1 98.69 78 PHE B O 1
ATOM 2735 N N . ALA B 1 79 ? -0.443 13.312 24.031 1 98.88 79 ALA B N 1
ATOM 2736 C CA . ALA B 1 79 ? -1.844 12.914 24.141 1 98.88 79 ALA B CA 1
ATOM 2737 C C . ALA B 1 79 ? -1.971 11.5 24.703 1 98.88 79 ALA B C 1
ATOM 2739 O O . ALA B 1 79 ? -2.906 11.211 25.453 1 98.88 79 ALA B O 1
ATOM 2740 N N . ALA B 1 80 ? -1.028 10.648 24.312 1 98.88 80 ALA B N 1
ATOM 2741 C CA . ALA B 1 80 ? -1.166 9.25 24.703 1 98.88 80 ALA B CA 1
ATOM 2742 C C . ALA B 1 80 ? -0.179 8.891 25.812 1 98.88 80 ALA B C 1
ATOM 2744 O O . ALA B 1 80 ? 0.069 7.707 26.062 1 98.88 80 ALA B O 1
ATOM 2745 N N . ILE B 1 81 ? 0.443 9.891 26.484 1 98.5 81 ILE B N 1
ATOM 2746 C CA . ILE B 1 81 ? 1.521 9.625 27.422 1 98.5 81 ILE B CA 1
ATOM 2747 C C . ILE B 1 81 ? 1 9.758 28.859 1 98.5 81 ILE B C 1
ATOM 2749 O O . ILE B 1 81 ? 0.808 10.867 29.359 1 98.5 81 ILE B O 1
ATOM 2753 N N . PRO B 1 82 ? 0.829 8.57 29.562 1 98.12 82 PRO B N 1
ATOM 2754 C CA . PRO B 1 82 ? 0.392 8.664 30.953 1 98.12 82 PRO B CA 1
ATOM 2755 C C . PRO B 1 82 ? 1.316 9.531 31.797 1 98.12 82 PRO B C 1
ATOM 2757 O O . PRO B 1 82 ? 2.541 9.445 31.672 1 98.12 82 PRO B O 1
ATOM 2760 N N . GLY B 1 83 ? 0.729 10.414 32.656 1 98 83 GLY B N 1
ATOM 2761 C CA . GLY B 1 83 ? 1.515 11.281 33.5 1 98 83 GLY B CA 1
ATOM 2762 C C . GLY B 1 83 ? 1.803 12.641 32.906 1 98 83 GLY B C 1
ATOM 2763 O O . GLY B 1 83 ? 2.266 13.547 33.594 1 98 83 GLY B O 1
ATOM 2764 N N . GLU B 1 84 ? 1.438 12.797 31.609 1 98.38 84 GLU B N 1
ATOM 2765 C CA . GLU B 1 84 ? 1.729 14.047 30.922 1 98.38 84 GLU B CA 1
ATOM 2766 C C . GLU B 1 84 ? 0.452 14.836 30.625 1 98.38 84 GLU B C 1
ATOM 2768 O O . GLU B 1 84 ? 0.424 15.68 29.734 1 98.38 84 GLU B O 1
ATOM 2773 N N . GLU B 1 85 ? -0.615 14.562 31.375 1 98.5 85 GLU B N 1
ATOM 2774 C CA . GLU B 1 85 ? -1.913 15.18 31.109 1 98.5 85 GLU B CA 1
ATOM 2775 C C . GLU B 1 85 ? -1.848 16.688 31.266 1 98.5 85 GLU B C 1
ATOM 2777 O O . GLU B 1 85 ? -2.445 17.422 30.469 1 98.5 85 GLU B O 1
ATOM 2782 N N . GLU B 1 86 ? -1.144 17.172 32.281 1 98.62 86 GLU B N 1
ATOM 2783 C CA . GLU B 1 86 ? -1.054 18.625 32.469 1 98.62 86 GLU B CA 1
ATOM 2784 C C . GLU B 1 86 ? -0.25 19.281 31.344 1 98.62 86 GLU B C 1
ATOM 2786 O O . GLU B 1 86 ? -0.601 20.359 30.891 1 98.62 86 GLU B O 1
ATOM 2791 N N . ASN B 1 87 ? 0.837 18.625 30.953 1 98.69 87 ASN B N 1
ATOM 2792 C CA . ASN B 1 87 ? 1.605 19.125 29.828 1 98.69 87 ASN B CA 1
ATOM 2793 C C . ASN B 1 87 ? 0.778 19.141 28.547 1 98.69 87 ASN B C 1
ATOM 2795 O O . ASN B 1 87 ? 0.898 20.047 27.719 1 98.69 87 ASN B O 1
ATOM 2799 N N . PHE B 1 88 ? -0.052 18.141 28.438 1 98.88 88 PHE B N 1
ATOM 2800 C CA . PHE B 1 88 ? -0.952 18.094 27.297 1 98.88 88 PHE B CA 1
ATOM 2801 C C . PHE B 1 88 ? -1.884 19.297 27.281 1 98.88 88 PHE B C 1
ATOM 2803 O O . PHE B 1 88 ? -2.01 19.969 26.25 1 98.88 88 PHE B O 1
ATOM 2810 N N . LYS B 1 89 ? -2.465 19.562 28.391 1 98.81 89 LYS B N 1
ATOM 2811 C CA . LYS B 1 89 ? -3.4 20.672 28.484 1 98.81 89 LYS B CA 1
ATOM 2812 C C . LYS B 1 89 ? -2.709 22 28.156 1 98.81 89 LYS B C 1
ATOM 2814 O O . LYS B 1 89 ? -3.254 22.844 27.438 1 98.81 89 LYS B O 1
ATOM 2819 N N . LYS B 1 90 ? -1.523 22.156 28.672 1 98.81 90 LYS B N 1
ATOM 2820 C CA . LYS B 1 90 ? -0.755 23.359 28.391 1 98.81 90 LYS B CA 1
ATOM 2821 C C . LYS B 1 90 ? -0.431 23.484 26.891 1 98.81 90 LYS B C 1
ATOM 2823 O O . LYS B 1 90 ? -0.474 24.562 26.328 1 98.81 90 LYS B O 1
ATOM 2828 N N . SER B 1 91 ? -0.064 22.359 26.344 1 98.81 91 SER B N 1
ATOM 2829 C CA . SER B 1 91 ? 0.245 22.312 24.922 1 98.81 91 SER B CA 1
ATOM 2830 C C . SER B 1 91 ? -0.96 22.719 24.078 1 98.81 91 SER B C 1
ATOM 2832 O O . SER B 1 91 ? -0.819 23.453 23.109 1 98.81 91 SER B O 1
ATOM 2834 N N . ILE B 1 92 ? -2.135 22.266 24.453 1 98.94 92 ILE B N 1
ATOM 2835 C CA . ILE B 1 92 ? -3.371 22.594 23.75 1 98.94 92 ILE B CA 1
ATOM 2836 C C . ILE B 1 92 ? -3.641 24.094 23.875 1 98.94 92 ILE B C 1
ATOM 2838 O O . ILE B 1 92 ? -3.881 24.766 22.859 1 98.94 92 ILE B O 1
ATOM 2842 N N . ASP B 1 93 ? -3.531 24.625 25.047 1 98.81 93 ASP B N 1
ATOM 2843 C CA . ASP B 1 93 ? -3.799 26.047 25.266 1 98.81 93 ASP B CA 1
ATOM 2844 C C . ASP B 1 93 ? -2.84 26.922 24.469 1 98.81 93 ASP B C 1
ATOM 2846 O O . ASP B 1 93 ? -3.264 27.875 23.797 1 98.81 93 ASP B O 1
ATOM 2850 N N . LEU B 1 94 ? -1.614 26.547 24.547 1 98.81 94 LEU B N 1
ATOM 2851 C CA . LEU B 1 94 ? -0.602 27.297 23.797 1 98.81 94 LEU B CA 1
ATOM 2852 C C . LEU B 1 94 ? -0.879 27.25 22.297 1 98.81 94 LEU B C 1
ATOM 2854 O O . LEU B 1 94 ? -0.816 28.266 21.625 1 98.81 94 LEU B O 1
ATOM 2858 N N . THR B 1 95 ? -1.174 26.078 21.781 1 98.94 95 THR B N 1
ATOM 2859 C CA . THR B 1 95 ? -1.377 25.906 20.359 1 98.94 95 THR B CA 1
ATOM 2860 C C . THR B 1 95 ? -2.623 26.656 19.891 1 98.94 95 THR B C 1
ATOM 2862 O O . THR B 1 95 ? -2.654 27.203 18.781 1 98.94 95 THR B O 1
ATOM 2865 N N . ILE B 1 96 ? -3.666 26.703 20.75 1 98.94 96 ILE B N 1
ATOM 2866 C CA . ILE B 1 96 ? -4.863 27.484 20.422 1 98.94 96 ILE B CA 1
ATOM 2867 C C . ILE B 1 96 ? -4.492 28.938 20.203 1 98.94 96 ILE B C 1
ATOM 2869 O O . ILE B 1 96 ? -4.98 29.578 19.266 1 98.94 96 ILE B O 1
ATOM 2873 N N . GLU B 1 97 ? -3.646 29.469 21.047 1 98.88 97 GLU B N 1
ATOM 2874 C CA . GLU B 1 97 ? -3.223 30.859 20.891 1 98.88 97 GLU B CA 1
ATOM 2875 C C . GLU B 1 97 ? -2.555 31.094 19.547 1 98.88 97 GLU B C 1
ATOM 2877 O O . GLU B 1 97 ? -2.861 32.062 18.859 1 98.88 97 GLU B O 1
ATOM 2882 N N . TYR B 1 98 ? -1.642 30.172 19.172 1 98.88 98 TYR B N 1
ATOM 2883 C CA . TYR B 1 98 ? -0.976 30.281 17.875 1 98.88 98 TYR B CA 1
ATOM 2884 C C . TYR B 1 98 ? -1.975 30.141 16.734 1 98.88 98 TYR B C 1
ATOM 2886 O O . TYR B 1 98 ? -1.963 30.922 15.789 1 98.88 98 TYR B O 1
ATOM 2894 N N . ALA B 1 99 ? -2.84 29.141 16.828 1 98.94 99 ALA B N 1
ATOM 2895 C CA . ALA B 1 99 ? -3.82 28.875 15.781 1 98.94 99 ALA B CA 1
ATOM 2896 C C . ALA B 1 99 ? -4.738 30.078 15.57 1 98.94 99 ALA B C 1
ATOM 2898 O O . ALA B 1 99 ? -5.008 30.469 14.43 1 98.94 99 ALA B O 1
ATOM 2899 N N . ASN B 1 100 ? -5.203 30.656 16.672 1 98.88 100 ASN B N 1
ATOM 2900 C CA . ASN B 1 100 ? -6.074 31.828 16.578 1 98.88 100 ASN B CA 1
ATOM 2901 C C . ASN B 1 100 ? -5.359 33 15.93 1 98.88 100 ASN B C 1
ATOM 2903 O O . ASN B 1 100 ? -5.926 33.688 15.078 1 98.88 100 ASN B O 1
ATOM 2907 N N . ALA B 1 101 ? -4.133 33.219 16.328 1 98.75 101 ALA B N 1
ATOM 2908 C CA . ALA B 1 101 ? -3.35 34.312 15.75 1 98.75 101 ALA B CA 1
ATOM 2909 C C . ALA B 1 101 ? -3.137 34.094 14.258 1 98.75 101 ALA B C 1
ATOM 2911 O O . ALA B 1 101 ? -3.057 35.031 13.484 1 98.75 101 ALA B O 1
ATOM 2912 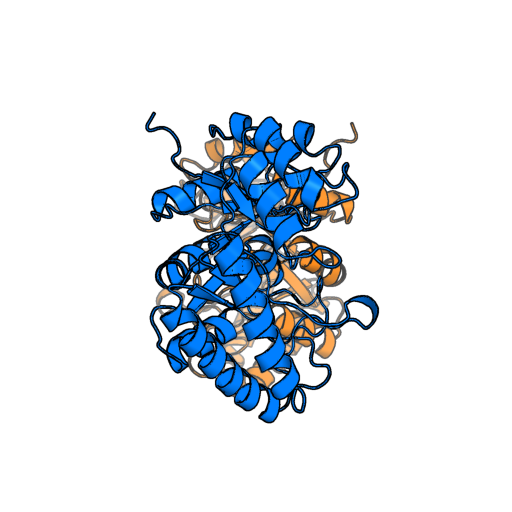N N . LEU B 1 102 ? -3.08 32.906 13.828 1 98.81 102 LEU B N 1
ATOM 2913 C CA . LEU B 1 102 ? -2.842 32.531 12.438 1 98.81 102 LEU B CA 1
ATOM 2914 C C . LEU B 1 102 ? -4.156 32.344 11.68 1 98.81 102 LEU B C 1
ATOM 2916 O O . LEU B 1 102 ? -4.156 32.094 10.477 1 98.81 102 LEU B O 1
ATOM 2920 N N . ASN B 1 103 ? -5.262 32.5 12.383 1 98.69 103 ASN B N 1
ATOM 2921 C CA . ASN B 1 103 ? -6.566 32.156 11.82 1 98.69 103 ASN B CA 1
ATOM 2922 C C . ASN B 1 103 ? -6.57 30.766 11.195 1 98.69 103 ASN B C 1
ATOM 2924 O O . ASN B 1 103 ? -7.066 30.578 10.086 1 98.69 103 ASN B O 1
ATOM 2928 N N . CYS B 1 104 ? -5.887 29.844 11.844 1 98.88 104 CYS B N 1
ATOM 2929 C CA . CYS B 1 104 ? -5.789 28.453 11.445 1 98.88 104 CYS B CA 1
ATOM 2930 C C . CYS B 1 104 ? -6.871 27.609 12.117 1 98.88 104 CYS B C 1
ATOM 2932 O O . CYS B 1 104 ? -6.945 27.562 13.352 1 98.88 104 CYS B O 1
ATOM 2934 N N . LYS B 1 105 ? -7.645 26.844 11.359 1 98.81 105 LYS B N 1
ATOM 2935 C CA . LYS B 1 105 ? -8.828 26.203 11.914 1 98.81 105 LYS B CA 1
ATOM 2936 C C . LYS B 1 105 ? -8.625 24.688 12.016 1 98.81 105 LYS B C 1
ATOM 2938 O O . LYS B 1 105 ? -9.578 23.938 12.219 1 98.81 105 LYS B O 1
ATOM 2943 N N . ARG B 1 106 ? -7.367 24.188 11.836 1 98.94 106 ARG B N 1
ATOM 2944 C CA . ARG B 1 106 ? -7.039 22.781 12.016 1 98.94 106 ARG B CA 1
ATOM 2945 C C . ARG B 1 106 ? -5.773 22.625 12.859 1 98.94 106 ARG B C 1
ATOM 2947 O O . ARG B 1 106 ? -4.766 23.281 12.602 1 98.94 106 ARG B O 1
ATOM 2954 N N . ILE B 1 107 ? -5.863 21.812 13.812 1 99 107 ILE B N 1
ATOM 2955 C CA . ILE B 1 107 ? -4.699 21.453 14.617 1 99 107 ILE B CA 1
ATOM 2956 C C . ILE B 1 107 ? -4.527 19.938 14.625 1 99 107 ILE B C 1
ATOM 2958 O O . ILE B 1 107 ? -5.473 19.203 14.922 1 99 107 ILE B O 1
ATOM 2962 N N . HIS B 1 108 ? -3.396 19.469 14.234 1 98.94 108 HIS B N 1
ATOM 2963 C CA . HIS B 1 108 ? -3.041 18.062 14.383 1 98.94 108 HIS B CA 1
ATOM 2964 C C . HIS B 1 108 ? -2.566 17.766 15.805 1 98.94 108 HIS B C 1
ATOM 2966 O O . HIS B 1 108 ? -1.51 18.25 16.219 1 98.94 108 HIS B O 1
ATOM 2972 N N . VAL B 1 109 ? -3.314 16.984 16.516 1 98.94 109 VAL B N 1
ATOM 2973 C CA . VAL B 1 109 ? -2.986 16.594 17.875 1 98.94 109 VAL B CA 1
ATOM 2974 C C . VAL B 1 109 ? -2.098 15.359 17.859 1 98.94 109 VAL B C 1
ATOM 2976 O O . VAL B 1 109 ? -2.592 14.234 17.75 1 98.94 109 VAL B O 1
ATOM 2979 N N . MET B 1 110 ? -0.842 15.57 18.016 1 98.81 110 MET B N 1
ATOM 2980 C CA . MET B 1 110 ? 0.12 14.477 17.953 1 98.81 110 MET B CA 1
ATOM 2981 C C . MET B 1 110 ? 0.045 13.602 19.188 1 98.81 110 MET B C 1
ATOM 2983 O O . MET B 1 110 ? -0.022 14.109 20.312 1 98.81 110 MET B O 1
ATOM 2987 N N . SER B 1 111 ? 0.123 12.359 19.078 1 98.81 111 SER B N 1
ATOM 2988 C CA . SER B 1 111 ? -0.222 11.391 20.109 1 98.81 111 SER B CA 1
ATOM 2989 C C . SER B 1 111 ? 0.932 11.188 21.078 1 98.81 111 SER B C 1
ATOM 2991 O O . SER B 1 111 ? 0.712 10.867 22.25 1 98.81 111 SER B O 1
ATOM 2993 N N . GLY B 1 112 ? 2.125 11.375 20.562 1 98.75 112 GLY B N 1
ATOM 2994 C CA . GLY B 1 112 ? 3.309 10.969 21.297 1 98.75 112 GLY B CA 1
ATOM 2995 C C . GLY B 1 112 ? 3.787 9.578 20.938 1 98.75 112 GLY B C 1
ATOM 2996 O O . GLY B 1 112 ? 3.137 8.867 20.172 1 98.75 112 GLY B O 1
ATOM 2997 N N . LYS B 1 113 ? 4.996 9.234 21.422 1 98.19 113 LYS B N 1
ATOM 2998 C CA . LYS B 1 113 ? 5.621 7.926 21.25 1 98.19 113 LYS B CA 1
ATOM 2999 C C . LYS B 1 113 ? 5.492 7.082 22.516 1 98.19 113 LYS B C 1
ATOM 3001 O O . LYS B 1 113 ? 5.641 7.594 23.625 1 98.19 113 LYS B O 1
ATOM 3006 N N . VAL B 1 114 ? 5.121 5.895 22.312 1 97.5 114 VAL B N 1
ATOM 3007 C CA . VAL B 1 114 ? 4.941 4.98 23.438 1 97.5 114 VAL B CA 1
ATOM 3008 C C . VAL B 1 114 ? 5.738 3.701 23.203 1 97.5 114 VAL B C 1
ATOM 3010 O O . VAL B 1 114 ? 5.492 2.984 22.234 1 97.5 114 VAL B O 1
ATOM 3013 N N . ASN B 1 115 ? 6.688 3.297 24.031 1 93.94 115 ASN B N 1
ATOM 3014 C CA . ASN B 1 115 ? 7.531 2.117 23.859 1 93.94 115 ASN B CA 1
ATOM 3015 C C . ASN B 1 115 ? 6.75 0.832 24.125 1 93.94 115 ASN B C 1
ATOM 3017 O O . ASN B 1 115 ? 6.816 -0.115 23.344 1 93.94 115 ASN B O 1
ATOM 3021 N N . GLN B 1 116 ? 6.047 0.795 25.266 1 93.94 116 GLN B N 1
ATOM 3022 C CA . GLN B 1 116 ? 5.199 -0.339 25.625 1 93.94 116 GLN B CA 1
ATOM 3023 C C . GLN B 1 116 ? 3.744 0.089 25.797 1 93.94 116 GLN B C 1
ATOM 3025 O O . GLN B 1 116 ? 3.379 0.691 26.797 1 93.94 116 GLN B O 1
ATOM 3030 N N . ILE B 1 117 ? 3.006 -0.284 24.875 1 95.69 117 ILE B N 1
ATOM 3031 C CA . ILE B 1 117 ? 1.611 0.145 24.859 1 95.69 117 ILE B CA 1
ATOM 3032 C C . ILE B 1 117 ? 0.813 -0.691 25.859 1 95.69 117 ILE B C 1
ATOM 3034 O O . ILE B 1 117 ? 0.949 -1.916 25.906 1 95.69 117 ILE B O 1
ATOM 3038 N N . THR B 1 118 ? 0.053 -0.09 26.75 1 95.62 118 THR B N 1
ATOM 3039 C CA . THR B 1 118 ? -0.899 -0.707 27.672 1 95.62 118 THR B CA 1
ATOM 3040 C C . THR B 1 118 ? -2.277 -0.066 27.531 1 95.62 118 THR B C 1
ATOM 3042 O O . THR B 1 118 ? -2.439 0.92 26.812 1 95.62 118 THR B O 1
ATOM 3045 N N . THR B 1 119 ? -3.229 -0.621 28.219 1 96.25 119 THR B N 1
ATOM 3046 C CA . THR B 1 119 ? -4.59 -0.099 28.141 1 96.25 119 THR B CA 1
ATOM 3047 C C . THR B 1 119 ? -4.656 1.312 28.719 1 96.25 119 THR B C 1
ATOM 3049 O O . THR B 1 119 ? -5.531 2.1 28.344 1 96.25 119 THR B O 1
ATOM 3052 N N . ILE B 1 120 ? -3.77 1.65 29.562 1 97.94 120 ILE B N 1
ATOM 3053 C CA . ILE B 1 120 ? -3.75 2.979 30.172 1 97.94 120 ILE B CA 1
ATOM 3054 C C . ILE B 1 120 ? -3.51 4.031 29.094 1 97.94 120 ILE B C 1
ATOM 3056 O O . ILE B 1 120 ? -4.066 5.133 29.156 1 97.94 120 ILE B O 1
ATOM 3060 N N . ASN B 1 121 ? -2.676 3.734 28.109 1 98.56 121 ASN B N 1
ATOM 3061 C CA . ASN B 1 121 ? -2.414 4.664 27.016 1 98.56 121 ASN B CA 1
ATOM 3062 C C . ASN B 1 121 ? -3.684 4.969 26.234 1 98.56 121 ASN B C 1
ATOM 3064 O O . ASN B 1 121 ? -3.934 6.121 25.875 1 98.56 121 ASN B O 1
ATOM 3068 N N . ASP B 1 122 ? -4.457 3.936 25.984 1 97.75 122 ASP B N 1
ATOM 3069 C CA . ASP B 1 122 ? -5.715 4.125 25.266 1 97.75 122 ASP B CA 1
ATOM 3070 C C . ASP B 1 122 ? -6.652 5.055 26.031 1 97.75 122 ASP B C 1
ATOM 3072 O O . ASP B 1 122 ? -7.242 5.969 25.453 1 97.75 122 ASP B O 1
ATOM 3076 N N . ASP B 1 123 ? -6.758 4.789 27.297 1 97.94 123 ASP B N 1
ATOM 3077 C CA . ASP B 1 123 ? -7.668 5.562 28.141 1 97.94 123 ASP B CA 1
ATOM 3078 C C . ASP B 1 123 ? -7.246 7.031 28.188 1 97.94 123 ASP B C 1
ATOM 3080 O O . ASP B 1 123 ? -8.078 7.926 28.047 1 97.94 123 ASP B O 1
ATOM 3084 N N . ILE B 1 124 ? -6.004 7.215 28.438 1 98.38 124 ILE B N 1
ATOM 3085 C CA . ILE B 1 124 ? -5.492 8.578 28.578 1 98.38 124 ILE B CA 1
ATOM 3086 C C . ILE B 1 124 ? -5.602 9.297 27.234 1 98.38 124 ILE B C 1
ATOM 3088 O O . ILE B 1 124 ? -5.875 10.5 27.188 1 98.38 124 ILE B O 1
ATOM 3092 N N . TYR B 1 125 ? -5.34 8.617 26.172 1 98.88 125 TYR B N 1
ATOM 3093 C CA . TYR B 1 125 ? -5.445 9.195 24.828 1 98.88 125 TYR B CA 1
ATOM 3094 C C . TYR B 1 125 ? -6.855 9.719 24.578 1 98.88 125 TYR B C 1
ATOM 3096 O O . TYR B 1 125 ? -7.031 10.852 24.141 1 98.88 125 TYR B O 1
ATOM 3104 N N . ILE B 1 126 ? -7.828 8.875 24.875 1 98.75 126 ILE B N 1
ATOM 3105 C CA . ILE B 1 126 ? -9.219 9.258 24.656 1 98.75 126 ILE B CA 1
ATOM 3106 C C . ILE B 1 126 ? -9.578 10.438 25.562 1 98.75 126 ILE B C 1
ATOM 3108 O O . ILE B 1 126 ? -10.188 11.406 25.094 1 98.75 126 ILE B O 1
ATOM 3112 N N . LYS B 1 127 ? -9.211 10.359 26.781 1 98.62 127 LYS B N 1
ATOM 3113 C CA . LYS B 1 127 ? -9.5 11.43 27.734 1 98.62 127 LYS B CA 1
ATOM 3114 C C . LYS B 1 127 ? -8.883 12.75 27.281 1 98.62 127 LYS B C 1
ATOM 3116 O O . LYS B 1 127 ? -9.555 13.781 27.281 1 98.62 127 LYS B O 1
ATOM 3121 N N . ASN B 1 128 ? -7.637 12.719 26.922 1 98.88 128 ASN B N 1
ATOM 3122 C CA . ASN B 1 128 ? -6.934 13.922 26.5 1 98.88 128 ASN B CA 1
ATOM 3123 C C . ASN B 1 128 ? -7.496 14.461 25.188 1 98.88 128 ASN B C 1
ATOM 3125 O O . ASN B 1 128 ? -7.637 15.672 25.016 1 98.88 128 ASN B O 1
ATOM 3129 N N . LEU B 1 129 ? -7.844 13.562 24.281 1 98.88 129 LEU B N 1
ATOM 3130 C CA . LEU B 1 129 ? -8.414 14 23.016 1 98.88 129 LEU B CA 1
ATOM 3131 C C . LEU B 1 129 ? -9.766 14.664 23.219 1 98.88 129 LEU B C 1
ATOM 3133 O O . LEU B 1 129 ? -10.094 15.648 22.547 1 98.88 129 LEU B O 1
ATOM 3137 N N . LEU B 1 130 ? -10.539 14.094 24.125 1 98.69 130 LEU B N 1
ATOM 3138 C CA . LEU B 1 130 ? -11.828 14.695 24.438 1 98.69 130 LEU B CA 1
ATOM 3139 C C . LEU B 1 130 ? -11.641 16.109 24.984 1 98.69 130 LEU B C 1
ATOM 3141 O O . LEU B 1 130 ? -12.383 17.031 24.609 1 98.69 130 LEU B O 1
ATOM 3145 N N . TYR B 1 131 ? -10.688 16.281 25.828 1 98.75 131 TYR B N 1
ATOM 3146 C CA . TYR B 1 131 ? -10.359 17.609 26.328 1 98.75 131 TYR B CA 1
ATOM 3147 C C . TYR B 1 131 ? -10.031 18.562 25.188 1 98.75 131 TYR B C 1
ATOM 3149 O O . TYR B 1 131 ? -10.562 19.672 25.125 1 98.75 131 TYR B O 1
ATOM 3157 N N . ALA B 1 132 ? -9.172 18.141 24.281 1 98.94 132 ALA B N 1
ATOM 3158 C CA . ALA B 1 132 ? -8.75 18.969 23.156 1 98.94 132 ALA B CA 1
ATOM 3159 C C . ALA B 1 132 ? -9.938 19.312 22.25 1 98.94 132 ALA B C 1
ATOM 3161 O O . ALA B 1 132 ? -10.109 20.469 21.859 1 98.94 132 ALA B O 1
ATOM 3162 N N . VAL B 1 133 ? -10.695 18.328 21.938 1 98.88 133 VAL B N 1
ATOM 3163 C CA . VAL B 1 133 ? -11.836 18.469 21.031 1 98.88 133 VAL B CA 1
ATOM 3164 C C . VAL B 1 133 ? -12.805 19.5 21.594 1 98.88 133 VAL B C 1
ATOM 3166 O O . VAL B 1 133 ? -13.312 20.359 20.844 1 98.88 133 VAL B O 1
ATOM 3169 N N . GLU B 1 134 ? -13.086 19.5 22.828 1 98.62 134 GLU B N 1
ATOM 3170 C CA . GLU B 1 134 ? -13.992 20.438 23.469 1 98.62 134 GLU B CA 1
ATOM 3171 C C . GLU B 1 134 ? -13.43 21.859 23.453 1 98.62 134 GLU B C 1
ATOM 3173 O O . GLU B 1 134 ? -14.148 22.812 23.172 1 98.62 134 GLU B O 1
ATOM 3178 N N . LYS B 1 135 ? -12.188 21.953 23.781 1 98.75 135 LYS B N 1
ATOM 3179 C CA . LYS B 1 135 ? -11.539 23.266 23.734 1 98.75 135 LYS B CA 1
ATOM 3180 C C . LYS B 1 135 ? -11.547 23.828 22.312 1 98.75 135 LYS B C 1
ATOM 3182 O O . LYS B 1 135 ? -11.812 25.016 22.125 1 98.75 135 LYS B O 1
ATOM 3187 N N . PHE B 1 136 ? -11.211 22.984 21.359 1 98.94 136 PHE B N 1
ATOM 3188 C CA . PHE B 1 136 ? -11.141 23.391 19.969 1 98.94 136 PHE B CA 1
ATOM 3189 C C . PHE B 1 136 ? -12.516 23.812 19.453 1 98.94 136 PHE B C 1
ATOM 3191 O O . PHE B 1 136 ? -12.625 24.766 18.672 1 98.94 136 PHE B O 1
ATOM 3198 N N . GLN B 1 137 ? -13.516 23.109 19.875 1 98.38 137 GLN B N 1
ATOM 3199 C CA . GLN B 1 137 ? -14.875 23.406 19.438 1 98.38 137 GLN B CA 1
ATOM 3200 C C . GLN B 1 137 ? -15.25 24.844 19.781 1 98.38 137 GLN B C 1
ATOM 3202 O O . GLN B 1 137 ? -15.875 25.547 18.984 1 98.38 137 GLN B O 1
ATOM 3207 N N . LYS B 1 138 ? -14.859 25.312 20.922 1 98.19 138 LYS B N 1
ATOM 3208 C CA . LYS B 1 138 ? -15.164 26.656 21.375 1 98.19 138 LYS B CA 1
ATOM 3209 C C . LYS B 1 138 ? -14.484 27.703 20.5 1 98.19 138 LYS B C 1
ATOM 3211 O O . LYS B 1 138 ? -14.938 28.844 20.422 1 98.19 138 LYS B O 1
ATOM 3216 N N . GLU B 1 139 ? -13.422 27.297 19.859 1 98.25 139 GLU B N 1
ATOM 3217 C CA . GLU B 1 139 ? -12.633 28.203 19.031 1 98.25 139 GLU B CA 1
ATOM 3218 C C . GLU B 1 139 ? -12.938 28 17.562 1 98.25 139 GLU B C 1
ATOM 3220 O O . GLU B 1 139 ? -12.336 28.656 16.703 1 98.25 139 GLU B O 1
ATOM 3225 N N . GLY B 1 140 ? -13.844 27.078 17.188 1 98.62 140 GLY B N 1
ATOM 3226 C CA . GLY B 1 140 ? -14.125 26.75 15.789 1 98.62 140 GLY B CA 1
ATOM 3227 C C . GLY B 1 140 ? -13 26.016 15.102 1 98.62 140 GLY B C 1
ATOM 3228 O O . GLY B 1 140 ? -12.797 26.172 13.898 1 98.62 140 GLY B O 1
ATOM 3229 N N . ILE B 1 141 ? -12.242 25.297 15.867 1 98.88 141 ILE B N 1
ATOM 3230 C CA . ILE B 1 141 ? -11.078 24.594 15.344 1 98.88 141 ILE B CA 1
ATOM 3231 C C . ILE B 1 141 ? -11.391 23.094 15.234 1 98.88 141 ILE B C 1
ATOM 3233 O O . ILE B 1 141 ? -12.016 22.516 16.125 1 98.88 141 ILE B O 1
ATOM 3237 N N . ILE B 1 142 ? -10.953 22.453 14.125 1 98.88 142 ILE B N 1
ATOM 3238 C CA . ILE B 1 142 ? -11.047 21.016 13.914 1 98.88 142 ILE B CA 1
ATOM 3239 C C . ILE B 1 142 ? -9.812 20.328 14.477 1 98.88 142 ILE B C 1
ATOM 3241 O O . ILE B 1 142 ? -8.68 20.734 14.188 1 98.88 142 ILE B O 1
ATOM 3245 N N . ALA B 1 143 ? -10 19.344 15.312 1 98.94 143 ALA B N 1
ATOM 3246 C CA . ALA B 1 143 ? -8.922 18.484 15.781 1 98.94 143 ALA B CA 1
ATOM 3247 C C . ALA B 1 143 ? -8.641 17.359 14.773 1 98.94 143 ALA B C 1
ATOM 3249 O O . ALA B 1 143 ? -9.562 16.672 14.32 1 98.94 143 ALA B O 1
ATOM 3250 N N . LEU B 1 144 ? -7.422 17.234 14.438 1 98.94 144 LEU B N 1
ATOM 3251 C CA . LEU B 1 144 ? -7.012 16.156 13.547 1 98.94 144 LEU B CA 1
ATOM 3252 C C . LEU B 1 144 ? -6.16 15.125 14.281 1 98.94 144 LEU B C 1
ATOM 3254 O O . LEU B 1 144 ? -5.301 15.492 15.086 1 98.94 144 LEU B O 1
ATOM 3258 N N . ILE B 1 145 ? -6.398 13.883 14.062 1 98.94 145 ILE B N 1
ATOM 3259 C CA . ILE B 1 145 ? -5.469 12.836 14.461 1 98.94 145 ILE B CA 1
ATOM 3260 C C . ILE B 1 145 ? -4.93 12.125 13.227 1 98.94 145 ILE B C 1
ATOM 3262 O O . ILE B 1 145 ? -5.656 11.93 12.25 1 98.94 145 ILE B O 1
ATOM 3266 N N . GLU B 1 146 ? -3.709 11.766 13.242 1 98.94 146 GLU B N 1
ATOM 3267 C CA . GLU B 1 146 ? -3.014 11.258 12.062 1 98.94 146 GLU B CA 1
ATOM 3268 C C . GLU B 1 146 ? -2.289 9.953 12.367 1 98.94 146 GLU B C 1
ATOM 3270 O O . GLU B 1 146 ? -1.324 9.93 13.133 1 98.94 146 GLU B O 1
ATOM 3275 N N . PRO B 1 147 ? -2.75 8.844 11.742 1 98.94 147 PRO B N 1
ATOM 3276 C CA . PRO B 1 147 ? -1.892 7.656 11.797 1 98.94 147 PRO B CA 1
ATOM 3277 C C . PRO B 1 147 ? -0.562 7.855 11.078 1 98.94 147 PRO B C 1
ATOM 3279 O O . PRO B 1 147 ? -0.544 8.219 9.898 1 98.94 147 PRO B O 1
ATOM 3282 N N . ILE B 1 148 ? 0.524 7.707 11.773 1 98.88 148 ILE B N 1
ATOM 3283 C CA . ILE B 1 148 ? 1.876 7.84 11.242 1 98.88 148 ILE B CA 1
ATOM 3284 C C . ILE B 1 148 ? 2.594 6.492 11.312 1 98.88 148 ILE B C 1
ATOM 3286 O O . ILE B 1 148 ? 2.525 5.801 12.336 1 98.88 148 ILE B O 1
ATOM 3290 N N . ASN B 1 149 ? 3.26 6.117 10.211 1 98.75 149 ASN B N 1
ATOM 3291 C CA . ASN B 1 149 ? 3.904 4.809 10.148 1 98.75 149 ASN B CA 1
ATOM 3292 C C . ASN B 1 149 ? 5.066 4.707 11.133 1 98.75 149 ASN B C 1
ATOM 3294 O O . ASN B 1 149 ? 5.699 5.715 11.461 1 98.75 149 ASN B O 1
ATOM 3298 N N . ASN B 1 150 ? 5.461 3.525 11.57 1 97.38 150 ASN B N 1
ATOM 3299 C CA . ASN B 1 150 ? 6.477 3.305 12.594 1 97.38 150 ASN B CA 1
ATOM 3300 C C . ASN B 1 150 ? 7.875 3.219 11.984 1 97.38 150 ASN B C 1
ATOM 3302 O O . ASN B 1 150 ? 8.852 2.994 12.695 1 97.38 150 ASN B O 1
ATOM 3306 N N . ILE B 1 151 ? 7.957 3.34 10.703 1 97.19 151 ILE B N 1
ATOM 3307 C CA . ILE B 1 151 ? 9.266 3.42 10.062 1 97.19 151 ILE B CA 1
ATOM 3308 C C . ILE B 1 151 ? 9.812 4.84 10.195 1 97.19 151 ILE B C 1
ATOM 3310 O O . ILE B 1 151 ? 10.945 5.031 10.641 1 97.19 151 ILE B O 1
ATOM 3314 N N . THR B 1 152 ? 8.945 5.805 9.844 1 97.12 152 THR B N 1
ATOM 3315 C CA . THR B 1 152 ? 9.32 7.211 9.906 1 97.12 152 THR B CA 1
ATOM 3316 C C . THR B 1 152 ? 9.391 7.688 11.359 1 97.12 152 THR B C 1
ATOM 3318 O O . THR B 1 152 ? 10.273 8.461 11.727 1 97.12 152 THR B O 1
ATOM 3321 N N . VAL B 1 153 ? 8.43 7.285 12.164 1 97.94 153 VAL B N 1
ATOM 3322 C CA . VAL B 1 153 ? 8.375 7.633 13.578 1 97.94 153 VAL B CA 1
ATOM 3323 C C . VAL B 1 153 ? 8.18 6.371 14.414 1 97.94 153 VAL B C 1
ATOM 3325 O O . VAL B 1 153 ? 7.055 6.039 14.797 1 97.94 153 VAL B O 1
ATOM 3328 N N . PRO B 1 154 ? 9.305 5.711 14.742 1 97.75 154 PRO B N 1
ATOM 3329 C CA . PRO B 1 154 ? 9.188 4.488 15.547 1 97.75 154 PRO B CA 1
ATOM 3330 C C . PRO B 1 154 ? 8.43 4.707 16.859 1 97.75 154 PRO B C 1
ATOM 3332 O O . PRO B 1 154 ? 8.617 5.734 17.516 1 97.75 154 PRO B O 1
ATOM 3335 N N . ASN B 1 155 ? 7.508 3.904 17.172 1 97.88 155 ASN B N 1
ATOM 3336 C CA . ASN B 1 155 ? 6.77 3.846 18.422 1 97.88 155 ASN B CA 1
ATOM 3337 C C . ASN B 1 155 ? 5.734 4.965 18.516 1 97.88 155 ASN B C 1
ATOM 3339 O O . ASN B 1 155 ? 5.301 5.324 19.625 1 97.88 155 ASN B O 1
ATOM 3343 N N . TYR B 1 156 ? 5.402 5.582 17.422 1 98.62 156 TYR B N 1
ATOM 3344 C CA . TYR B 1 156 ? 4.293 6.527 17.453 1 98.62 156 TYR B CA 1
ATOM 3345 C C . TYR B 1 156 ? 3.002 5.832 17.875 1 98.62 156 TYR B C 1
ATOM 3347 O O . TYR B 1 156 ? 2.678 4.754 17.375 1 98.62 156 TYR B O 1
ATOM 3355 N N . TYR B 1 157 ? 2.312 6.398 18.812 1 98.81 157 TYR B N 1
ATOM 3356 C CA . TYR B 1 157 ? 1.172 5.711 19.406 1 98.81 157 TYR B CA 1
ATOM 3357 C C . TYR B 1 157 ? 0.045 5.551 18.391 1 98.81 157 TYR B C 1
ATOM 3359 O O . TYR B 1 157 ? -0.5 4.453 18.234 1 98.81 157 TYR B O 1
ATOM 3367 N N . MET B 1 158 ? -0.389 6.676 17.703 1 98.81 158 MET B N 1
ATOM 3368 C CA . MET B 1 158 ? -1.411 6.629 16.672 1 98.81 158 MET B CA 1
ATOM 3369 C C . MET B 1 158 ? -0.809 6.203 15.328 1 98.81 158 MET B C 1
ATOM 3371 O O . MET B 1 158 ? -0.401 7.051 14.531 1 98.81 158 MET B O 1
ATOM 3375 N N . ASN B 1 159 ? -0.819 4.875 15.109 1 98.75 159 ASN B N 1
ATOM 3376 C CA . ASN B 1 159 ? -0.057 4.355 13.977 1 98.75 159 ASN B CA 1
ATOM 3377 C C . ASN B 1 159 ? -0.906 3.432 13.109 1 98.75 159 ASN B C 1
ATOM 3379 O O . ASN B 1 159 ? -0.372 2.615 12.352 1 98.75 159 ASN B O 1
ATOM 3383 N N . SER B 1 160 ? -2.188 3.525 13.266 1 98.56 160 SER B N 1
ATOM 3384 C CA . SER B 1 160 ? -3.131 2.656 12.57 1 98.56 160 SER B CA 1
ATOM 3385 C C . SER B 1 160 ? -4.387 3.42 12.156 1 98.56 160 SER B C 1
ATOM 3387 O O . SER B 1 160 ? -4.973 4.145 12.969 1 98.56 160 SER B O 1
ATOM 3389 N N . PHE B 1 161 ? -4.75 3.254 10.891 1 98.75 161 PHE B N 1
ATOM 3390 C CA . PHE B 1 161 ? -5.949 3.939 10.422 1 98.75 161 PHE B CA 1
ATOM 3391 C C . PHE B 1 161 ? -7.199 3.309 11.031 1 98.75 161 PHE B C 1
ATOM 3393 O O . PHE B 1 161 ? -8.188 3.996 11.281 1 98.75 161 PHE B O 1
ATOM 3400 N N . GLU B 1 162 ? -7.156 1.981 11.258 1 98.31 162 GLU B N 1
ATOM 3401 C CA . GLU B 1 162 ? -8.25 1.342 11.984 1 98.31 162 GLU B CA 1
ATOM 3402 C C . GLU B 1 162 ? -8.414 1.94 13.375 1 98.31 162 GLU B C 1
ATOM 3404 O O . GLU B 1 162 ? -9.523 2.275 13.789 1 98.31 162 GLU B O 1
ATOM 3409 N N . LYS B 1 163 ? -7.273 2.127 14.117 1 98.19 163 LYS B N 1
ATOM 3410 C CA . LYS B 1 163 ? -7.277 2.762 15.43 1 98.19 163 LYS B CA 1
ATOM 3411 C C . LYS B 1 163 ? -7.816 4.188 15.352 1 98.19 163 LYS B C 1
ATOM 3413 O O . LYS B 1 163 ? -8.625 4.598 16.188 1 98.19 163 LYS B O 1
ATOM 3418 N N . GLY B 1 164 ? -7.332 4.957 14.359 1 98.81 164 GLY B N 1
ATOM 3419 C CA . GLY B 1 164 ? -7.801 6.324 14.188 1 98.81 164 GLY B CA 1
ATOM 3420 C C . GLY B 1 164 ? -9.297 6.418 13.977 1 98.81 164 GLY B C 1
ATOM 3421 O O . GLY B 1 164 ? -9.969 7.238 14.609 1 98.81 164 GLY B O 1
ATOM 3422 N N . LEU B 1 165 ? -9.797 5.555 13.094 1 98.62 165 LEU B N 1
ATOM 3423 C CA . LEU B 1 165 ? -11.227 5.555 12.805 1 98.62 165 LEU B CA 1
ATOM 3424 C C . LEU B 1 165 ? -12.031 5.16 14.039 1 98.62 165 LEU B C 1
ATOM 3426 O O . LEU B 1 165 ? -13.086 5.742 14.312 1 98.62 165 LEU B O 1
ATOM 3430 N N . ASP B 1 166 ? -11.539 4.148 14.773 1 98.5 166 ASP B N 1
ATOM 3431 C CA . ASP B 1 166 ? -12.203 3.725 16 1 98.5 166 ASP B CA 1
ATOM 3432 C C . ASP B 1 166 ? -12.297 4.875 17 1 98.5 166 ASP B C 1
ATOM 3434 O O . ASP B 1 166 ? -13.336 5.062 17.641 1 98.5 166 ASP B O 1
ATOM 3438 N N . VAL B 1 167 ? -11.211 5.621 17.141 1 98.75 167 VAL B N 1
ATOM 3439 C CA . VAL B 1 167 ? -11.156 6.75 18.062 1 98.75 167 VAL B CA 1
ATOM 3440 C C . VAL B 1 167 ? -12.172 7.812 17.625 1 98.75 167 VAL B C 1
ATOM 3442 O O . VAL B 1 167 ? -12.922 8.336 18.469 1 98.75 167 VAL B O 1
ATOM 3445 N N . ILE B 1 168 ? -12.266 8.125 16.344 1 98.69 168 ILE B N 1
ATOM 3446 C CA . ILE B 1 168 ? -13.18 9.125 15.797 1 98.69 168 ILE B CA 1
ATOM 3447 C C . ILE B 1 168 ? -14.625 8.719 16.094 1 98.69 168 ILE B C 1
ATOM 3449 O O . ILE B 1 168 ? -15.422 9.531 16.578 1 98.69 168 ILE B O 1
ATOM 3453 N N . LYS B 1 169 ? -14.906 7.477 15.852 1 98.25 169 LYS B N 1
ATOM 3454 C CA . LYS B 1 169 ? -16.266 6.98 16.062 1 98.25 169 LYS B CA 1
ATOM 3455 C C . LYS B 1 169 ? -16.609 6.945 17.547 1 98.25 169 LYS B C 1
ATOM 3457 O O . LYS B 1 169 ? -17.75 7.23 17.938 1 98.25 169 LYS B O 1
ATOM 3462 N N . LYS B 1 170 ? -15.641 6.559 18.344 1 98.12 170 LYS B N 1
ATOM 3463 C CA . LYS B 1 170 ? -15.859 6.473 19.797 1 98.12 170 LYS B CA 1
ATOM 3464 C C . LYS B 1 170 ? -16.156 7.844 20.391 1 98.12 170 LYS B C 1
ATOM 3466 O O . LYS B 1 170 ? -17.078 7.996 21.172 1 98.12 170 LYS B O 1
ATOM 3471 N N . ILE B 1 171 ? -15.32 8.82 20.078 1 98.19 171 ILE B N 1
ATOM 3472 C CA . ILE B 1 171 ? -15.484 10.164 20.609 1 98.19 171 ILE B CA 1
ATOM 3473 C C . ILE B 1 171 ? -16.719 10.828 19.984 1 98.19 171 ILE B C 1
ATOM 3475 O O . ILE B 1 171 ? -17.438 11.578 20.656 1 98.19 171 ILE B O 1
ATOM 3479 N N . ASN B 1 172 ? -16.969 10.609 18.734 1 97.88 172 ASN B N 1
ATOM 3480 C CA . ASN B 1 172 ? -18.172 10.969 18 1 97.88 172 ASN B CA 1
ATOM 3481 C C . ASN B 1 172 ? -18.484 12.453 18.125 1 97.88 172 ASN B C 1
ATOM 3483 O O . ASN B 1 172 ? -19.609 12.828 18.5 1 97.88 172 ASN B O 1
ATOM 3487 N N . LYS B 1 173 ? -17.531 13.297 17.938 1 98.44 173 LYS B N 1
ATOM 3488 C CA . LYS B 1 173 ? -17.688 14.742 17.812 1 98.44 173 LYS B CA 1
ATOM 3489 C C . LYS B 1 173 ? -17.406 15.211 16.391 1 98.44 173 LYS B C 1
ATOM 3491 O O . LYS B 1 173 ? -16.469 14.711 15.75 1 98.44 173 LYS B O 1
ATOM 3496 N N . SER B 1 174 ? -18.141 16.141 15.953 1 98.12 174 SER B N 1
ATOM 3497 C CA . SER B 1 174 ? -18.094 16.578 14.555 1 98.12 174 SER B CA 1
ATOM 3498 C C . SER B 1 174 ? -16.781 17.281 14.234 1 98.12 174 SER B C 1
ATOM 3500 O O . SER B 1 174 ? -16.359 17.312 13.078 1 98.12 174 SER B O 1
ATOM 3502 N N . ASN B 1 175 ? -16.141 17.859 15.258 1 98.75 175 ASN B N 1
ATOM 3503 C CA . ASN B 1 175 ? -14.914 18.609 15.008 1 98.75 175 ASN B CA 1
ATOM 3504 C C . ASN B 1 175 ? -13.672 17.766 15.273 1 98.75 175 ASN B C 1
ATOM 3506 O O . ASN B 1 175 ? -12.578 18.297 15.477 1 98.75 175 ASN B O 1
ATOM 3510 N N . LEU B 1 176 ? -13.773 16.469 15.398 1 98.94 176 LEU B N 1
ATOM 3511 C CA . LEU B 1 176 ? -12.656 15.531 15.391 1 98.94 176 LEU B CA 1
ATOM 3512 C C . LEU B 1 176 ? -12.602 14.75 14.078 1 98.94 176 LEU B C 1
ATOM 3514 O O . LEU B 1 176 ? -13.562 14.062 13.727 1 98.94 176 LEU B O 1
ATOM 3518 N N . LYS B 1 177 ? -11.531 14.914 13.336 1 98.94 177 LYS B N 1
ATOM 3519 C CA . LYS B 1 177 ? -11.406 14.305 12.016 1 98.94 177 LYS B CA 1
ATOM 3520 C C . LYS B 1 177 ? -10.062 13.594 11.867 1 98.94 177 LYS B C 1
ATOM 3522 O O . LYS B 1 177 ? -9.18 13.75 12.711 1 98.94 177 LYS B O 1
ATOM 3527 N N . LEU B 1 178 ? -9.984 12.805 10.836 1 98.88 178 LEU B N 1
ATOM 3528 C CA . LEU B 1 178 ? -8.758 12.094 10.477 1 98.88 178 LEU B CA 1
ATOM 3529 C C . LEU B 1 178 ? -7.91 12.914 9.523 1 98.88 178 LEU B C 1
ATOM 3531 O O . LEU B 1 178 ? -8.43 13.531 8.594 1 98.88 178 LEU B O 1
ATOM 3535 N N . GLN B 1 179 ? -6.641 13.055 9.797 1 98.94 179 GLN B N 1
ATOM 3536 C CA . GLN B 1 179 ? -5.672 13.508 8.805 1 98.94 179 GLN B CA 1
ATOM 3537 C C . GLN B 1 179 ? -5.098 12.336 8.016 1 98.94 179 GLN B C 1
ATOM 3539 O O . GLN B 1 179 ? -4.523 11.414 8.594 1 98.94 179 GLN B O 1
ATOM 3544 N N . LEU B 1 180 ? -5.34 12.336 6.754 1 98.94 180 LEU B N 1
ATOM 3545 C CA . LEU B 1 180 ? -4.863 11.289 5.859 1 98.94 180 LEU B CA 1
ATOM 3546 C C . LEU B 1 180 ? -3.631 11.75 5.09 1 98.94 180 LEU B C 1
ATOM 3548 O O . LEU B 1 180 ? -3.744 12.516 4.133 1 98.94 180 LEU B O 1
ATOM 3552 N N . ASP B 1 181 ? -2.471 11.328 5.547 1 98.94 181 ASP B N 1
ATOM 3553 C CA . ASP B 1 181 ? -1.259 11.438 4.742 1 98.94 181 ASP B CA 1
ATOM 3554 C C . ASP B 1 181 ? -1.037 10.18 3.912 1 98.94 181 ASP B C 1
ATOM 3556 O O . ASP B 1 181 ? -0.746 9.109 4.457 1 98.94 181 ASP B O 1
ATOM 3560 N N . ILE B 1 182 ? -1.11 10.305 2.582 1 98.94 182 ILE B N 1
ATOM 3561 C CA . ILE B 1 182 ? -1.051 9.164 1.676 1 98.94 182 ILE B CA 1
ATOM 3562 C C . ILE B 1 182 ? 0.312 8.484 1.79 1 98.94 182 ILE B C 1
ATOM 3564 O O . ILE B 1 182 ? 0.415 7.262 1.67 1 98.94 182 ILE B O 1
ATOM 3568 N N . PHE B 1 183 ? 1.307 9.25 2.1 1 98.94 183 PHE B N 1
ATOM 3569 C CA . PHE B 1 183 ? 2.629 8.688 2.357 1 98.94 183 PHE B CA 1
ATOM 3570 C C . PHE B 1 183 ? 2.578 7.688 3.502 1 98.94 183 PHE B C 1
ATOM 3572 O O . PHE B 1 183 ? 3.057 6.559 3.369 1 98.94 183 PHE B O 1
ATOM 3579 N N . HIS B 1 184 ? 1.989 8.055 4.594 1 98.94 184 HIS B N 1
ATOM 3580 C CA . HIS B 1 184 ? 1.87 7.164 5.742 1 98.94 184 HIS B CA 1
ATOM 3581 C C . HIS B 1 184 ? 0.908 6.016 5.453 1 98.94 184 HIS B C 1
ATOM 3583 O O . HIS B 1 184 ? 1.15 4.879 5.863 1 98.94 184 HIS B O 1
ATOM 3589 N N . LEU B 1 185 ? -0.185 6.312 4.762 1 98.94 185 LEU B N 1
ATOM 3590 C CA . LEU B 1 185 ? -1.15 5.277 4.406 1 98.94 185 LEU B CA 1
ATOM 3591 C C . LEU B 1 185 ? -0.474 4.141 3.646 1 98.94 185 LEU B C 1
ATOM 3593 O O . LEU B 1 185 ? -0.667 2.969 3.975 1 98.94 185 LEU B O 1
ATOM 3597 N N . GLN B 1 186 ? 0.329 4.496 2.639 1 98.94 186 GLN B N 1
ATOM 3598 C CA . GLN B 1 186 ? 1 3.502 1.807 1 98.94 186 GLN B CA 1
ATOM 3599 C C . GLN B 1 186 ? 1.961 2.65 2.633 1 98.94 186 GLN B C 1
ATOM 3601 O O . GLN B 1 186 ? 2.053 1.438 2.432 1 98.94 186 GLN B O 1
ATOM 3606 N N . HIS B 1 187 ? 2.633 3.258 3.586 1 98.88 187 HIS B N 1
ATOM 3607 C CA . HIS B 1 187 ? 3.562 2.529 4.441 1 98.88 187 HIS B CA 1
ATOM 3608 C C . HIS B 1 187 ? 2.82 1.632 5.426 1 98.88 187 HIS B C 1
ATOM 3610 O O . HIS B 1 187 ? 3.318 0.568 5.797 1 98.88 187 HIS B O 1
ATOM 3616 N N . ILE B 1 188 ? 1.65 2.074 5.844 1 98.81 188 ILE B N 1
ATOM 3617 C CA . ILE B 1 188 ? 0.954 1.4 6.934 1 98.81 188 ILE B CA 1
ATOM 3618 C C . ILE B 1 188 ? 0.137 0.234 6.383 1 98.81 188 ILE B C 1
ATOM 3620 O O . ILE B 1 188 ? 0.184 -0.874 6.922 1 98.81 188 ILE B O 1
ATOM 3624 N N . CYS B 1 189 ? -0.606 0.476 5.227 1 98.56 189 CYS B N 1
ATOM 3625 C CA . CYS B 1 189 ? -1.548 -0.588 4.895 1 98.56 189 CYS B CA 1
ATOM 3626 C C . CYS B 1 189 ? -1.871 -0.582 3.404 1 98.56 189 CYS B C 1
ATOM 3628 O O . CYS B 1 189 ? -2.535 -1.492 2.904 1 98.56 189 CYS B O 1
ATOM 3630 N N . GLY B 1 190 ? -1.396 0.357 2.611 1 98.69 190 GLY B N 1
ATOM 3631 C CA . GLY B 1 190 ? -1.668 0.381 1.183 1 98.69 190 GLY B CA 1
ATOM 3632 C C . GLY B 1 190 ? -3.146 0.485 0.857 1 98.69 190 GLY B C 1
ATOM 3633 O O . GLY B 1 190 ? -3.855 1.313 1.43 1 98.69 190 GLY B O 1
ATOM 3634 N N . ASN B 1 191 ? -3.594 -0.242 -0.192 1 98.69 191 ASN B N 1
ATOM 3635 C CA . ASN B 1 191 ? -4.992 -0.234 -0.606 1 98.69 191 ASN B CA 1
ATOM 3636 C C . ASN B 1 191 ? -5.562 1.182 -0.635 1 98.69 191 ASN B C 1
ATOM 3638 O O . ASN B 1 191 ? -6.586 1.456 -0.009 1 98.69 191 ASN B O 1
ATOM 3642 N N . ILE B 1 192 ? -4.906 2.047 -1.388 1 98.88 192 ILE B N 1
ATOM 3643 C CA . ILE B 1 192 ? -5.098 3.49 -1.334 1 98.88 192 ILE B CA 1
ATOM 3644 C C . ILE B 1 192 ? -6.516 3.84 -1.776 1 98.88 192 ILE B C 1
ATOM 3646 O O . ILE B 1 192 ? -7.219 4.594 -1.099 1 98.88 192 ILE B O 1
ATOM 3650 N N . THR B 1 193 ? -6.977 3.293 -2.877 1 98.81 193 THR B N 1
ATOM 3651 C CA . THR B 1 193 ? -8.289 3.6 -3.43 1 98.81 193 THR B CA 1
ATOM 3652 C C . THR B 1 193 ? -9.391 3.279 -2.42 1 98.81 193 THR B C 1
ATOM 3654 O O . THR B 1 193 ? -10.227 4.133 -2.115 1 98.81 193 THR B O 1
ATOM 3657 N N . LYS B 1 194 ? -9.359 2.086 -1.918 1 98.56 194 LYS B N 1
ATOM 3658 C CA . LYS B 1 194 ? -10.375 1.667 -0.957 1 98.56 194 LYS B CA 1
ATOM 3659 C C . LYS B 1 194 ? -10.359 2.559 0.281 1 98.56 194 LYS B C 1
ATOM 3661 O O . LYS B 1 194 ? -11.414 2.984 0.756 1 98.56 194 LYS B O 1
ATOM 3666 N N . ASN B 1 195 ? -9.188 2.816 0.79 1 98.75 195 ASN B N 1
ATOM 3667 C CA . ASN B 1 195 ? -9.078 3.594 2.02 1 98.75 195 ASN B CA 1
ATOM 3668 C C . ASN B 1 195 ? -9.508 5.043 1.807 1 98.75 195 ASN B C 1
ATOM 3670 O O . ASN B 1 195 ? -10.172 5.629 2.664 1 98.75 195 ASN B O 1
ATOM 3674 N N . ILE B 1 196 ? -9.141 5.656 0.655 1 98.75 196 ILE B N 1
ATOM 3675 C CA . ILE B 1 196 ? -9.617 7.004 0.361 1 98.75 196 ILE B CA 1
ATOM 3676 C C . ILE B 1 196 ? -11.141 7.02 0.341 1 98.75 196 ILE B C 1
ATOM 3678 O O . ILE B 1 196 ? -11.773 7.859 0.988 1 98.75 196 ILE B O 1
ATOM 3682 N N . LYS B 1 197 ? -11.766 6.066 -0.325 1 98.44 197 LYS B N 1
ATOM 3683 C CA . LYS B 1 197 ? -13.219 6.039 -0.46 1 98.44 197 LYS B CA 1
ATOM 3684 C C . LYS B 1 197 ? -13.891 5.824 0.892 1 98.44 197 LYS B C 1
ATOM 3686 O O . LYS B 1 197 ? -14.875 6.492 1.213 1 98.44 197 LYS B O 1
ATOM 3691 N N . GLU B 1 198 ? -13.352 4.984 1.705 1 98.12 198 GLU B N 1
ATOM 3692 C CA . GLU B 1 198 ? -13.984 4.625 2.973 1 98.12 198 GLU B CA 1
ATOM 3693 C C . GLU B 1 198 ? -13.758 5.703 4.027 1 98.12 198 GLU B C 1
ATOM 3695 O O . GLU B 1 198 ? -14.617 5.938 4.879 1 98.12 198 GLU B O 1
ATOM 3700 N N . LEU B 1 199 ? -12.625 6.328 4.012 1 98.62 199 LEU B N 1
ATOM 3701 C CA . LEU B 1 199 ? -12.242 7.215 5.105 1 98.62 199 LEU B CA 1
ATOM 3702 C C . LEU B 1 199 ? -12.648 8.656 4.805 1 98.62 199 LEU B C 1
ATOM 3704 O O . LEU B 1 199 ? -12.703 9.484 5.711 1 98.62 199 LEU B O 1
ATOM 3708 N N . LEU B 1 200 ? -12.961 8.969 3.529 1 98.5 200 LEU B N 1
ATOM 3709 C CA . LEU B 1 200 ? -13.141 10.344 3.086 1 98.5 200 LEU B CA 1
ATOM 3710 C C . LEU B 1 200 ? -14.195 11.055 3.934 1 98.5 200 LEU B C 1
ATOM 3712 O O . LEU B 1 200 ? -14 12.203 4.348 1 98.5 200 LEU B O 1
ATOM 3716 N N . PRO B 1 201 ? -15.305 10.359 4.387 1 98.12 201 PRO B N 1
ATOM 3717 C CA . PRO B 1 201 ? -16.312 11.039 5.203 1 98.12 201 PRO B CA 1
ATOM 3718 C C . PRO B 1 201 ? -15.766 11.477 6.562 1 98.12 201 PRO B C 1
ATOM 3720 O O . PRO B 1 201 ? -16.359 12.352 7.211 1 98.12 201 PRO B O 1
ATOM 3723 N N . TYR B 1 202 ? -14.648 10.938 7 1 98.62 202 TYR B N 1
ATOM 3724 C CA . TYR B 1 202 ? -14.102 11.211 8.328 1 98.62 202 TYR B CA 1
ATOM 3725 C C . TYR B 1 202 ? -12.867 12.094 8.234 1 98.62 202 TYR B C 1
ATOM 3727 O O . TYR B 1 202 ? -12.305 12.5 9.258 1 98.62 202 TYR B O 1
ATOM 3735 N N . ILE B 1 203 ? -12.422 12.422 7.023 1 98.69 203 ILE B N 1
ATOM 3736 C CA . ILE B 1 203 ? -11.148 13.109 6.809 1 98.69 203 ILE B CA 1
ATOM 3737 C C . ILE B 1 203 ? -11.352 14.617 6.922 1 98.69 203 ILE B C 1
ATOM 3739 O O . ILE B 1 203 ? -12.336 15.164 6.414 1 98.69 203 ILE B O 1
ATOM 3743 N N . GLY B 1 204 ? -10.383 15.281 7.609 1 98.81 204 GLY B N 1
ATOM 3744 C CA . GLY B 1 204 ? -10.383 16.734 7.719 1 98.81 204 GLY B CA 1
ATOM 3745 C C . GLY B 1 204 ? -9.227 17.375 6.98 1 98.81 204 GLY B C 1
ATOM 3746 O O . GLY B 1 204 ? -9.211 18.594 6.801 1 98.81 204 GLY B O 1
ATOM 3747 N N . HIS B 1 205 ? -8.258 16.594 6.543 1 98.94 205 HIS B N 1
ATOM 3748 C CA . HIS B 1 205 ? -7.078 17.094 5.844 1 98.94 205 HIS B CA 1
ATOM 3749 C C . HIS B 1 205 ? -6.316 15.961 5.164 1 98.94 205 HIS B C 1
ATOM 3751 O O . HIS B 1 205 ? -6.273 14.836 5.676 1 98.94 205 HIS B O 1
ATOM 3757 N N . ILE B 1 206 ? -5.746 16.188 4.035 1 98.94 206 ILE B N 1
ATOM 3758 C CA . ILE B 1 206 ? -4.961 15.211 3.297 1 98.94 206 ILE B CA 1
ATOM 3759 C C . ILE B 1 206 ? -3.57 15.766 3.006 1 98.94 206 ILE B C 1
ATOM 3761 O O . ILE B 1 206 ? -3.426 16.953 2.676 1 98.94 206 ILE B O 1
ATOM 3765 N N . GLN B 1 207 ? -2.59 14.961 3.174 1 98.94 207 GLN B N 1
ATOM 3766 C CA . GLN B 1 207 ? -1.22 15.266 2.773 1 98.94 207 GLN B CA 1
ATOM 3767 C C . GLN B 1 207 ? -0.693 14.227 1.789 1 98.94 207 GLN B C 1
ATOM 3769 O O . GLN B 1 207 ? -1.225 13.117 1.705 1 98.94 207 GLN B O 1
ATOM 3774 N N . ILE B 1 208 ? 0.345 14.625 1.002 1 98.94 208 ILE B N 1
ATOM 3775 C CA . ILE B 1 208 ? 0.917 13.68 0.049 1 98.94 208 ILE B CA 1
ATOM 3776 C C . ILE B 1 208 ? 2.438 13.812 0.033 1 98.94 208 ILE B C 1
ATOM 3778 O O . ILE B 1 208 ? 2.971 14.891 0.308 1 98.94 208 ILE B O 1
ATOM 3782 N N . ALA B 1 209 ? 3.092 12.805 -0.23 1 98.94 209 ALA B N 1
ATOM 3783 C CA . ALA B 1 209 ? 4.504 12.617 -0.551 1 98.94 209 ALA B CA 1
ATOM 3784 C C . ALA B 1 209 ? 4.746 11.266 -1.219 1 98.94 209 ALA B C 1
ATOM 3786 O O . ALA B 1 209 ? 4.031 10.297 -0.946 1 98.94 209 ALA B O 1
ATOM 3787 N N . GLN B 1 210 ? 5.707 11.242 -2.115 1 98.88 210 GLN B N 1
ATOM 3788 C CA . GLN B 1 210 ? 6.012 9.977 -2.783 1 98.88 210 GLN B CA 1
ATOM 3789 C C . GLN B 1 210 ? 6.605 8.969 -1.808 1 98.88 210 GLN B C 1
ATOM 3791 O O . GLN B 1 210 ? 7.176 9.352 -0.782 1 98.88 210 GLN B O 1
ATOM 3796 N N . VAL B 1 211 ? 6.41 7.758 -2.039 1 98.88 211 VAL B N 1
ATOM 3797 C CA . VAL B 1 211 ? 6.91 6.641 -1.247 1 98.88 211 VAL B CA 1
ATOM 3798 C C . VAL B 1 211 ? 7.949 5.863 -2.049 1 98.88 211 VAL B C 1
ATOM 3800 O O . VAL B 1 211 ? 7.73 5.543 -3.219 1 98.88 211 VAL B O 1
ATOM 3803 N N . PRO B 1 212 ? 9.07 5.527 -1.568 1 98.62 212 PRO B N 1
ATOM 3804 C CA . PRO B 1 212 ? 9.375 5.488 -0.136 1 98.62 212 PRO B CA 1
ATOM 3805 C C . PRO B 1 212 ? 10.156 6.715 0.333 1 98.62 212 PRO B C 1
ATOM 3807 O O . PRO B 1 212 ? 10.25 6.965 1.536 1 98.62 212 PRO B O 1
ATOM 3810 N N . ASP B 1 213 ? 10.672 7.555 -0.556 1 98.31 213 ASP B N 1
ATOM 3811 C CA . ASP B 1 213 ? 11.75 8.469 -0.193 1 98.31 213 ASP B CA 1
ATOM 3812 C C . ASP B 1 213 ? 11.195 9.828 0.232 1 98.31 213 ASP B C 1
ATOM 3814 O O . ASP B 1 213 ? 11.953 10.703 0.66 1 98.31 213 ASP B O 1
ATOM 3818 N N . ARG B 1 214 ? 9.891 10.016 0.125 1 98.62 214 ARG B N 1
ATOM 3819 C CA . ARG B 1 214 ? 9.156 11.172 0.644 1 98.62 214 ARG B CA 1
ATOM 3820 C C . ARG B 1 214 ? 9.516 12.438 -0.123 1 98.62 214 ARG B C 1
ATOM 3822 O O . ARG B 1 214 ? 9.703 13.5 0.476 1 98.62 214 ARG B O 1
ATOM 3829 N N . HIS B 1 215 ? 9.688 12.367 -1.412 1 98.75 215 HIS B N 1
ATOM 3830 C CA . HIS B 1 215 ? 9.875 13.5 -2.309 1 98.75 215 HIS B CA 1
ATOM 3831 C C . HIS B 1 215 ? 8.586 13.852 -3.041 1 98.75 215 HIS B C 1
ATOM 3833 O O . HIS B 1 215 ? 7.496 13.531 -2.57 1 98.75 215 HIS B O 1
ATOM 3839 N N . GLU B 1 216 ? 8.672 14.641 -4.152 1 98.62 216 GLU B N 1
ATOM 3840 C CA . GLU B 1 216 ? 7.516 15.125 -4.902 1 98.62 216 GLU B CA 1
ATOM 3841 C C . GLU B 1 216 ? 6.707 13.969 -5.488 1 98.62 216 GLU B C 1
ATOM 3843 O O . GLU B 1 216 ? 7.254 12.891 -5.75 1 98.62 216 GLU B O 1
ATOM 3848 N N . PRO B 1 217 ? 5.5 14.219 -5.727 1 98.31 217 PRO B N 1
ATOM 3849 C CA . PRO B 1 217 ? 4.594 13.188 -6.238 1 98.31 217 PRO B CA 1
ATOM 3850 C C . PRO B 1 217 ? 5.066 12.586 -7.559 1 98.31 217 PRO B C 1
ATOM 3852 O O . PRO B 1 217 ? 4.715 11.445 -7.887 1 98.31 217 PRO B O 1
ATOM 3855 N N . ASP B 1 218 ? 5.844 13.32 -8.352 1 97.94 218 ASP B N 1
ATOM 3856 C CA . ASP B 1 218 ? 6.203 12.82 -9.672 1 97.94 218 ASP B CA 1
ATOM 3857 C C . ASP B 1 218 ? 7.594 12.188 -9.664 1 97.94 218 ASP B C 1
ATOM 3859 O O . ASP B 1 218 ? 8.133 11.828 -10.711 1 97.94 218 ASP B O 1
ATOM 3863 N N . THR B 1 219 ? 8.156 12.125 -8.508 1 98.06 219 THR B N 1
ATOM 3864 C CA . THR B 1 219 ? 9.438 11.422 -8.414 1 98.06 219 THR B CA 1
ATOM 3865 C C . THR B 1 219 ? 9.234 9.914 -8.477 1 98.06 219 THR B C 1
ATOM 3867 O O . THR B 1 219 ? 8.117 9.422 -8.312 1 98.06 219 THR B O 1
ATOM 3870 N N . PHE B 1 220 ? 10.32 9.25 -8.812 1 96.69 220 PHE B N 1
ATOM 3871 C CA . PHE B 1 220 ? 10.312 7.793 -8.875 1 96.69 220 PHE B CA 1
ATOM 3872 C C . PHE B 1 220 ? 9.906 7.195 -7.531 1 96.69 220 PHE B C 1
ATOM 3874 O O . PHE B 1 220 ? 10.516 7.488 -6.504 1 96.69 220 PHE B O 1
ATOM 3881 N N . GLY B 1 221 ? 8.82 6.352 -7.5 1 98.56 221 GLY B N 1
ATOM 3882 C CA . GLY B 1 221 ? 8.305 5.762 -6.277 1 98.56 221 GLY B CA 1
ATOM 3883 C C . GLY B 1 221 ? 7.113 4.852 -6.508 1 98.56 221 GLY B C 1
ATOM 3884 O O . GLY B 1 221 ? 6.77 4.547 -7.652 1 98.56 221 GLY B O 1
ATOM 3885 N N . GLU B 1 222 ? 6.48 4.371 -5.457 1 98.81 222 GLU B N 1
ATOM 3886 C CA . GLU B 1 222 ? 5.453 3.336 -5.48 1 98.81 222 GLU B CA 1
ATOM 3887 C C . GLU B 1 222 ? 4.164 3.852 -6.113 1 98.81 222 GLU B C 1
ATOM 3889 O O . GLU B 1 222 ? 3.471 3.111 -6.812 1 98.81 222 GLU B O 1
ATOM 3894 N N . ILE B 1 223 ? 3.883 5.105 -5.867 1 98.94 223 ILE B N 1
ATOM 3895 C CA . ILE B 1 223 ? 2.508 5.559 -6.039 1 98.94 223 ILE B CA 1
ATOM 3896 C C . ILE B 1 223 ? 2.375 6.309 -7.363 1 98.94 223 ILE B C 1
ATOM 3898 O O . ILE B 1 223 ? 3.219 7.141 -7.699 1 98.94 223 ILE B O 1
ATOM 3902 N N . ASP B 1 224 ? 1.358 6 -8.156 1 98.75 224 ASP B N 1
ATOM 3903 C CA . ASP B 1 224 ? 0.965 6.836 -9.289 1 98.75 224 ASP B CA 1
ATOM 3904 C C . ASP B 1 224 ? 0.056 7.977 -8.836 1 98.75 224 ASP B C 1
ATOM 3906 O O . ASP B 1 224 ? -1.167 7.824 -8.805 1 98.75 224 ASP B O 1
ATOM 3910 N N . TYR B 1 225 ? 0.631 9.094 -8.617 1 98.75 225 TYR B N 1
ATOM 3911 C CA . TYR B 1 225 ? -0.121 10.195 -8.023 1 98.75 225 TYR B CA 1
ATOM 3912 C C . TYR B 1 225 ? -1.045 10.844 -9.047 1 98.75 225 TYR B C 1
ATOM 3914 O O . TYR B 1 225 ? -1.978 11.562 -8.68 1 98.75 225 TYR B O 1
ATOM 3922 N N . LYS B 1 226 ? -0.746 10.719 -10.344 1 97.94 226 LYS B N 1
ATOM 3923 C CA . LYS B 1 226 ? -1.751 11.172 -11.305 1 97.94 226 LYS B CA 1
ATOM 3924 C C . LYS B 1 226 ? -3.094 10.492 -11.055 1 97.94 226 LYS B C 1
ATOM 3926 O O . LYS B 1 226 ? -4.141 11.141 -11.078 1 97.94 226 LYS B O 1
ATOM 3931 N N . TYR B 1 227 ? -3.016 9.234 -10.789 1 98.38 227 TYR B N 1
ATOM 3932 C CA . TYR B 1 227 ? -4.223 8.469 -10.484 1 98.38 227 TYR B CA 1
ATOM 3933 C C . TYR B 1 227 ? -4.816 8.898 -9.148 1 98.38 227 TYR B C 1
ATOM 3935 O O . TYR B 1 227 ? -6.016 9.164 -9.055 1 98.38 227 TYR B O 1
ATOM 3943 N N . VAL B 1 228 ? -3.994 8.969 -8.117 1 98.81 228 VAL B N 1
ATOM 3944 C CA . VAL B 1 228 ? -4.469 9.227 -6.758 1 98.81 228 VAL B CA 1
ATOM 3945 C C . VAL B 1 228 ? -5.129 10.602 -6.699 1 98.81 228 VAL B C 1
ATOM 3947 O O . VAL B 1 228 ? -6.195 10.758 -6.102 1 98.81 228 VAL B O 1
ATOM 3950 N N . LEU B 1 229 ? -4.5 11.602 -7.316 1 98.69 229 LEU B N 1
ATOM 3951 C CA . LEU B 1 229 ? -5.066 12.945 -7.328 1 98.69 229 LEU B CA 1
ATOM 3952 C C . LEU B 1 229 ? -6.379 12.969 -8.102 1 98.69 229 LEU B C 1
ATOM 3954 O O . LEU B 1 229 ? -7.336 13.625 -7.688 1 98.69 229 LEU B O 1
ATOM 3958 N N . SER B 1 230 ? -6.438 12.25 -9.227 1 97.94 230 SER B N 1
ATOM 3959 C CA . SER B 1 230 ? -7.684 12.156 -9.984 1 97.94 230 SER B CA 1
ATOM 3960 C C . SER B 1 230 ? -8.781 11.508 -9.148 1 97.94 230 SER B C 1
ATOM 3962 O O . SER B 1 230 ? -9.945 11.898 -9.227 1 97.94 230 SER B O 1
ATOM 3964 N N . LEU B 1 231 ? -8.414 10.508 -8.398 1 98.25 231 LEU B N 1
ATOM 3965 C CA . LEU B 1 231 ? -9.359 9.836 -7.512 1 98.25 231 LEU B CA 1
ATOM 3966 C C . LEU B 1 231 ? -9.922 10.812 -6.484 1 98.25 231 LEU B C 1
ATOM 3968 O O . LEU B 1 231 ? -11.125 10.82 -6.227 1 98.25 231 LEU B O 1
ATOM 3972 N N . LEU B 1 232 ? -9.047 11.625 -5.863 1 98.5 232 LEU B N 1
ATOM 3973 C CA . LEU B 1 232 ? -9.492 12.609 -4.879 1 98.5 232 LEU B CA 1
ATOM 3974 C C . LEU B 1 232 ? -10.484 13.586 -5.5 1 98.5 232 LEU B C 1
ATOM 3976 O O . LEU B 1 232 ? -11.477 13.953 -4.867 1 98.5 232 LEU B O 1
ATOM 3980 N N . GLU B 1 233 ? -10.211 13.984 -6.734 1 97.62 233 GLU B N 1
ATOM 3981 C CA . GLU B 1 233 ? -11.148 14.852 -7.449 1 97.62 233 GLU B CA 1
ATOM 3982 C C . GLU B 1 233 ? -12.492 14.164 -7.656 1 97.62 233 GLU B C 1
ATOM 3984 O O . GLU B 1 233 ? -13.539 14.742 -7.387 1 97.62 233 GLU B O 1
ATOM 3989 N N . THR B 1 234 ? -12.406 12.93 -8.102 1 96.81 234 THR B N 1
ATOM 3990 C CA . THR B 1 234 ? -13.617 12.18 -8.43 1 96.81 234 THR B CA 1
ATOM 3991 C C . THR B 1 234 ? -14.453 11.93 -7.18 1 96.81 234 THR B C 1
ATOM 3993 O O . THR B 1 234 ? -15.68 11.938 -7.238 1 96.81 234 THR B O 1
ATOM 3996 N N . GLU B 1 235 ? -13.781 11.797 -6.051 1 97.5 235 GLU B N 1
ATOM 3997 C CA . GLU B 1 235 ? -14.469 11.508 -4.797 1 97.5 235 GLU B CA 1
ATOM 3998 C C . GLU B 1 235 ? -14.938 12.797 -4.117 1 97.5 235 GLU B C 1
ATOM 4000 O O . GLU B 1 235 ? -15.57 12.75 -3.062 1 97.5 235 GLU B O 1
ATOM 4005 N N . GLY B 1 236 ? -14.555 13.914 -4.617 1 96.81 236 GLY B N 1
ATOM 4006 C CA . GLY B 1 236 ? -15.156 15.18 -4.215 1 96.81 236 GLY B CA 1
ATOM 4007 C C . GLY B 1 236 ? -14.391 15.883 -3.115 1 96.81 236 GLY B C 1
ATOM 4008 O O . GLY B 1 236 ? -14.945 16.703 -2.389 1 96.81 236 GLY B O 1
ATOM 4009 N N . TYR B 1 237 ? -13.125 15.547 -2.961 1 97.56 237 TYR B N 1
ATOM 4010 C CA . TYR B 1 237 ? -12.328 16.297 -1.995 1 97.56 237 TYR B CA 1
ATOM 4011 C C . TYR B 1 237 ? -12.133 17.734 -2.451 1 97.56 237 TYR B C 1
ATOM 4013 O O . TYR B 1 237 ? -11.719 17.984 -3.586 1 97.56 237 TYR B O 1
ATOM 4021 N N . ASN B 1 238 ? -12.383 18.688 -1.583 1 96.06 238 ASN B N 1
ATOM 4022 C CA . ASN B 1 238 ? -12.391 20.078 -2.057 1 96.06 238 ASN B CA 1
ATOM 4023 C C . ASN B 1 238 ? -11.578 20.984 -1.135 1 96.06 238 ASN B C 1
ATOM 4025 O O . ASN B 1 238 ? -11.6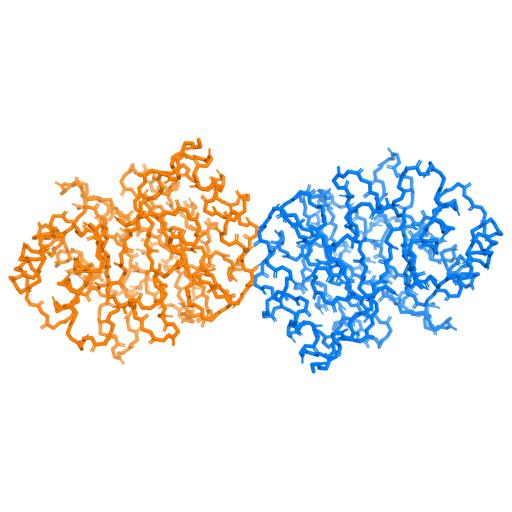64 22.203 -1.233 1 96.06 238 ASN B O 1
ATOM 4029 N N . GLU B 1 239 ? -10.812 20.453 -0.194 1 97.44 239 GLU B N 1
ATOM 4030 C CA . GLU B 1 239 ? -9.914 21.219 0.672 1 97.44 239 GLU B CA 1
ATOM 4031 C C . GLU B 1 239 ? -8.477 21.156 0.165 1 97.44 239 GLU B C 1
ATOM 4033 O O . GLU B 1 239 ? -8.195 20.484 -0.826 1 97.44 239 GLU B O 1
ATOM 4038 N N . TYR B 1 240 ? -7.617 21.922 0.781 1 98.69 240 TYR B N 1
ATOM 4039 C CA . TYR B 1 240 ? -6.211 21.938 0.397 1 98.69 240 TYR B CA 1
ATOM 4040 C C . TYR B 1 240 ? -5.57 20.562 0.644 1 98.69 240 TYR B C 1
ATOM 4042 O O . TYR B 1 240 ? -5.879 19.906 1.633 1 98.69 240 TYR B O 1
ATOM 4050 N N . ILE B 1 241 ? -4.73 20.156 -0.211 1 98.94 241 ILE B N 1
ATOM 4051 C CA . ILE B 1 241 ? -3.838 19.016 -0.027 1 98.94 241 ILE B CA 1
ATOM 4052 C C . ILE B 1 241 ? -2.453 19.516 0.388 1 98.94 241 ILE B C 1
ATOM 4054 O O . ILE B 1 241 ? -1.826 20.297 -0.324 1 98.94 241 ILE B O 1
ATOM 4058 N N . GLY B 1 242 ? -2.014 19.078 1.544 1 98.94 242 GLY B N 1
ATOM 4059 C CA . GLY B 1 242 ? -0.697 19.469 2.02 1 98.94 242 GLY B CA 1
ATOM 4060 C C . GLY B 1 242 ? 0.432 18.734 1.321 1 98.94 242 GLY B C 1
ATOM 4061 O O . GLY B 1 242 ? 0.405 17.516 1.207 1 98.94 242 GLY B O 1
ATOM 4062 N N . LEU B 1 243 ? 1.355 19.516 0.848 1 98.94 243 LEU B N 1
ATOM 4063 C CA . LEU B 1 243 ? 2.562 18.953 0.254 1 98.94 243 LEU B CA 1
ATOM 4064 C C . LEU B 1 243 ? 3.643 18.734 1.311 1 98.94 243 LEU B C 1
ATOM 4066 O O . LEU B 1 243 ? 4.449 19.641 1.566 1 98.94 243 LEU B O 1
ATOM 4070 N N . GLU B 1 244 ? 3.641 17.562 1.884 1 98.88 244 GLU B N 1
ATOM 4071 C CA . GLU B 1 244 ? 4.559 17.25 2.977 1 98.88 244 GLU B CA 1
ATOM 4072 C C . GLU B 1 244 ? 5.699 16.359 2.506 1 98.88 244 GLU B C 1
ATOM 4074 O O . GLU B 1 244 ? 5.805 15.203 2.936 1 98.88 244 GLU B O 1
ATOM 4079 N N . TYR B 1 245 ? 6.531 16.906 1.656 1 98.81 245 TYR B N 1
ATOM 4080 C CA . TYR B 1 245 ? 7.656 16.156 1.108 1 98.81 245 TYR B CA 1
ATOM 4081 C C . TYR B 1 245 ? 8.922 17.016 1.092 1 98.81 245 TYR B C 1
ATOM 4083 O O . TYR B 1 245 ? 8.844 18.25 1.1 1 98.81 245 TYR B O 1
ATOM 4091 N N . TYR B 1 246 ? 10.062 16.359 1.086 1 98.44 246 TYR B N 1
ATOM 4092 C CA . TYR B 1 246 ? 11.344 17.016 0.856 1 98.44 246 TYR B CA 1
ATOM 4093 C C . TYR B 1 246 ? 11.633 17.141 -0.635 1 98.44 246 TYR B C 1
ATOM 4095 O O . TYR B 1 246 ? 11.781 16.141 -1.332 1 98.44 246 TYR B O 1
ATOM 4103 N N . PRO B 1 247 ? 11.766 18.344 -1.106 1 98.06 247 PRO B N 1
ATOM 4104 C CA . PRO B 1 247 ? 12.102 18.469 -2.525 1 98.06 247 PRO B CA 1
ATOM 4105 C C . PRO B 1 247 ? 13.445 17.828 -2.873 1 98.06 247 PRO B C 1
ATOM 4107 O O . PRO B 1 247 ? 14.398 17.922 -2.096 1 98.06 247 PRO B O 1
ATOM 4110 N N . ILE B 1 248 ? 13.539 17.141 -3.994 1 96.5 248 ILE B N 1
ATOM 4111 C CA . ILE B 1 248 ? 14.758 16.453 -4.41 1 96.5 248 ILE B CA 1
ATOM 4112 C C . ILE B 1 248 ? 15.875 17.469 -4.629 1 96.5 248 ILE B C 1
ATOM 4114 O O . ILE B 1 248 ? 17.016 17.234 -4.246 1 96.5 248 ILE B O 1
ATOM 4118 N N . SER B 1 249 ? 15.625 18.562 -5.32 1 95.62 249 SER B N 1
ATOM 4119 C CA . SER B 1 249 ? 16.609 19.594 -5.594 1 95.62 249 SER B CA 1
ATOM 4120 C C . SER B 1 249 ? 16.297 20.875 -4.836 1 95.62 249 SER B C 1
ATOM 4122 O O . SER B 1 249 ? 16.828 21.109 -3.746 1 95.62 249 SER B O 1
ATOM 4124 N N . SER B 1 250 ? 15.32 21.688 -5.277 1 96.88 250 SER B N 1
ATOM 4125 C CA . SER B 1 250 ? 14.828 22.875 -4.578 1 96.88 250 SER B CA 1
ATOM 4126 C C . SER B 1 250 ? 13.305 22.891 -4.535 1 96.88 250 SER B C 1
ATOM 4128 O O . SER B 1 250 ? 12.641 22.234 -5.348 1 96.88 250 SER B O 1
ATOM 4130 N N . SER B 1 251 ? 12.828 23.656 -3.584 1 97.94 251 SER B N 1
ATOM 4131 C CA . SER B 1 251 ? 11.375 23.734 -3.461 1 97.94 251 SER B CA 1
ATOM 4132 C C . SER B 1 251 ? 10.742 24.234 -4.754 1 97.94 251 SER B C 1
ATOM 4134 O O . SER B 1 251 ? 9.766 23.656 -5.234 1 97.94 251 SER B O 1
ATOM 4136 N N . ILE B 1 252 ? 11.297 25.219 -5.332 1 97.62 252 ILE B N 1
ATOM 4137 C CA . ILE B 1 252 ? 10.711 25.828 -6.523 1 97.62 252 ILE B CA 1
ATOM 4138 C C . ILE B 1 252 ? 10.82 24.859 -7.703 1 97.62 252 ILE B C 1
ATOM 4140 O O . ILE B 1 252 ? 9.844 24.641 -8.422 1 97.62 252 ILE B O 1
ATOM 4144 N N . ASN B 1 253 ? 11.984 24.234 -7.875 1 95.75 253 ASN B N 1
ATOM 4145 C CA . ASN B 1 253 ? 12.172 23.281 -8.969 1 95.75 253 ASN B CA 1
ATOM 4146 C C . ASN B 1 253 ? 11.273 22.062 -8.805 1 95.75 253 ASN B C 1
ATOM 4148 O O . ASN B 1 253 ? 10.859 21.453 -9.797 1 95.75 253 ASN B O 1
ATOM 4152 N N . GLY B 1 254 ? 10.984 21.75 -7.59 1 97.06 254 GLY B N 1
ATOM 4153 C CA . GLY B 1 254 ? 10.203 20.547 -7.301 1 97.06 254 GLY B CA 1
ATOM 4154 C C . GLY B 1 254 ? 8.719 20.75 -7.527 1 97.06 254 GLY B C 1
ATOM 4155 O O . GLY B 1 254 ? 7.934 19.797 -7.383 1 97.06 254 GLY B O 1
ATOM 4156 N N . LEU B 1 255 ? 8.32 21.953 -7.93 1 98.19 255 LEU B N 1
ATOM 4157 C CA . LEU B 1 255 ? 6.895 22.25 -8.062 1 98.19 255 LEU B CA 1
ATOM 4158 C C . LEU B 1 255 ? 6.414 21.984 -9.484 1 98.19 255 LEU B C 1
ATOM 4160 O O . LEU B 1 255 ? 5.223 22.094 -9.773 1 98.19 255 LEU B O 1
ATOM 4164 N N . ASN B 1 256 ? 7.266 21.547 -10.398 1 96.94 256 ASN B N 1
ATOM 4165 C CA . ASN B 1 256 ? 6.949 21.375 -11.812 1 96.94 256 ASN B CA 1
ATOM 4166 C C . ASN B 1 256 ? 5.84 20.344 -12.016 1 96.94 256 ASN B C 1
ATOM 4168 O O . ASN B 1 256 ? 5.094 20.422 -13 1 96.94 256 ASN B O 1
ATOM 4172 N N . TRP B 1 257 ? 5.754 19.406 -11.055 1 98 257 TRP B N 1
ATOM 4173 C CA . TRP B 1 257 ? 4.77 18.344 -11.211 1 98 257 TRP B CA 1
ATOM 4174 C C . TRP B 1 257 ? 3.352 18.906 -11.219 1 98 257 TRP B C 1
ATOM 4176 O O . TRP B 1 257 ? 2.441 18.312 -11.805 1 98 257 TRP B O 1
ATOM 4186 N N . ILE B 1 258 ? 3.129 20.016 -10.57 1 98 258 ILE B N 1
ATOM 4187 C CA . ILE B 1 258 ? 1.806 20.625 -10.461 1 98 258 ILE B CA 1
ATOM 4188 C C . ILE B 1 258 ? 1.26 20.922 -11.859 1 98 258 ILE B C 1
ATOM 4190 O O . ILE B 1 258 ? 0.161 20.484 -12.203 1 98 258 ILE B O 1
ATOM 4194 N N . GLN B 1 259 ? 2.049 21.625 -12.656 1 96.62 259 GLN B N 1
ATOM 4195 C CA . GLN B 1 259 ? 1.644 21.906 -14.031 1 96.62 259 GLN B CA 1
ATOM 4196 C C . GLN B 1 259 ? 1.638 20.641 -14.875 1 96.62 259 GLN B C 1
ATOM 4198 O O . GLN B 1 259 ? 0.742 20.438 -15.703 1 96.62 259 GLN B O 1
ATOM 4203 N N . LYS B 1 260 ? 2.66 19.812 -14.656 1 96.81 260 LYS B N 1
ATOM 4204 C CA . LYS B 1 260 ? 2.77 18.562 -15.391 1 96.81 260 LYS B CA 1
ATOM 4205 C C . LYS B 1 260 ? 1.504 17.719 -15.234 1 96.81 260 LYS B C 1
ATOM 4207 O O . LYS B 1 260 ? 1.08 17.047 -16.172 1 96.81 260 LYS B O 1
ATOM 4212 N N . TYR B 1 261 ? 0.91 17.75 -14.039 1 97.19 261 TYR B N 1
ATOM 4213 C CA . TYR B 1 261 ? -0.268 16.938 -13.766 1 97.19 261 TYR B CA 1
ATOM 4214 C C . TYR B 1 261 ? -1.547 17.703 -14.078 1 97.19 261 TYR B C 1
ATOM 4216 O O . TYR B 1 261 ? -2.65 17.203 -13.836 1 97.19 261 TYR B O 1
ATOM 4224 N N . GLY B 1 262 ? -1.433 18.953 -14.594 1 96.44 262 GLY B N 1
ATOM 4225 C CA . GLY B 1 262 ? -2.58 19.703 -15.078 1 96.44 262 GLY B CA 1
ATOM 4226 C C . GLY B 1 262 ? -3.176 20.625 -14.023 1 96.44 262 GLY B C 1
ATOM 4227 O O . GLY B 1 262 ? -4.32 21.062 -14.156 1 96.44 262 GLY B O 1
ATOM 4228 N N . TYR B 1 263 ? -2.344 20.891 -12.953 1 97.12 263 TYR B N 1
ATOM 4229 C CA . TYR B 1 263 ? -2.832 21.766 -11.883 1 97.12 263 TYR B CA 1
ATOM 4230 C C . TYR B 1 263 ? -2.143 23.125 -11.922 1 97.12 263 TYR B C 1
ATOM 4232 O O . TYR B 1 263 ? -1.286 23.359 -12.773 1 97.12 263 TYR B O 1
ATOM 4240 N N . LYS B 1 264 ? -2.631 24 -11.07 1 95.81 264 LYS B N 1
ATOM 4241 C CA . LYS B 1 264 ? -2.047 25.328 -10.859 1 95.81 264 LYS B CA 1
ATOM 4242 C C . LYS B 1 264 ? -2.084 25.703 -9.383 1 95.81 264 LYS B C 1
ATOM 4244 O O . LYS B 1 264 ? -2.949 25.25 -8.641 1 95.81 264 LYS B O 1
ATOM 4249 N N . LEU B 1 265 ? -1.167 26.516 -9.016 1 96.12 265 LEU B N 1
ATOM 4250 C CA . LEU B 1 265 ? -1.147 27.016 -7.641 1 96.12 265 LEU B CA 1
ATOM 4251 C C . LEU B 1 265 ? -2.006 28.266 -7.5 1 96.12 265 LEU B C 1
ATOM 4253 O O . LEU B 1 265 ? -2.055 29.094 -8.414 1 96.12 265 LEU B O 1
#

pLDDT: mean 97.35, std 6.83, range [29.39, 99.0]

InterPro domains:
  IPR013022 Xylose isomerase-like, TIM barrel domain [PF01261] (27-260)
  IPR026040 Hydroxypyruvate isomerase-like [PIRSF006241] (4-263)
  IPR036237 Xylose isomerase-like superfamily [SSF51658] (6-261)
  IPR050417 Sugar Epimerase/Isomerase [PTHR43489] (4-261)

Nearest PDB structures (foldseek):
  1k77-assembly1_A  TM=9.569E-01  e=3.688E-30  Escherichia coli
  3ngf-assembly1_A  TM=9.647E-01  e=2.416E-29  Brucella abortus 2308
  2zvr-assembly1_B  TM=8.186E-01  e=7.828E-13  Thermotoga maritima
  8xj1-assembly1_A  TM=7.825E-01  e=6.526E-13  Kroppenstedtia eburnea
  5h6h-assembly2_B  TM=7.883E-01  e=7.367E-13  Thermotoga maritima MSB8

Secondary structure (DSSP, 8-state):
------EEEEETTTS-TTSSSHHHHHHHHHHTT-SEEEES--TT--HHHHHHHHHHHT-EEEEEEPP---GGGT---STT-TT-HHHHHHHHHHHHHHHHHTT--EEE----B-SS--HHHHHHHHHHHHHHHHHHHHTT-EEEE----TTTSTTBS---HHHHHHHHHHH--TTEEEEEEHHHHHHHT--HHHHHHHHGGGEEEEEE--TTT---TTSSSSB-HHHHHHHHHHTT--SEEEE----SS-TTGGGHHHHHTT---/------EEEEETTTS-TTSSSHHHHHHHHHHHT-SEEEES--TT--HHHHHHHHHHHT-EEEEEEPP---GGGT---STT-TT-HHHHHHHHHHHHHHHHHTT--EEE----B-SS--HHHHHHHHHHHHHHHHHHHHTT-EEEE----TTTSTTBS---HHHHHHHHHHH--TTEEEEEEHHHHHHHT--HHHHHHHHGGGEEEEEE--TTT---TTSSSSB-HHHHHHHHHHTT--SEEEE----SS-TTGGGHHHHHTT---

Solvent-accessible surface area (backbone atoms only — not comparable to full-atom values): 27099 Å² total; per-residue (Å²): 127,82,72,63,76,64,42,58,19,47,17,46,74,41,29,43,61,86,41,85,46,63,54,58,24,38,42,54,41,32,74,73,40,35,59,31,29,28,32,56,52,66,77,97,54,54,60,66,52,48,29,48,27,34,58,74,34,67,43,43,39,59,35,34,32,40,50,31,67,56,56,92,79,64,38,45,20,34,36,35,40,84,91,29,61,68,60,32,52,51,25,51,54,53,34,48,55,45,28,59,60,46,67,27,46,28,35,36,55,43,33,14,63,43,93,76,84,52,72,64,32,58,52,41,26,53,54,43,46,51,53,50,41,56,57,28,51,78,70,67,25,32,35,26,42,53,43,38,28,54,81,88,39,65,41,35,60,48,45,35,64,69,58,49,52,50,49,43,62,69,68,62,48,92,43,47,26,34,32,47,36,52,38,29,40,31,55,55,35,22,34,58,68,61,49,50,68,70,42,50,89,47,46,71,42,39,31,42,26,22,34,87,84,30,23,43,54,79,46,93,26,49,48,24,41,72,39,52,54,50,48,41,54,74,73,61,58,78,62,56,34,32,40,59,20,41,44,83,80,38,50,76,71,47,49,54,48,43,54,74,72,58,38,70,104,128,82,73,62,77,67,43,58,16,47,17,46,76,41,30,43,62,87,41,86,47,65,53,58,25,39,43,53,42,33,75,73,40,35,59,30,30,29,32,55,51,67,80,95,54,51,58,66,54,47,30,47,28,34,57,73,35,68,41,41,39,59,35,34,32,38,51,31,67,57,56,93,76,66,38,46,21,33,36,36,38,83,94,29,60,67,60,34,52,50,26,49,56,53,33,48,54,43,27,59,61,46,67,27,45,29,34,38,54,42,33,15,63,43,92,76,83,51,71,62,32,57,53,40,25,52,54,44,46,52,53,49,39,56,58,27,52,78,71,66,24,32,34,25,40,53,41,36,29,54,83,88,40,66,41,36,60,47,45,34,66,70,58,48,51,50,49,44,63,68,68,64,47,93,44,48,25,32,33,46,35,51,37,28,40,32,55,55,34,23,34,58,70,63,48,52,68,69,43,50,89,47,46,71,43,38,31,42,25,22,34,86,83,30,23,41,54,80,47,92,24,49,50,24,42,72,40,52,53,50,48,40,54,74,73,61,59,78,62,56,33,32,40,58,22,42,42,85,79,40,49,74,72,47,48,55,49,42,55,73,73,58,37,69,105

Organism: Apis cerana cerana (NCBI:txid94128)

Sequence (530 aa):
MNSMNLKFASNLSFMFIEAPSIIDRYKLAKEAGFKAVESGFPFGFSIEDVSKAKKNADIEQVLINVYTGDISKGELGFAAIPGEEENFKKSIDLTIEYANALNCKRIHVMSGKVNQITTINDDIYIKNLLYAVEKFQKEGIIALIEPINNITVPNYYMNSFEKGLDVIKKINKSNLKLQLDIFHLQHICGNITKNIKELLPYIGHIQIAQVPDRHEPDTFGEIDYKYVLSLLETEGYNEYIGLEYYPISSSINGLNWIQKYGYKLMNSMNLKFASNLSFMFIEAPSIIDRYKLAKEAGFKAVESGFPFGFSIEDVSKAKKNADIEQVLINVYTGDISKGELGFAAIPGEEENFKKSIDLTIEYANALNCKRIHVMSGKVNQITTINDDIYIKNLLYAVEKFQKEGIIALIEPINNITVPNYYMNSFEKGLDVIKKINKSNLKLQLDIFHLQHICGNITKNIKELLPYIGHIQIAQVPDRHEPDTFGEIDYKYVLSLLETEGYNEYIGLEYYPISSSINGLNWIQKYGYKL

Radius of gyration: 26.36 Å; Cα contacts (8 Å, |Δi|>4): 1108; chains: 2; bounding box: 41×77×65 Å

Foldseek 3Di:
DPFLQAAAAEELAAAPVVPVASLQVLLVCLVLPHQEYEYEDRPPDDLCSNLCSNVVSNHAYAEYEFPQPDVVVVGGACLLPPPCLVVLVVSLVVVLSSCVSRVYQEYEHFLTFDPDDDVSSVVSNLVSVLVSQVVSVVVNHAYEYEQADCVVPNRRPRNDPVVQVVSCVVSVDPRYAYEAEVQSVCRRPDPLLVCCLVRVVRHDAYEYAAPPQREAQPDDHDDNVLVVSVSCVVSPPNDHYYHRGHYPPHNSVRCVVQVVSSHDD/DPFLQAAAAEELAAAPVVPVASLQVLLVCLVLPHQEYEYEDRPPDDLVSNLCSNVVSNHAYAEYEFPQPDVVVVGGACLLPPPCLVVNVVSLVVVLSSCVSRVYQEYEHFLTFDPDDDVSSVVSNLVSVLVSQVVSVVVNHAYEYEQADCVVPNRRPRNDPVVQVVSCVVSVDPRYAYEAEVQSVCRRPDPLLVCCLVRVVRHDAYEYAAPPQREAQPDDHDDNVLVVSVSCVVSPPNDHYYHRGHYPPHNSVRCVVQVVSRHGD